Protein 4LJR (pdb70)

Structure (mmCIF, N/CA/C/O backbone):
data_4LJR
#
_entry.id   4LJR
#
_cell.length_a   37.400
_cell.length_b   40.510
_cell.length_c   154.680
_cell.angle_alpha   90.00
_cell.angle_beta   92.18
_cell.angle_gamma   90.00
#
_symmetry.space_group_name_H-M   'P 1 21 1'
#
loop_
_entity.id
_entity.type
_entity.pdbx_description
1 polymer 'DNA processing chain A'
2 polymer 'single-stranded DNA'
3 water water
#
loop_
_atom_site.group_PDB
_atom_site.id
_atom_site.type_symbol
_atom_site.label_atom_id
_atom_site.label_alt_id
_atom_site.label_comp_id
_atom_site.label_asym_id
_atom_site.label_entity_id
_atom_site.label_seq_id
_atom_site.pdbx_PDB_ins_code
_atom_site.Cartn_x
_atom_site.Cartn_y
_atom_site.Cartn_z
_atom_site.occupancy
_atom_site.B_iso_or_equiv
_atom_site.auth_seq_id
_atom_site.auth_comp_id
_atom_site.auth_asym_id
_atom_site.auth_atom_id
_atom_site.pdbx_PDB_model_num
ATOM 1 N N . MET A 1 1 ? 30.898 1.893 6.375 1.00 31.14 5 MET A N 1
ATOM 2 C CA . MET A 1 1 ? 31.331 0.512 6.534 1.00 24.19 5 MET A CA 1
ATOM 3 C C . MET A 1 1 ? 30.473 -0.438 5.704 1.00 24.86 5 MET A C 1
ATOM 4 O O . MET A 1 1 ? 29.243 -0.434 5.803 1.00 18.62 5 MET A O 1
ATOM 9 N N . LYS A 1 2 ? 31.129 -1.259 4.892 1.00 20.12 6 LYS A N 1
ATOM 10 C CA . LYS A 1 2 ? 30.422 -2.204 4.040 1.00 21.57 6 LYS A CA 1
ATOM 11 C C . LYS A 1 2 ? 30.075 -3.448 4.836 1.00 18.55 6 LYS A C 1
ATOM 12 O O . LYS A 1 2 ? 30.858 -3.891 5.669 1.00 15.12 6 LYS A O 1
ATOM 18 N N . SER A 1 3 ? 28.891 -4.001 4.595 1.00 19.34 7 SER A N 1
ATOM 19 C CA . SER A 1 3 ? 28.441 -5.170 5.338 1.00 18.74 7 SER A CA 1
ATOM 20 C C . SER A 1 3 ? 28.863 -6.466 4.662 1.00 19.67 7 SER A C 1
ATOM 21 O O . SER A 1 3 ? 29.104 -7.473 5.338 1.00 21.31 7 SER A O 1
ATOM 24 N N . HIS A 1 4 ? 28.951 -6.431 3.333 1.00 18.22 8 HIS A N 1
ATOM 25 C CA . HIS A 1 4 ? 29.154 -7.629 2.522 1.00 21.59 8 HIS A CA 1
ATOM 26 C C . HIS A 1 4 ? 28.024 -8.643 2.720 1.00 18.04 8 HIS A C 1
ATOM 27 O O . HIS A 1 4 ? 28.185 -9.831 2.445 1.00 20.72 8 HIS A O 1
ATOM 34 N N . PHE A 1 5 ? 26.875 -8.167 3.193 1.00 16.63 9 PHE A N 1
ATOM 35 C CA . PHE A 1 5 ? 25.709 -9.027 3.368 1.00 13.08 9 PHE A CA 1
ATOM 36 C C . PHE A 1 5 ? 25.153 -9.465 2.015 1.00 18.13 9 PHE A C 1
ATOM 37 O O . PHE A 1 5 ? 25.138 -8.690 1.061 1.00 17.61 9 PHE A O 1
ATOM 45 N N . GLN A 1 6 ? 24.692 -10.709 1.933 1.00 17.25 10 GLN A N 1
ATOM 46 C CA . GLN A 1 6 ? 23.952 -11.157 0.763 1.00 20.90 10 GLN A CA 1
ATOM 47 C C . GLN A 1 6 ? 22.476 -11.032 1.092 1.00 18.67 10 GLN A C 1
ATOM 48 O O . GLN A 1 6 ? 21.949 -11.846 1.837 1.00 18.16 10 GLN A O 1
ATOM 54 N N . TYR A 1 7 ? 21.812 -10.014 0.551 1.00 13.11 11 TYR A N 1
ATOM 55 C CA . TYR A 1 7 ? 20.426 -9.771 0.926 1.00 17.47 11 TYR A CA 1
ATOM 56 C C . TYR A 1 7 ? 19.452 -9.880 -0.237 1.00 10.80 11 TYR A C 1
ATOM 57 O O . TYR A 1 7 ? 19.823 -9.714 -1.401 1.00 14.07 11 TYR A O 1
ATOM 66 N N . SER A 1 8 ? 18.202 -10.151 0.113 1.00 12.04 12 SER A N 1
ATOM 67 C CA . SER A 1 8 ? 17.109 -10.304 -0.833 1.00 10.90 12 SER A CA 1
ATOM 68 C C . SER A 1 8 ? 15.943 -9.381 -0.441 1.00 13.20 12 SER A C 1
ATOM 69 O O . SER A 1 8 ? 16.139 -8.358 0.224 1.00 14.83 12 SER A O 1
ATOM 72 N N . THR A 1 9 ? 14.731 -9.742 -0.859 1.00 18.37 13 THR A N 1
ATOM 73 C CA . THR A 1 9 ? 13.519 -9.029 -0.458 1.00 20.74 13 THR A CA 1
ATOM 74 C C . THR A 1 9 ? 12.531 -9.988 0.192 1.00 17.28 13 THR A C 1
ATOM 75 O O . THR A 1 9 ? 12.531 -11.185 -0.099 1.00 22.39 13 THR A O 1
ATOM 79 N N . LEU A 1 10 ? 11.681 -9.454 1.065 1.00 21.76 14 LEU A N 1
ATOM 80 C CA . LEU A 1 10 ? 10.581 -10.223 1.628 1.00 19.07 14 LEU A CA 1
ATOM 81 C C . LEU A 1 10 ? 9.559 -10.483 0.534 1.00 18.99 14 LEU A C 1
ATOM 82 O O . LEU A 1 10 ? 9.286 -9.610 -0.289 1.00 21.44 14 LEU A O 1
ATOM 87 N N . GLU A 1 11 ? 8.998 -11.686 0.524 1.00 21.82 15 GLU A N 1
ATOM 88 C CA . GLU A 1 11 ? 7.981 -12.035 -0.453 1.00 26.18 15 GLU A CA 1
ATOM 89 C C . GLU A 1 11 ? 6.697 -11.271 -0.168 1.00 28.00 15 GLU A C 1
ATOM 90 O O . GLU A 1 11 ? 6.040 -10.775 -1.084 1.00 29.50 15 GLU A O 1
ATOM 96 N N . ASN A 1 12 ? 6.352 -11.177 1.112 1.00 26.88 16 ASN A N 1
ATOM 97 C CA . ASN A 1 12 ? 5.184 -10.423 1.532 1.00 27.89 16 ASN A CA 1
ATOM 98 C C . ASN A 1 12 ? 5.524 -9.390 2.608 1.00 24.26 16 ASN A C 1
ATOM 99 O O . ASN A 1 12 ? 6.319 -9.663 3.509 1.00 23.71 16 ASN A O 1
ATOM 104 N N . ILE A 1 13 ? 4.925 -8.205 2.505 1.00 22.06 17 ILE A N 1
ATOM 105 C CA . ILE A 1 13 ? 5.031 -7.216 3.566 1.00 22.75 17 ILE A CA 1
ATOM 106 C C . ILE A 1 13 ? 4.224 -7.716 4.757 1.00 22.63 17 ILE A C 1
ATOM 107 O O . ILE A 1 13 ? 3.054 -8.068 4.609 1.00 23.59 17 ILE A O 1
ATOM 112 N N . PRO A 1 14 ? 4.844 -7.761 5.945 1.00 23.30 18 PRO A N 1
ATOM 113 C CA . PRO A 1 14 ? 4.115 -8.183 7.147 1.00 24.74 18 PRO A CA 1
ATOM 114 C C . PRO A 1 14 ? 2.864 -7.339 7.365 1.00 23.81 18 PRO A C 1
ATOM 115 O O . PRO A 1 14 ? 2.911 -6.117 7.227 1.00 24.04 18 PRO A O 1
ATOM 119 N N . LYS A 1 15 ? 1.758 -7.997 7.699 1.00 23.53 19 LYS A N 1
ATOM 120 C CA . LYS A 1 15 ? 0.482 -7.318 7.916 1.00 26.76 19 LYS A CA 1
ATOM 121 C C . LYS A 1 15 ? 0.544 -6.251 9.016 1.00 20.44 19 LYS A C 1
ATOM 122 O O . LYS A 1 15 ? -0.283 -5.341 9.039 1.00 25.13 19 LYS A O 1
ATOM 128 N N . ALA A 1 16 ? 1.519 -6.351 9.918 1.00 17.82 20 ALA A N 1
ATOM 129 C CA . ALA A 1 16 ? 1.627 -5.380 11.008 1.00 16.71 20 ALA A CA 1
ATOM 130 C C . ALA A 1 16 ? 1.769 -3.968 10.446 1.00 17.26 20 ALA A C 1
ATOM 131 O O . ALA A 1 16 ? 1.345 -2.994 11.063 1.00 20.46 20 ALA A O 1
ATOM 133 N N . PHE A 1 17 ? 2.353 -3.866 9.255 1.00 14.74 21 PHE A N 1
ATOM 134 C CA . PHE A 1 17 ? 2.603 -2.569 8.639 1.00 14.95 21 PHE A CA 1
ATOM 135 C C . PHE A 1 17 ? 1.364 -1.965 7.982 1.00 17.53 21 PHE A C 1
ATOM 136 O O . PHE A 1 17 ? 1.368 -0.792 7.599 1.00 20.86 21 PHE A O 1
ATOM 144 N N . ASP A 1 18 ? 0.307 -2.763 7.865 1.00 16.46 22 ASP A N 1
ATOM 145 C CA . ASP A 1 18 ? -0.930 -2.293 7.254 1.00 20.08 22 ASP A CA 1
ATOM 146 C C . ASP A 1 18 ? -1.529 -1.102 8.000 1.00 21.34 22 ASP A C 1
ATOM 147 O O . ASP A 1 18 ? -2.346 -0.372 7.445 1.00 20.29 22 ASP A O 1
ATOM 152 N N . ILE A 1 19 ? -1.132 -0.908 9.254 1.00 18.60 23 ILE A N 1
ATOM 153 C CA . ILE A 1 19 ? -1.720 0.155 10.070 1.00 24.05 23 ILE A CA 1
ATOM 154 C C . ILE A 1 19 ? -1.137 1.515 9.699 1.00 26.17 23 ILE A C 1
ATOM 155 O O . ILE A 1 19 ? -1.651 2.556 10.104 1.00 24.68 23 ILE A O 1
ATOM 160 N N . LEU A 1 20 ? -0.050 1.504 8.940 1.00 25.83 24 LEU A N 1
ATOM 161 C CA . LEU A 1 20 ? 0.685 2.735 8.670 1.00 30.63 24 LEU A CA 1
ATOM 162 C C . LEU A 1 20 ? 0.021 3.569 7.583 1.00 30.07 24 LEU A C 1
ATOM 163 O O . LEU A 1 20 ? -0.658 3.037 6.705 1.00 29.27 24 LEU A O 1
ATOM 168 N N . LYS A 1 21 ? 0.216 4.883 7.645 1.00 35.34 25 LYS A N 1
ATOM 169 C CA . LYS A 1 21 ? -0.270 5.750 6.580 1.00 43.45 25 LYS A CA 1
ATOM 170 C C . LYS A 1 21 ? 0.359 5.326 5.257 1.00 44.28 25 LYS A C 1
ATOM 171 O O . LYS A 1 21 ? -0.342 5.004 4.296 1.00 42.70 25 LYS A O 1
ATOM 177 N N . ASP A 1 22 ? 1.688 5.319 5.223 1.00 41.38 26 ASP A N 1
ATOM 178 C CA . ASP A 1 22 ? 2.428 4.863 4.050 1.00 41.32 26 ASP A CA 1
ATOM 179 C C . ASP A 1 22 ? 3.246 3.627 4.397 1.00 37.01 26 ASP A C 1
ATOM 180 O O . ASP A 1 22 ? 4.413 3.738 4.762 1.00 38.01 26 ASP A O 1
ATOM 185 N N . PRO A 1 23 ? 2.624 2.442 4.310 1.00 35.57 27 PRO A N 1
ATOM 186 C CA . PRO A 1 23 ? 3.348 1.191 4.571 1.00 33.25 27 PRO A CA 1
ATOM 187 C C . PRO A 1 23 ? 4.412 0.935 3.516 1.00 30.47 27 PRO A C 1
ATOM 188 O O . PRO A 1 23 ? 4.200 1.263 2.351 1.00 32.14 27 PRO A O 1
ATOM 192 N N . PRO A 1 24 ? 5.545 0.346 3.918 1.00 22.86 28 PRO A N 1
ATOM 193 C CA . PRO A 1 24 ? 6.616 0.068 2.954 1.00 22.91 28 PRO A CA 1
ATOM 194 C C . PRO A 1 24 ? 6.092 -0.802 1.823 1.00 22.32 28 PRO A C 1
ATOM 195 O O . PRO A 1 24 ? 5.310 -1.716 2.073 1.00 24.25 28 PRO A O 1
ATOM 199 N N . LYS A 1 25 ? 6.496 -0.512 0.592 1.00 27.78 29 LYS A N 1
ATOM 200 C CA . LYS A 1 25 ? 5.996 -1.267 -0.548 1.00 29.05 29 LYS A CA 1
ATOM 201 C C . LYS A 1 25 ? 6.915 -2.442 -0.815 1.00 23.98 29 LYS A C 1
ATOM 202 O O . LYS A 1 25 ? 6.542 -3.402 -1.481 1.00 29.02 29 LYS A O 1
ATOM 208 N N . LYS A 1 26 ? 8.121 -2.356 -0.270 1.00 16.23 30 LYS A N 1
ATOM 209 C CA . LYS A 1 26 ? 9.152 -3.344 -0.511 1.00 16.90 30 LYS A CA 1
ATOM 210 C C . LYS A 1 26 ? 10.090 -3.362 0.688 1.00 14.28 30 LYS A C 1
ATOM 211 O O . LYS A 1 26 ? 10.444 -2.314 1.218 1.00 16.84 30 LYS A O 1
ATOM 217 N N . LEU A 1 27 ? 10.477 -4.551 1.132 1.00 13.82 31 LEU A N 1
ATOM 218 C CA . LEU A 1 27 ? 11.389 -4.665 2.264 1.00 13.28 31 LEU A CA 1
ATOM 219 C C . LEU A 1 27 ? 12.545 -5.591 1.920 1.00 14.01 31 LEU A C 1
ATOM 220 O O . LEU A 1 27 ? 12.344 -6.690 1.413 1.00 17.14 31 LEU A O 1
ATOM 225 N N . TYR A 1 28 ? 13.759 -5.135 2.191 1.00 12.15 32 TYR A N 1
ATOM 226 C CA . TYR A 1 28 ? 14.946 -5.950 1.951 1.00 9.86 32 TYR A CA 1
ATOM 227 C C . TYR A 1 28 ? 15.335 -6.663 3.232 1.00 11.65 32 TYR A C 1
ATOM 228 O O . TYR A 1 28 ? 15.168 -6.110 4.319 1.00 10.18 32 TYR A O 1
ATOM 237 N N . CYS A 1 29 ? 15.823 -7.893 3.104 1.00 12.63 33 CYS A N 1
ATOM 238 C CA . CYS A 1 29 ? 16.026 -8.752 4.267 1.00 14.49 33 CYS A CA 1
ATOM 239 C C . CYS A 1 29 ? 17.298 -9.576 4.181 1.00 12.63 33 CYS A C 1
ATOM 240 O O . CYS A 1 29 ? 17.698 -10.023 3.105 1.00 12.86 33 CYS A O 1
ATOM 243 N N . VAL A 1 30 ? 17.937 -9.770 5.329 1.00 13.84 34 VAL A N 1
ATOM 244 C CA . VAL A 1 30 ? 18.960 -10.789 5.467 1.00 15.77 34 VAL A CA 1
ATOM 245 C C . VAL A 1 30 ? 18.737 -11.512 6.796 1.00 15.32 34 VAL A C 1
ATOM 246 O O . VAL A 1 30 ? 18.485 -10.879 7.817 1.00 13.48 34 VAL A O 1
ATOM 250 N N . GLY A 1 31 ? 18.797 -12.839 6.775 1.00 20.66 35 GLY A N 1
ATOM 251 C CA . GLY A 1 31 ? 18.632 -13.616 7.988 1.00 21.00 35 GLY A CA 1
ATOM 252 C C . GLY A 1 31 ? 17.334 -14.400 8.013 1.00 23.78 35 GLY A C 1
ATOM 253 O O . GLY A 1 31 ? 16.748 -14.685 6.969 1.00 21.67 35 GLY A O 1
ATOM 254 N N . ASP A 1 32 ? 16.880 -14.721 9.220 1.00 21.82 36 ASP A N 1
ATOM 255 C CA . ASP A 1 32 ? 15.738 -15.599 9.437 1.00 21.12 36 ASP A CA 1
ATOM 256 C C . ASP A 1 32 ? 14.400 -14.882 9.302 1.00 17.95 36 ASP A C 1
ATOM 257 O O . ASP A 1 32 ? 13.911 -14.291 10.268 1.00 21.10 36 ASP A O 1
ATOM 262 N N . THR A 1 33 ? 13.793 -14.958 8.122 1.00 18.05 37 THR A N 1
ATOM 263 C CA . THR A 1 33 ? 12.519 -14.283 7.881 1.00 16.50 37 THR A CA 1
ATOM 264 C C . THR A 1 33 ? 11.372 -14.886 8.693 1.00 18.25 37 THR A C 1
ATOM 265 O O . THR A 1 33 ? 10.318 -14.274 8.822 1.00 20.43 37 THR A O 1
ATOM 269 N N . LYS A 1 34 ? 11.571 -16.088 9.225 1.00 19.70 38 LYS A N 1
ATOM 270 C CA . LYS A 1 34 ? 10.519 -16.753 9.988 1.00 23.03 38 LYS A CA 1
ATOM 271 C C . LYS A 1 34 ? 10.258 -16.074 11.327 1.00 20.45 38 LYS A C 1
ATOM 272 O O . LYS A 1 34 ? 9.227 -16.313 11.959 1.00 23.08 38 LYS A O 1
ATOM 278 N N . LEU A 1 35 ? 11.194 -15.236 11.764 1.00 18.45 39 LEU A N 1
ATOM 279 C CA . LEU A 1 35 ? 11.039 -14.513 13.023 1.00 21.43 39 LEU A CA 1
ATOM 280 C C . LEU A 1 35 ? 9.816 -13.604 12.967 1.00 21.56 39 LEU A C 1
ATOM 281 O O . LEU A 1 35 ? 9.214 -13.288 13.991 1.00 22.77 39 LEU A O 1
ATOM 286 N N . LEU A 1 36 ? 9.457 -13.193 11.756 1.00 21.31 40 LEU A N 1
ATOM 287 C CA . LEU A 1 36 ? 8.298 -12.338 11.537 1.00 15.90 40 LEU A CA 1
ATOM 288 C C . LEU A 1 36 ? 6.994 -13.032 11.905 1.00 17.46 40 LEU A C 1
ATOM 289 O O . LEU A 1 36 ? 5.950 -12.392 11.970 1.00 19.23 40 LEU A O 1
ATOM 294 N N . ASP A 1 37 ? 7.054 -14.338 12.138 1.00 19.33 41 ASP A N 1
ATOM 295 C CA . ASP A 1 37 ? 5.858 -15.090 12.502 1.00 21.92 41 ASP A CA 1
ATOM 296 C C . ASP A 1 37 ? 5.758 -15.313 14.010 1.00 24.03 41 ASP A C 1
ATOM 297 O O . ASP A 1 37 ? 4.841 -15.979 14.491 1.00 25.47 41 ASP A O 1
ATOM 302 N N . THR A 1 38 ? 6.709 -14.761 14.754 1.00 18.73 42 THR A N 1
ATOM 303 C CA . THR A 1 38 ? 6.710 -14.903 16.201 1.00 21.70 42 THR A CA 1
ATOM 304 C C . THR A 1 38 ? 5.450 -14.264 16.781 1.00 20.62 42 THR A C 1
ATOM 305 O O . THR A 1 38 ? 5.123 -13.131 16.452 1.00 22.28 42 THR A O 1
ATOM 309 N N . PRO A 1 39 ? 4.727 -15.003 17.633 1.00 27.21 43 PRO A N 1
ATOM 310 C CA . PRO A 1 39 ? 3.468 -14.501 18.197 1.00 30.42 43 PRO A CA 1
ATOM 311 C C . PRO A 1 39 ? 3.638 -13.200 18.981 1.00 28.45 43 PRO A C 1
ATOM 312 O O . PRO A 1 39 ? 2.796 -12.309 18.858 1.00 25.20 43 PRO A O 1
ATOM 316 N N . LEU A 1 40 ? 4.702 -13.104 19.774 1.00 26.76 44 LEU A N 1
ATOM 317 C CA . LEU A 1 40 ? 4.949 -11.925 20.602 1.00 25.53 44 LEU A CA 1
ATOM 318 C C . LEU A 1 40 ? 6.195 -11.162 20.155 1.00 20.18 44 LEU A C 1
ATOM 319 O O . LEU A 1 40 ? 7.314 -11.664 20.266 1.00 19.79 44 LEU A O 1
ATOM 324 N N . LYS A 1 41 ? 5.990 -9.952 19.647 1.00 23.07 45 LYS A N 1
ATOM 325 C CA . LYS A 1 41 ? 7.089 -9.101 19.216 1.00 24.88 45 LYS A CA 1
ATOM 326 C C . LYS A 1 41 ? 7.183 -7.894 20.137 1.00 22.46 45 LYS A C 1
ATOM 327 O O . LYS A 1 41 ? 6.214 -7.153 20.302 1.00 19.01 45 LYS A O 1
ATOM 333 N N . VAL A 1 42 ? 8.349 -7.712 20.750 1.00 21.77 46 VAL A N 1
ATOM 334 C CA . VAL A 1 42 ? 8.555 -6.635 21.714 1.00 20.71 46 VAL A CA 1
ATOM 335 C C . VAL A 1 42 ? 9.650 -5.678 21.254 1.00 18.79 46 VAL A C 1
ATOM 336 O O . VAL A 1 42 ? 10.770 -6.093 20.989 1.00 19.12 46 VAL A O 1
ATOM 340 N N . ALA A 1 43 ? 9.317 -4.396 21.162 1.00 19.52 47 ALA A N 1
ATOM 341 C CA . ALA A 1 43 ? 10.311 -3.371 20.861 1.00 18.43 47 ALA A CA 1
ATOM 342 C C . ALA A 1 43 ? 11.026 -2.913 22.127 1.00 19.84 47 ALA A C 1
ATOM 343 O O . ALA A 1 43 ? 10.389 -2.579 23.135 1.00 21.89 47 ALA A O 1
ATOM 345 N N . ILE A 1 44 ? 12.351 -2.910 22.082 1.00 16.79 48 ILE A N 1
ATOM 346 C CA . ILE A 1 44 ? 13.137 -2.337 23.164 1.00 20.07 48 ILE A CA 1
ATOM 347 C C . ILE A 1 44 ? 14.020 -1.284 22.535 1.00 19.88 48 ILE A C 1
ATOM 348 O O . ILE A 1 44 ? 14.897 -1.594 21.719 1.00 21.31 48 ILE A O 1
ATOM 353 N N . ILE A 1 45 ? 13.768 -0.035 22.905 1.00 17.54 49 ILE A N 1
ATOM 354 C CA . ILE A 1 45 ? 14.433 1.104 22.296 1.00 18.45 49 ILE A CA 1
ATOM 355 C C . ILE A 1 45 ? 14.752 2.092 23.394 1.00 20.56 49 ILE A C 1
ATOM 356 O O . ILE A 1 45 ? 14.131 2.068 24.462 1.00 25.03 49 ILE A O 1
ATOM 361 N N . GLY A 1 46 ? 15.711 2.970 23.141 1.00 20.24 50 GLY A N 1
ATOM 362 C CA . GLY A 1 46 ? 16.049 3.967 24.134 1.00 24.42 50 GLY A CA 1
ATOM 363 C C . GLY A 1 46 ? 17.333 4.712 23.857 1.00 24.97 50 GLY A C 1
ATOM 364 O O . GLY A 1 46 ? 17.891 4.659 22.759 1.00 20.82 50 GLY A O 1
ATOM 365 N N . THR A 1 47 ? 17.791 5.406 24.889 1.00 25.41 51 THR A N 1
ATOM 366 C CA . THR A 1 47 ? 18.968 6.256 24.831 1.00 26.44 51 THR A CA 1
ATOM 367 C C . THR A 1 47 ? 20.214 5.526 24.340 1.00 24.64 51 THR A C 1
ATOM 368 O O . THR A 1 47 ? 20.417 4.347 24.626 1.00 24.36 51 THR A O 1
ATOM 372 N N . ARG A 1 48 ? 21.046 6.247 23.600 1.00 23.92 52 ARG A N 1
ATOM 373 C CA . ARG A 1 48 ? 22.325 5.722 23.147 1.00 26.55 52 ARG A CA 1
ATOM 374 C C . ARG A 1 48 ? 23.341 5.720 24.292 1.00 27.97 52 ARG A C 1
ATOM 375 O O . ARG A 1 48 ? 24.425 5.152 24.179 1.00 29.66 52 ARG A O 1
ATOM 383 N N . ARG A 1 49 ? 22.973 6.338 25.407 1.00 25.81 53 ARG A N 1
ATOM 384 C CA . ARG A 1 49 ? 23.877 6.421 26.551 1.00 31.59 53 ARG A CA 1
ATOM 385 C C . ARG A 1 49 ? 23.208 5.990 27.852 1.00 30.71 53 ARG A C 1
ATOM 386 O O . ARG A 1 49 ? 22.978 6.811 28.740 1.00 29.30 53 ARG A O 1
ATOM 394 N N . PRO A 1 50 ? 22.895 4.690 27.967 1.00 27.16 54 PRO A N 1
ATOM 395 C CA . PRO A 1 50 ? 22.237 4.183 29.174 1.00 22.23 54 PRO A CA 1
ATOM 396 C C . PRO A 1 50 ? 23.193 4.117 30.362 1.00 24.99 54 PRO A C 1
ATOM 397 O O . PRO A 1 50 ? 24.386 3.868 30.192 1.00 28.76 54 PRO A O 1
ATOM 401 N N . THR A 1 51 ? 22.655 4.340 31.554 1.00 25.05 55 THR A N 1
ATOM 402 C CA . THR A 1 51 ? 23.407 4.178 32.790 1.00 27.11 55 THR A CA 1
ATOM 403 C C . THR A 1 51 ? 23.623 2.692 33.029 1.00 28.58 55 THR A C 1
ATOM 404 O O . THR A 1 51 ? 22.916 1.869 32.465 1.00 26.39 55 THR A O 1
ATOM 408 N N . PRO A 1 52 ? 24.592 2.341 33.881 1.00 31.28 56 PRO A N 1
ATOM 409 C CA . PRO A 1 52 ? 24.774 0.934 34.257 1.00 33.72 56 PRO A CA 1
ATOM 410 C C . PRO A 1 52 ? 23.479 0.288 34.758 1.00 33.23 56 PRO A C 1
ATOM 411 O O . PRO A 1 52 ? 23.240 -0.885 34.477 1.00 33.27 56 PRO A O 1
ATOM 415 N N . TYR A 1 53 ? 22.662 1.043 35.491 1.00 31.08 57 TYR A N 1
ATOM 416 C CA . TYR A 1 53 ? 21.375 0.547 35.975 1.00 31.21 57 TYR A CA 1
ATOM 417 C C . TYR A 1 53 ? 20.457 0.115 34.834 1.00 31.88 57 TYR A C 1
ATOM 418 O O . TYR A 1 53 ? 19.905 -0.985 34.850 1.00 32.57 57 TYR A O 1
ATOM 427 N N . SER A 1 54 ? 20.282 0.994 33.854 1.00 28.89 58 SER A N 1
ATOM 428 C CA . SER A 1 54 ? 19.381 0.712 32.743 1.00 29.27 58 SER A CA 1
ATOM 429 C C . SER A 1 54 ? 19.910 -0.425 31.885 1.00 30.73 58 SER A C 1
ATOM 430 O O . SER A 1 54 ? 19.154 -1.287 31.448 1.00 32.07 58 SER A O 1
ATOM 433 N N . LYS A 1 55 ? 21.215 -0.426 31.645 1.00 29.11 59 LYS A N 1
ATOM 434 C CA . LYS A 1 55 ? 21.840 -1.504 30.890 1.00 28.24 59 LYS A CA 1
ATOM 435 C C . LYS A 1 55 ? 21.573 -2.852 31.560 1.00 29.29 59 LYS A C 1
ATOM 436 O O . LYS A 1 55 ? 21.179 -3.821 30.907 1.00 28.77 59 LYS A O 1
ATOM 442 N N . GLN A 1 56 ? 21.784 -2.901 32.870 1.00 28.26 60 GLN A N 1
ATOM 443 C CA . GLN A 1 56 ? 21.606 -4.124 33.637 1.00 27.66 60 GLN A CA 1
ATOM 444 C C . GLN A 1 56 ? 20.220 -4.734 33.420 1.00 30.70 60 GLN A C 1
ATOM 445 O O . GLN A 1 56 ? 20.087 -5.929 33.165 1.00 30.18 60 GLN A O 1
ATOM 451 N N . HIS A 1 57 ? 19.184 -3.909 33.502 1.00 32.68 61 HIS A N 1
ATOM 452 C CA . HIS A 1 57 ? 17.820 -4.415 33.393 1.00 24.96 61 HIS A CA 1
ATOM 453 C C . HIS A 1 57 ? 17.353 -4.589 31.958 1.00 28.59 61 HIS A C 1
ATOM 454 O O . HIS A 1 57 ? 16.450 -5.382 31.688 1.00 28.40 61 HIS A O 1
ATOM 461 N N . THR A 1 58 ? 17.962 -3.842 31.042 1.00 25.06 62 THR A N 1
ATOM 462 C CA . THR A 1 58 ? 17.723 -4.047 29.618 1.00 23.75 62 THR A CA 1
ATOM 463 C C . THR A 1 58 ? 18.188 -5.446 29.231 1.00 26.49 62 THR A C 1
ATOM 464 O O . THR A 1 58 ? 17.532 -6.140 28.454 1.00 23.66 62 THR A O 1
ATOM 468 N N . ILE A 1 59 ? 19.316 -5.865 29.797 1.00 28.45 63 ILE A N 1
ATOM 469 C CA . ILE A 1 59 ? 19.837 -7.201 29.540 1.00 24.86 63 ILE A CA 1
ATOM 470 C C . ILE A 1 59 ? 18.880 -8.286 30.036 1.00 31.14 63 ILE A C 1
ATOM 471 O O . ILE A 1 59 ? 18.509 -9.191 29.282 1.00 34.98 63 ILE A O 1
ATOM 476 N N . THR A 1 60 ? 18.463 -8.180 31.294 1.00 28.14 64 THR A N 1
ATOM 477 C CA . THR A 1 60 ? 17.509 -9.126 31.864 1.00 32.34 64 THR A CA 1
ATOM 478 C C . THR A 1 60 ? 16.222 -9.191 31.032 1.00 29.02 64 THR A C 1
ATOM 479 O O . THR A 1 60 ? 15.743 -10.277 30.699 1.00 27.84 64 THR A O 1
ATOM 483 N N . LEU A 1 61 ? 15.666 -8.032 30.694 1.00 28.82 65 LEU A N 1
ATOM 484 C CA . LEU A 1 61 ? 14.424 -7.990 29.919 1.00 29.22 65 LEU A CA 1
ATOM 485 C C . LEU A 1 61 ? 14.571 -8.710 28.582 1.00 27.39 65 LEU A C 1
ATOM 486 O O . LEU A 1 61 ? 13.732 -9.534 28.216 1.00 27.40 65 LEU A O 1
ATOM 491 N N . ALA A 1 62 ? 15.647 -8.406 27.863 1.00 28.61 66 ALA A N 1
ATOM 492 C CA . ALA A 1 62 ? 15.898 -9.010 26.559 1.00 26.97 66 ALA A CA 1
ATOM 493 C C . ALA A 1 62 ? 16.111 -10.518 26.649 1.00 23.89 66 ALA A C 1
ATOM 494 O O . ALA A 1 62 ? 15.469 -11.288 25.937 1.00 28.04 66 ALA A O 1
ATOM 496 N N . ARG A 1 63 ? 17.020 -10.933 27.522 1.00 25.42 67 ARG A N 1
ATOM 497 C CA . ARG A 1 63 ? 17.344 -12.347 27.698 1.00 28.96 67 ARG A CA 1
ATOM 498 C C . ARG A 1 63 ? 16.118 -13.180 28.087 1.00 30.51 67 ARG A C 1
ATOM 499 O O . ARG A 1 63 ? 15.842 -14.216 27.482 1.00 31.31 67 ARG A O 1
ATOM 507 N N . GLU A 1 64 ? 15.387 -12.716 29.094 1.00 28.88 68 GLU A N 1
ATOM 508 C CA . GLU A 1 64 ? 14.211 -13.430 29.583 1.00 32.25 68 GLU A CA 1
ATOM 509 C C . GLU A 1 64 ? 13.068 -13.480 28.567 1.00 33.56 68 GLU A C 1
ATOM 510 O O . GLU A 1 64 ? 12.421 -14.515 28.409 1.00 36.91 68 GLU A O 1
ATOM 516 N N . LEU A 1 65 ? 12.814 -12.367 27.886 1.00 28.94 69 LEU A N 1
ATOM 517 C CA . LEU A 1 65 ? 11.772 -12.331 26.864 1.00 31.31 69 LEU A CA 1
ATOM 518 C C . LEU A 1 65 ? 12.098 -13.328 25.760 1.00 30.61 69 LEU A C 1
ATOM 519 O O . LEU A 1 65 ? 11.253 -14.131 25.371 1.00 32.88 69 LEU A O 1
ATOM 524 N N . ALA A 1 66 ? 13.335 -13.283 25.274 1.00 27.60 70 ALA A N 1
ATOM 525 C CA . ALA A 1 66 ? 13.790 -14.220 24.254 1.00 33.01 70 ALA A CA 1
ATOM 526 C C . ALA A 1 66 ? 13.721 -15.657 24.761 1.00 35.94 70 ALA A C 1
ATOM 527 O O . ALA A 1 66 ? 13.369 -16.568 24.013 1.00 35.50 70 ALA A O 1
ATOM 529 N N . LYS A 1 67 ? 14.061 -15.854 26.031 1.00 37.00 71 LYS A N 1
ATOM 530 C CA . LYS A 1 67 ? 13.992 -17.176 26.643 1.00 40.53 71 LYS A CA 1
ATOM 531 C C . LYS A 1 67 ? 12.557 -17.705 26.621 1.00 42.28 71 LYS A C 1
ATOM 532 O O . LYS A 1 67 ? 12.329 -18.899 26.444 1.00 44.96 71 LYS A O 1
ATOM 538 N N . ASN A 1 68 ? 11.593 -16.805 26.787 1.00 34.38 72 ASN A N 1
ATOM 539 C CA . ASN A 1 68 ? 10.183 -17.182 26.792 1.00 39.85 72 ASN A CA 1
ATOM 540 C C . ASN A 1 68 ? 9.522 -17.174 25.410 1.00 43.62 72 ASN A C 1
ATOM 541 O O . ASN A 1 68 ? 8.299 -17.262 25.300 1.00 47.07 72 ASN A O 1
ATOM 546 N N . GLY A 1 69 ? 10.331 -17.056 24.363 1.00 42.94 73 GLY A N 1
ATOM 547 C CA . GLY A 1 69 ? 9.841 -17.213 23.006 1.00 38.75 73 GLY A CA 1
ATOM 548 C C . GLY A 1 69 ? 9.404 -15.948 22.291 1.00 32.76 73 GLY A C 1
ATOM 549 O O . GLY A 1 69 ? 8.848 -16.020 21.199 1.00 32.35 73 GLY A O 1
ATOM 550 N N . ALA A 1 70 ? 9.635 -14.791 22.898 1.00 31.15 74 ALA A N 1
ATOM 551 C CA . ALA A 1 70 ? 9.320 -13.533 22.234 1.00 26.36 74 ALA A CA 1
ATOM 552 C C . ALA A 1 70 ? 10.496 -13.116 21.361 1.00 22.77 74 ALA A C 1
ATOM 553 O O . ALA A 1 70 ? 11.625 -13.560 21.578 1.00 23.68 74 ALA A O 1
ATOM 555 N N . VAL A 1 71 ? 10.231 -12.271 20.373 1.00 18.20 75 VAL A N 1
ATOM 556 C CA . VAL A 1 71 ? 11.314 -11.708 19.566 1.00 21.00 75 VAL A CA 1
ATOM 557 C C . VAL A 1 71 ? 11.444 -10.226 19.883 1.00 22.42 75 VAL A C 1
ATOM 558 O O . VAL A 1 71 ? 10.442 -9.513 19.951 1.00 20.05 75 VAL A O 1
ATOM 562 N N . ILE A 1 72 ? 12.679 -9.776 20.099 1.00 19.17 76 ILE A N 1
ATOM 563 C CA . ILE A 1 72 ? 12.952 -8.374 20.387 1.00 15.94 76 ILE A CA 1
ATOM 564 C C . ILE A 1 72 ? 13.156 -7.602 19.090 1.00 17.54 76 ILE A C 1
ATOM 565 O O . ILE A 1 72 ? 13.933 -8.009 18.240 1.00 15.91 76 ILE A O 1
ATOM 570 N N . VAL A 1 73 ? 12.443 -6.493 18.944 1.00 15.40 77 VAL A N 1
ATOM 571 C CA . VAL A 1 73 ? 12.582 -5.630 17.788 1.00 15.86 77 VAL A CA 1
ATOM 572 C C . VAL A 1 73 ? 13.282 -4.339 18.184 1.00 16.62 77 VAL A C 1
ATOM 573 O O . VAL A 1 73 ? 12.914 -3.699 19.166 1.00 20.09 77 VAL A O 1
ATOM 577 N N . SER A 1 74 ? 14.293 -3.951 17.417 1.00 11.45 78 SER A N 1
ATOM 578 C CA . SER A 1 74 ? 14.926 -2.669 17.656 1.00 13.49 78 SER A CA 1
ATOM 579 C C . SER A 1 74 ? 15.598 -2.126 16.393 1.00 13.12 78 SER A C 1
ATOM 580 O O . SER A 1 74 ? 15.386 -2.647 15.292 1.00 11.55 78 SER A O 1
ATOM 583 N N . GLY A 1 75 ? 16.379 -1.063 16.553 1.00 15.67 79 GLY A N 1
ATOM 584 C CA . GLY A 1 75 ? 16.970 -0.354 15.435 1.00 15.05 79 GLY A CA 1
ATOM 585 C C . GLY A 1 75 ? 18.478 -0.473 15.318 1.00 18.56 79 GLY A C 1
ATOM 586 O O . GLY A 1 75 ? 19.082 0.165 14.457 1.00 19.30 79 GLY A O 1
ATOM 587 N N . GLY A 1 76 ? 19.088 -1.290 16.173 1.00 17.60 80 GLY A N 1
ATO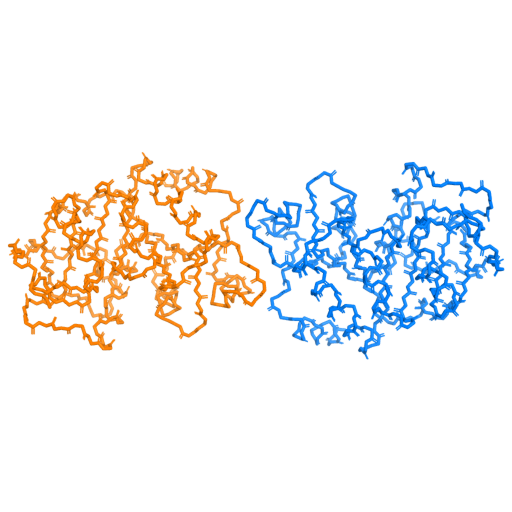M 588 C CA . GLY A 1 76 ? 20.523 -1.522 16.130 1.00 15.18 80 GLY A CA 1
ATOM 589 C C . GLY A 1 76 ? 21.406 -0.359 16.558 1.00 17.40 80 GLY A C 1
ATOM 590 O O . GLY A 1 76 ? 22.617 -0.377 16.322 1.00 16.68 80 GLY A O 1
ATOM 591 N N . ALA A 1 77 ? 20.806 0.654 17.173 1.00 17.00 81 ALA A N 1
ATOM 592 C CA . ALA A 1 77 ? 21.530 1.860 17.581 1.00 16.82 81 ALA A CA 1
ATOM 593 C C . ALA A 1 77 ? 22.503 1.614 18.738 1.00 11.36 81 ALA A C 1
ATOM 594 O O . ALA A 1 77 ? 22.410 0.605 19.432 1.00 16.33 81 ALA A O 1
ATOM 596 N N . LEU A 1 78 ? 23.435 2.543 18.933 1.00 17.76 82 LEU A N 1
ATOM 597 C CA . LEU A 1 78 ? 24.303 2.517 20.104 1.00 19.32 82 LEU A CA 1
ATOM 598 C C . LEU A 1 78 ? 23.429 2.538 21.353 1.00 19.61 82 LEU A C 1
ATOM 599 O O . LEU A 1 78 ? 22.347 3.133 21.347 1.00 21.75 82 LEU A O 1
ATOM 604 N N . GLY A 1 79 ? 23.899 1.899 22.419 1.00 21.09 83 GLY A N 1
ATOM 605 C CA . GLY A 1 79 ? 23.214 1.951 23.699 1.00 23.56 83 GLY A CA 1
ATOM 606 C C . GLY A 1 79 ? 22.127 0.911 23.876 1.00 20.74 83 GLY A C 1
ATOM 607 O O . GLY A 1 79 ? 22.344 -0.278 23.632 1.00 21.41 83 GLY A O 1
ATOM 608 N N . VAL A 1 80 ? 20.952 1.366 24.305 1.00 17.98 84 VAL A N 1
ATOM 609 C CA . VAL A 1 80 ? 19.834 0.478 24.621 1.00 18.74 84 VAL A CA 1
ATOM 610 C C . VAL A 1 80 ? 19.502 -0.538 23.515 1.00 20.11 84 VAL A C 1
ATOM 611 O O . VAL A 1 80 ? 19.355 -1.731 23.789 1.00 18.26 84 VAL A O 1
ATOM 615 N N . ASP A 1 81 ? 19.375 -0.062 22.276 1.00 21.57 85 ASP A N 1
ATOM 616 C CA . ASP A 1 81 ? 19.028 -0.927 21.145 1.00 18.43 85 ASP A CA 1
ATOM 617 C C . ASP A 1 81 ? 19.943 -2.145 21.091 1.00 19.94 85 ASP A C 1
ATOM 618 O O . ASP A 1 81 ? 19.492 -3.290 21.166 1.00 18.52 85 ASP A O 1
ATOM 623 N N . ILE A 1 82 ? 21.240 -1.887 20.969 1.00 19.18 86 ILE A N 1
ATOM 624 C CA . ILE A 1 82 ? 22.203 -2.939 20.658 1.00 18.74 86 ILE A CA 1
ATOM 625 C C . ILE A 1 82 ? 22.484 -3.827 21.867 1.00 20.45 86 ILE A C 1
ATOM 626 O O . ILE A 1 82 ? 22.856 -4.989 21.724 1.00 24.62 86 ILE A O 1
ATOM 631 N N . ILE A 1 83 ? 22.287 -3.284 23.063 1.00 23.11 87 ILE A N 1
ATOM 632 C CA . ILE A 1 83 ? 22.325 -4.104 24.265 1.00 23.58 87 ILE A CA 1
ATOM 633 C C . ILE A 1 83 ? 21.176 -5.109 24.232 1.00 21.84 87 ILE A C 1
ATOM 634 O O . ILE A 1 83 ? 21.383 -6.307 24.417 1.00 22.80 87 ILE A O 1
ATOM 639 N N . ALA A 1 84 ? 19.966 -4.619 23.981 1.00 18.75 88 ALA A N 1
ATOM 640 C CA . ALA A 1 84 ? 18.789 -5.476 23.946 1.00 17.23 88 ALA A CA 1
ATOM 641 C C . ALA A 1 84 ? 18.901 -6.532 22.855 1.00 17.29 88 ALA A C 1
ATOM 642 O O . ALA A 1 84 ? 18.588 -7.703 23.075 1.00 18.90 88 ALA A O 1
ATOM 644 N N . GLN A 1 85 ? 19.345 -6.120 21.672 1.00 15.75 89 GLN A N 1
ATOM 645 C CA . GLN A 1 85 ? 19.408 -7.043 20.552 1.00 16.08 89 GLN A CA 1
ATOM 646 C C . GLN A 1 85 ? 20.484 -8.108 20.736 1.00 16.87 89 GLN A C 1
ATOM 647 O O . GLN A 1 85 ? 20.261 -9.267 20.395 1.00 22.85 89 GLN A O 1
ATOM 653 N N . GLU A 1 86 ? 21.644 -7.735 21.270 1.00 16.77 90 GLU A N 1
ATOM 654 C CA . GLU A 1 86 ? 22.681 -8.739 21.484 1.00 19.94 90 GLU A CA 1
ATOM 655 C C . GLU A 1 86 ? 22.224 -9.770 22.501 1.00 23.39 90 GLU A C 1
ATOM 656 O O . GLU A 1 86 ? 22.510 -10.961 22.365 1.00 24.41 90 GLU A O 1
ATOM 662 N N . ASN A 1 87 ? 21.503 -9.315 23.520 1.00 23.78 91 ASN A N 1
ATOM 663 C CA . ASN A 1 87 ? 21.094 -10.219 24.581 1.00 21.32 91 ASN A CA 1
ATOM 664 C C . ASN A 1 87 ? 19.852 -11.045 24.255 1.00 25.67 91 ASN A C 1
ATOM 665 O O . ASN A 1 87 ? 19.510 -11.977 24.982 1.00 25.96 91 ASN A O 1
ATOM 670 N N . ALA A 1 88 ? 19.202 -10.718 23.141 1.00 21.96 92 ALA A N 1
ATOM 671 C CA . ALA A 1 88 ? 18.038 -11.468 22.674 1.00 21.08 92 ALA A CA 1
ATOM 672 C C . ALA A 1 88 ? 18.396 -12.482 21.594 1.00 20.49 92 ALA A C 1
ATOM 673 O O . ALA A 1 88 ? 17.582 -13.338 21.267 1.00 22.70 92 ALA A O 1
ATOM 675 N N . LEU A 1 89 ? 19.603 -12.383 21.041 1.00 23.95 93 LEU A N 1
ATOM 676 C CA . LEU A 1 89 ? 20.042 -13.300 19.986 1.00 27.09 93 LEU A CA 1
ATOM 677 C C . LEU A 1 89 ? 19.736 -14.755 20.331 1.00 30.13 93 LEU A C 1
ATOM 678 O O . LEU A 1 89 ? 19.915 -15.174 21.473 1.00 30.11 93 LEU A O 1
ATOM 683 N N . PRO A 1 90 ? 19.289 -15.536 19.336 1.00 29.22 94 PRO A N 1
ATOM 684 C CA . PRO A 1 90 ? 19.117 -15.138 17.937 1.00 27.29 94 PRO A CA 1
ATOM 685 C C . PRO A 1 90 ? 17.707 -14.639 17.638 1.00 25.94 94 PRO A C 1
ATOM 686 O O . PRO A 1 90 ? 17.390 -14.366 16.481 1.00 23.45 94 PRO A O 1
ATOM 690 N N . LYS A 1 91 ? 16.866 -14.521 18.658 1.00 27.95 95 LYS A N 1
ATOM 691 C CA . LYS A 1 91 ? 15.493 -14.083 18.428 1.00 23.53 95 LYS A CA 1
ATOM 692 C C . LYS A 1 91 ? 15.375 -12.567 18.440 1.00 18.66 95 LYS A C 1
ATOM 693 O O . LYS A 1 91 ? 14.839 -11.981 19.375 1.00 19.64 95 LYS A O 1
ATOM 699 N N . THR A 1 92 ? 15.871 -11.925 17.392 1.00 18.46 96 THR A N 1
ATOM 700 C CA . THR A 1 92 ? 15.822 -10.476 17.340 1.00 15.23 96 THR A CA 1
ATOM 701 C C . THR A 1 92 ? 15.756 -9.970 15.903 1.00 16.98 96 THR A C 1
ATOM 702 O O . THR A 1 92 ? 16.362 -10.545 14.997 1.00 18.85 96 THR A O 1
ATOM 706 N N . ILE A 1 93 ? 14.979 -8.908 15.706 1.00 15.35 97 ILE A N 1
ATOM 707 C CA . ILE A 1 93 ? 14.794 -8.294 14.400 1.00 13.51 97 ILE A CA 1
ATOM 708 C C . ILE A 1 93 ? 15.255 -6.844 14.446 1.00 13.16 97 ILE A C 1
ATOM 709 O O . ILE A 1 93 ? 14.785 -6.058 15.271 1.00 17.06 97 ILE A O 1
ATOM 714 N N . MET A 1 94 ? 16.176 -6.494 13.560 1.00 12.48 98 MET A N 1
ATOM 715 C CA . MET A 1 94 ? 16.653 -5.123 13.451 1.00 14.21 98 MET A CA 1
ATOM 716 C C . MET A 1 94 ? 16.067 -4.438 12.216 1.00 14.20 98 MET A C 1
ATOM 717 O O . MET A 1 94 ? 16.058 -5.013 11.133 1.00 16.81 98 MET A O 1
ATOM 722 N N . LEU A 1 95 ? 15.575 -3.214 12.393 1.00 14.73 99 LEU A N 1
ATOM 723 C CA . LEU A 1 95 ? 15.148 -2.379 11.271 1.00 16.99 99 LEU A CA 1
ATOM 724 C C . LEU A 1 95 ? 16.238 -1.341 11.035 1.00 14.07 99 LEU A C 1
ATOM 725 O O . LEU A 1 95 ? 16.515 -0.504 11.891 1.00 10.71 99 LEU A O 1
ATOM 730 N N . SER A 1 96 ? 16.859 -1.396 9.867 1.00 17.84 100 SER A N 1
ATOM 731 C CA . SER A 1 96 ? 18.021 -0.571 9.568 1.00 13.31 100 SER A CA 1
ATOM 732 C C . SER A 1 96 ? 17.652 0.798 8.988 1.00 12.98 100 SER A C 1
ATOM 733 O O . SER A 1 96 ? 16.675 0.917 8.234 1.00 14.57 100 SER A O 1
ATOM 736 N N . PRO A 1 97 ? 18.429 1.836 9.346 1.00 14.02 101 PRO A N 1
ATOM 737 C CA . PRO A 1 97 ? 18.248 3.179 8.787 1.00 13.43 101 PRO A CA 1
ATOM 738 C C . PRO A 1 97 ? 19.010 3.333 7.478 1.00 14.97 101 PRO A C 1
ATOM 739 O O . PRO A 1 97 ? 19.018 4.412 6.901 1.00 16.69 101 PRO A O 1
ATOM 743 N N . CYS A 1 98 ? 19.656 2.263 7.026 1.00 16.21 102 CYS A N 1
ATOM 744 C CA . CYS A 1 98 ? 20.359 2.287 5.746 1.00 15.62 102 CYS A CA 1
ATOM 745 C C . CYS A 1 98 ? 20.119 0.998 4.966 1.00 13.88 102 CYS A C 1
ATOM 746 O O . CYS A 1 98 ? 19.451 0.082 5.453 1.00 12.39 102 CYS A O 1
ATOM 749 N N . SER A 1 99 ? 20.615 0.955 3.733 1.00 13.13 103 SER A N 1
ATOM 750 C CA . SER A 1 99 ? 20.534 -0.254 2.925 1.00 14.30 103 SER A CA 1
ATOM 751 C C . SER A 1 99 ? 21.414 -1.341 3.539 1.00 14.76 103 SER A C 1
ATOM 752 O O . SER A 1 99 ? 22.344 -1.052 4.305 1.00 13.47 103 SER A O 1
ATOM 755 N N . LEU A 1 100 ? 21.092 -2.591 3.228 1.00 13.41 104 LEU A N 1
ATOM 756 C CA . LEU A 1 100 ? 21.733 -3.734 3.864 1.00 12.51 104 LEU A CA 1
ATOM 757 C C . LEU A 1 100 ? 23.156 -3.999 3.378 1.00 13.84 104 LEU A C 1
ATOM 758 O O . LEU A 1 100 ? 23.820 -4.905 3.883 1.00 14.56 104 LEU A O 1
ATOM 763 N N . ASP A 1 101 ? 23.618 -3.218 2.405 1.00 12.13 105 ASP A N 1
ATOM 764 C CA . ASP A 1 101 ? 25.014 -3.282 1.995 1.00 14.49 105 ASP A CA 1
ATOM 765 C C . ASP A 1 101 ? 25.905 -2.458 2.930 1.00 15.38 105 ASP A C 1
ATOM 766 O O . ASP A 1 101 ? 27.128 -2.507 2.840 1.00 15.11 105 ASP A O 1
ATOM 771 N N . PHE A 1 102 ? 25.274 -1.699 3.825 1.00 13.26 106 PHE A N 1
ATOM 772 C CA . PHE A 1 102 ? 25.987 -0.853 4.779 1.00 17.13 106 PHE A CA 1
ATOM 773 C C . PHE A 1 102 ? 25.773 -1.354 6.206 1.00 17.88 106 PHE A C 1
ATOM 774 O O . PHE A 1 102 ? 24.696 -1.853 6.545 1.00 15.87 106 PHE A O 1
ATOM 782 N N . ILE A 1 103 ? 26.796 -1.217 7.042 1.00 14.67 107 ILE A N 1
ATOM 783 C CA . ILE A 1 103 ? 26.637 -1.426 8.479 1.00 17.00 107 ILE A CA 1
ATOM 784 C C . ILE A 1 103 ? 26.576 -0.073 9.187 1.00 17.11 107 ILE A C 1
ATOM 785 O O . ILE A 1 103 ? 27.429 0.779 8.968 1.00 21.55 107 ILE A O 1
ATOM 790 N N . TYR A 1 104 ? 25.546 0.139 10.002 1.00 16.27 108 TYR A N 1
ATOM 791 C CA . TYR A 1 104 ? 25.458 1.349 10.819 1.00 16.43 108 TYR A CA 1
ATOM 792 C C . TYR A 1 104 ? 24.735 1.075 12.134 1.00 15.29 108 TYR A C 1
ATOM 793 O O . TYR A 1 104 ? 23.659 0.480 12.130 1.00 17.00 108 TYR A O 1
ATOM 802 N N . PRO A 1 105 ? 25.300 1.538 13.263 1.00 13.34 109 PRO A N 1
ATOM 803 C CA . PRO A 1 105 ? 26.551 2.304 13.365 1.00 15.39 109 PRO A CA 1
ATOM 804 C C . PRO A 1 105 ? 27.769 1.395 13.299 1.00 16.11 109 PRO A C 1
ATOM 805 O O . PRO A 1 105 ? 27.673 0.231 13.684 1.00 12.83 109 PRO A O 1
ATOM 809 N N . THR A 1 106 ? 28.896 1.933 12.838 1.00 21.86 110 THR A N 1
ATOM 810 C CA . THR A 1 106 ? 30.116 1.152 12.639 1.00 20.36 110 THR A CA 1
ATOM 811 C C . THR A 1 106 ? 30.531 0.335 13.857 1.00 21.30 110 THR A C 1
ATOM 812 O O . THR A 1 106 ? 30.883 -0.834 13.732 1.00 19.51 110 THR A O 1
ATOM 816 N N . ASN A 1 107 ? 30.483 0.951 15.032 1.00 22.01 111 ASN A N 1
ATOM 817 C CA . ASN A 1 107 ? 30.945 0.309 16.263 1.00 20.89 111 ASN A CA 1
ATOM 818 C C . ASN A 1 107 ? 30.112 -0.881 16.720 1.00 20.86 111 ASN A C 1
ATOM 819 O O . ASN A 1 107 ? 30.533 -1.633 17.595 1.00 22.14 111 ASN A O 1
ATOM 824 N N . ASN A 1 108 ? 28.930 -1.046 16.135 1.00 17.15 112 ASN A N 1
ATOM 825 C CA . ASN A 1 108 ? 28.072 -2.179 16.456 1.00 18.38 112 ASN A CA 1
ATOM 826 C C . ASN A 1 108 ? 28.215 -3.316 15.453 1.00 21.47 112 ASN A C 1
ATOM 827 O O . ASN A 1 108 ? 27.379 -4.212 15.398 1.00 18.91 112 ASN A O 1
ATOM 832 N N . HIS A 1 109 ? 29.277 -3.290 14.660 1.00 22.56 113 HIS A N 1
ATOM 833 C CA . HIS A 1 109 ? 29.377 -4.222 13.540 1.00 19.77 113 HIS A CA 1
ATOM 834 C C . HIS A 1 109 ? 29.344 -5.692 13.961 1.00 17.67 113 HIS A C 1
ATOM 835 O O . HIS A 1 109 ? 28.742 -6.521 13.281 1.00 16.76 113 HIS A O 1
ATOM 842 N N . LYS A 1 110 ? 29.988 -6.027 15.073 1.00 21.52 114 LYS A N 1
ATOM 843 C CA . LYS A 1 110 ? 30.009 -7.422 15.500 1.00 23.86 114 LYS A CA 1
ATOM 844 C C . LYS A 1 110 ? 28.602 -7.945 15.793 1.00 21.60 114 LYS A C 1
ATOM 845 O O . LYS A 1 110 ? 28.199 -8.987 15.270 1.00 22.19 114 LYS A O 1
ATOM 851 N N . VAL A 1 111 ? 27.850 -7.230 16.624 1.00 20.03 115 VAL A N 1
ATOM 852 C CA . VAL A 1 111 ? 26.485 -7.654 16.924 1.00 17.11 115 VAL A CA 1
ATOM 853 C C . VAL A 1 111 ? 25.588 -7.633 15.694 1.00 18.88 115 VAL A C 1
ATOM 854 O O . VAL A 1 111 ? 24.792 -8.545 15.497 1.00 14.60 115 VAL A O 1
ATOM 858 N N . ILE A 1 112 ? 25.716 -6.602 14.864 1.00 16.69 116 ILE A N 1
ATOM 859 C CA . ILE A 1 112 ? 24.864 -6.493 13.685 1.00 17.37 116 ILE A CA 1
ATOM 860 C C . ILE A 1 112 ? 25.134 -7.658 12.743 1.00 18.28 116 ILE A C 1
ATOM 861 O O . ILE A 1 112 ? 24.207 -8.241 12.170 1.00 14.28 116 ILE A O 1
ATOM 866 N N . GLN A 1 113 ? 26.409 -8.006 12.610 1.00 19.88 117 GLN A N 1
ATOM 867 C CA . GLN A 1 113 ? 26.812 -9.182 11.851 1.00 22.31 117 GLN A CA 1
ATOM 868 C C . GLN A 1 113 ? 26.142 -10.446 12.388 1.00 19.62 117 GLN A C 1
ATOM 869 O O . GLN A 1 113 ? 25.645 -11.266 11.616 1.00 18.60 117 GLN A O 1
ATOM 875 N N . GLU A 1 114 ? 26.117 -10.596 13.711 1.00 23.51 118 GLU A N 1
ATOM 876 C CA . GLU A 1 114 ? 25.459 -11.742 14.338 1.00 21.81 118 GLU A CA 1
ATOM 877 C C . GLU A 1 114 ? 23.950 -11.738 14.093 1.00 19.99 118 GLU A C 1
ATOM 878 O O . GLU A 1 114 ? 23.333 -12.792 13.926 1.00 17.67 118 GLU A O 1
ATOM 884 N N . ILE A 1 115 ? 23.353 -10.555 14.078 1.00 14.54 119 ILE A N 1
ATOM 885 C CA . ILE A 1 115 ? 21.934 -10.449 13.759 1.00 15.10 119 ILE A CA 1
ATOM 886 C C . ILE A 1 115 ? 21.677 -10.918 12.328 1.00 13.99 119 ILE A C 1
ATOM 887 O O . ILE A 1 115 ? 20.786 -11.727 12.087 1.00 18.38 119 ILE A O 1
ATOM 892 N N . ALA A 1 116 ? 22.466 -10.417 11.382 1.00 14.07 120 ALA A N 1
ATOM 893 C CA . ALA A 1 116 ? 22.366 -10.862 9.999 1.00 16.31 120 ALA A CA 1
ATOM 894 C C . ALA A 1 116 ? 22.489 -12.373 9.901 1.00 18.88 120 ALA A C 1
ATOM 895 O O . ALA A 1 116 ? 21.836 -13.000 9.075 1.00 20.32 120 ALA A O 1
ATOM 897 N N . GLN A 1 117 ? 23.312 -12.959 10.765 1.00 16.91 121 GLN A N 1
ATOM 898 C CA . GLN A 1 117 ? 23.592 -14.385 10.697 1.00 17.67 121 GLN A CA 1
ATOM 899 C C . GLN A 1 117 ? 22.535 -15.271 11.362 1.00 25.19 121 GLN A C 1
ATOM 900 O O . GLN A 1 117 ? 22.180 -16.320 10.826 1.00 25.45 121 GLN A O 1
ATOM 906 N N . ASN A 1 118 ? 22.029 -14.851 12.514 1.00 20.83 122 ASN A N 1
ATOM 907 C CA . ASN A 1 118 ? 21.132 -15.701 13.289 1.00 21.74 122 ASN A CA 1
ATOM 908 C C . ASN A 1 118 ? 19.762 -15.091 13.582 1.00 20.65 122 ASN A C 1
ATOM 909 O O . ASN A 1 118 ? 18.826 -15.807 13.924 1.00 20.11 122 ASN A O 1
ATOM 914 N N . GLY A 1 119 ? 19.652 -13.773 13.458 1.00 13.67 123 GLY A N 1
ATOM 915 C CA . GLY A 1 119 ? 18.368 -13.104 13.589 1.00 14.89 123 GLY A CA 1
ATOM 916 C C . GLY A 1 119 ? 17.909 -12.638 12.219 1.00 12.73 123 GLY A C 1
ATOM 917 O O . GLY A 1 119 ? 18.066 -13.352 11.230 1.00 17.45 123 GLY A O 1
ATOM 918 N N . LEU A 1 120 ? 17.387 -11.423 12.154 1.00 15.32 124 LEU A N 1
ATOM 919 C CA . LEU A 1 120 ? 16.860 -10.876 10.911 1.00 14.34 124 LEU A CA 1
ATOM 920 C C . LEU A 1 120 ? 17.069 -9.366 10.875 1.00 12.62 124 LEU A C 1
ATOM 921 O O . LEU A 1 120 ? 16.835 -8.676 11.864 1.00 15.82 124 LEU A O 1
ATOM 926 N N . ILE A 1 121 ? 17.532 -8.855 9.742 1.00 9.47 125 ILE A N 1
ATOM 927 C CA . ILE A 1 121 ? 17.603 -7.417 9.541 1.00 11.58 125 ILE A CA 1
ATOM 928 C C . ILE A 1 121 ? 16.725 -7.074 8.348 1.00 11.60 125 ILE A C 1
ATOM 929 O O . ILE A 1 121 ? 16.789 -7.748 7.318 1.00 12.01 125 ILE A O 1
ATOM 934 N N . LEU A 1 122 ? 15.914 -6.029 8.492 1.00 11.24 126 LEU A N 1
ATOM 935 C CA . LEU A 1 122 ? 15.082 -5.535 7.411 1.00 15.36 126 LEU A CA 1
ATOM 936 C C . LEU A 1 122 ? 15.453 -4.102 7.089 1.00 12.85 126 LEU A C 1
ATOM 937 O O . LEU A 1 122 ? 15.872 -3.349 7.976 1.00 13.25 126 LEU A O 1
ATOM 942 N N . SER A 1 123 ? 15.273 -3.723 5.826 1.00 14.01 127 SER A N 1
ATOM 943 C CA . SER A 1 123 ? 15.457 -2.333 5.399 1.00 10.89 127 SER A CA 1
ATOM 944 C C . SER A 1 123 ? 14.459 -1.928 4.315 1.00 13.74 127 SER A C 1
ATOM 945 O O . SER A 1 123 ? 14.083 -2.728 3.455 1.00 13.36 127 SER A O 1
ATOM 948 N N . GLU A 1 124 ? 14.045 -0.668 4.349 1.00 11.47 128 GLU A N 1
ATOM 949 C CA . GLU A 1 124 ? 13.201 -0.107 3.292 1.00 12.46 128 GLU A CA 1
ATOM 950 C C . GLU A 1 124 ? 14.036 0.313 2.082 1.00 18.19 128 GLU A C 1
ATOM 951 O O . GLU A 1 124 ? 13.498 0.575 1.011 1.00 18.62 128 GLU A O 1
ATOM 957 N N . TYR A 1 125 ? 15.352 0.358 2.254 1.00 12.82 129 TYR A N 1
ATOM 958 C CA . TYR A 1 125 ? 16.243 0.916 1.232 1.00 15.70 129 TYR A CA 1
ATOM 959 C C . TYR A 1 125 ? 17.074 -0.126 0.495 1.00 15.50 129 TYR A C 1
ATOM 960 O O . TYR A 1 125 ? 17.755 -0.948 1.112 1.00 17.39 129 TYR A O 1
ATOM 969 N N . GLU A 1 126 ? 17.026 -0.076 -0.833 1.00 15.98 130 GLU A N 1
ATOM 970 C CA . GLU A 1 126 ? 17.622 -1.134 -1.653 1.00 15.73 130 GLU A CA 1
ATOM 971 C C . GLU A 1 126 ? 19.138 -1.257 -1.575 1.00 15.22 130 GLU A C 1
ATOM 972 O O . GLU A 1 126 ? 19.660 -2.339 -1.311 1.00 15.36 130 GLU A O 1
ATOM 978 N N . LYS A 1 127 ? 19.841 -0.156 -1.823 1.00 14.93 131 LYS A N 1
ATOM 979 C CA . LYS A 1 127 ? 21.292 -0.203 -2.004 1.00 17.05 131 LYS A CA 1
ATOM 980 C C . LYS A 1 127 ? 21.878 1.200 -1.951 1.00 15.28 131 LYS A C 1
ATOM 981 O O . LYS A 1 127 ? 21.182 2.170 -2.218 1.00 14.14 131 LYS A O 1
ATOM 987 N N . ASP A 1 128 ? 23.157 1.294 -1.595 1.00 19.01 132 ASP A N 1
ATOM 988 C CA . ASP A 1 128 ? 23.887 2.565 -1.573 1.00 17.67 132 ASP A CA 1
ATOM 989 C C . ASP A 1 128 ? 23.138 3.679 -0.854 1.00 18.98 132 ASP A C 1
ATOM 990 O O . ASP A 1 128 ? 23.311 4.856 -1.164 1.00 19.09 132 ASP A O 1
ATOM 995 N N . PHE A 1 129 ? 22.304 3.305 0.111 1.00 12.73 133 PHE A N 1
ATOM 996 C CA . PHE A 1 129 ? 21.528 4.280 0.872 1.00 13.15 133 PHE A CA 1
ATOM 997 C C . PHE A 1 129 ? 22.139 4.465 2.252 1.00 16.42 133 PHE A C 1
ATOM 998 O O . PHE A 1 129 ? 22.047 3.586 3.109 1.00 16.18 133 PHE A O 1
ATOM 1006 N N . MET A 1 130 ? 22.764 5.611 2.460 1.00 15.30 134 MET A N 1
ATOM 1007 C CA . MET A 1 130 ? 23.412 5.900 3.729 1.00 16.83 134 MET A CA 1
ATOM 1008 C C . MET A 1 130 ? 22.401 6.474 4.699 1.00 19.39 134 MET A C 1
ATOM 1009 O O . MET A 1 130 ? 21.413 7.067 4.273 1.00 17.62 134 MET A O 1
ATOM 1014 N N . PRO A 1 131 ? 22.635 6.292 6.010 1.00 18.00 135 PRO A N 1
ATOM 1015 C CA . PRO A 1 131 ? 21.718 6.850 7.006 1.00 19.04 135 PRO A CA 1
ATOM 1016 C C . PRO A 1 131 ? 21.577 8.347 6.798 1.00 18.39 135 PRO A C 1
ATOM 1017 O O . PRO A 1 131 ? 22.550 9.014 6.449 1.00 19.88 135 PRO A O 1
ATOM 1021 N N . ILE A 1 132 ? 20.369 8.854 6.991 1.00 21.54 136 ILE A N 1
ATOM 1022 C CA . ILE A 1 132 ? 20.102 10.278 6.898 1.00 24.14 136 ILE A CA 1
ATOM 1023 C C . ILE A 1 132 ? 18.953 10.535 7.869 1.00 26.36 136 ILE A C 1
ATOM 1024 O O . ILE A 1 132 ? 18.209 9.613 8.198 1.00 23.64 136 ILE A O 1
ATOM 1029 N N . LYS A 1 133 ? 18.828 11.765 8.356 1.00 27.15 137 LYS A N 1
ATOM 1030 C CA . LYS A 1 133 ? 17.847 12.068 9.396 1.00 30.91 137 LYS A CA 1
ATOM 1031 C C . LYS A 1 133 ? 16.481 11.433 9.129 1.00 27.41 137 LYS A C 1
ATOM 1032 O O . LYS A 1 133 ? 15.935 10.745 9.987 1.00 26.28 137 LYS A O 1
ATOM 1038 N N . GLY A 1 134 ? 15.954 11.644 7.927 1.00 29.99 138 GLY A N 1
ATOM 1039 C CA . GLY A 1 134 ? 14.652 11.119 7.551 1.00 30.92 138 GLY A CA 1
ATOM 1040 C C . GLY A 1 134 ? 14.531 9.605 7.569 1.00 31.18 138 GLY A C 1
ATOM 1041 O O . GLY A 1 134 ? 13.442 9.069 7.772 1.00 28.03 138 GLY A O 1
ATOM 1042 N N . SER A 1 135 ? 15.638 8.902 7.355 1.00 27.77 139 SER A N 1
ATOM 1043 C CA . SER A 1 135 ? 15.590 7.441 7.350 1.00 18.65 139 SER A CA 1
ATOM 1044 C C . SER A 1 135 ? 15.581 6.876 8.769 1.00 18.04 139 SER A C 1
ATOM 1045 O O . SER A 1 135 ? 15.005 5.822 9.014 1.00 14.47 139 SER A O 1
ATOM 1048 N N . PHE A 1 136 ? 16.218 7.578 9.701 1.00 18.26 140 PHE A N 1
ATOM 1049 C CA . PHE A 1 136 ? 16.153 7.201 11.110 1.00 20.65 140 PHE A CA 1
ATOM 1050 C C . PHE A 1 136 ? 14.719 7.268 11.614 1.00 20.86 140 PHE A C 1
ATOM 1051 O O . PHE A 1 136 ? 14.229 6.341 12.253 1.00 19.55 140 PHE A O 1
ATOM 1059 N N . LEU A 1 137 ? 14.051 8.376 11.326 1.00 23.14 141 LEU A N 1
ATOM 1060 C CA . LEU A 1 137 ? 12.653 8.529 11.706 1.00 27.50 141 LEU A CA 1
ATOM 1061 C C . LEU A 1 137 ? 11.784 7.509 10.985 1.00 23.32 141 LEU A C 1
ATOM 1062 O O . LEU A 1 137 ? 10.884 6.915 11.582 1.00 22.91 141 LEU A O 1
ATOM 1067 N N . ALA A 1 138 ? 12.068 7.293 9.704 1.00 18.95 142 ALA A N 1
ATOM 1068 C CA . ALA A 1 138 ? 11.254 6.394 8.898 1.00 18.44 142 ALA A CA 1
ATOM 1069 C C . ALA A 1 138 ? 11.305 4.978 9.454 1.00 18.49 142 ALA A C 1
ATOM 1070 O O . ALA A 1 138 ? 10.276 4.323 9.596 1.00 19.58 142 ALA A O 1
ATOM 1072 N N . ARG A 1 139 ? 12.504 4.495 9.766 1.00 15.95 143 ARG A N 1
ATOM 1073 C CA . ARG A 1 139 ? 12.611 3.135 10.278 1.00 12.97 143 ARG A CA 1
ATOM 1074 C C . ARG A 1 139 ? 12.047 3.044 11.692 1.00 14.52 143 ARG A C 1
ATOM 1075 O O . ARG A 1 139 ? 11.599 1.988 12.121 1.00 15.88 143 ARG A O 1
ATOM 1083 N N . ASN A 1 140 ? 12.044 4.157 12.413 1.00 17.22 144 ASN A N 1
ATOM 1084 C CA . ASN A 1 140 ? 11.459 4.152 13.744 1.00 19.52 144 ASN A CA 1
ATOM 1085 C C . ASN A 1 140 ? 9.975 3.788 13.709 1.00 20.60 144 ASN A C 1
ATOM 1086 O O . ASN A 1 140 ? 9.472 3.127 14.616 1.00 21.37 144 ASN A O 1
ATOM 1091 N N . ARG A 1 141 ? 9.284 4.196 12.649 1.00 14.91 145 ARG A N 1
ATOM 1092 C CA . ARG A 1 141 ? 7.873 3.879 12.507 1.00 16.55 145 ARG A CA 1
ATOM 1093 C C . ARG A 1 141 ? 7.681 2.389 12.287 1.00 17.84 145 ARG A C 1
ATOM 1094 O O . ARG A 1 141 ? 6.700 1.808 12.753 1.00 21.43 145 ARG A O 1
ATOM 1102 N N . LEU A 1 142 ? 8.619 1.770 11.577 1.00 12.89 146 LEU A N 1
ATOM 1103 C CA . LEU A 1 142 ? 8.546 0.340 11.335 1.00 11.03 146 LEU A CA 1
ATOM 1104 C C . LEU A 1 142 ? 8.758 -0.467 12.618 1.00 12.98 146 LEU A C 1
ATOM 1105 O O . LEU A 1 142 ? 8.113 -1.495 12.812 1.00 18.78 146 LEU A O 1
ATOM 1110 N N . VAL A 1 143 ? 9.666 -0.018 13.483 1.00 11.39 147 VAL A N 1
ATOM 1111 C CA . VAL A 1 143 ? 9.910 -0.723 14.740 1.00 11.03 147 VAL A CA 1
ATOM 1112 C C . VAL A 1 143 ? 8.624 -0.754 15.561 1.00 15.29 147 VAL A C 1
ATOM 1113 O O . VAL A 1 143 ? 8.213 -1.798 16.065 1.00 15.41 147 VAL A O 1
ATOM 1117 N N . ILE A 1 144 ? 7.980 0.399 15.668 1.00 14.53 148 ILE A N 1
ATOM 1118 C CA . ILE A 1 144 ? 6.757 0.516 16.445 1.00 15.01 148 ILE A CA 1
ATOM 1119 C C . ILE A 1 144 ? 5.597 -0.263 15.798 1.00 16.99 148 ILE A C 1
ATOM 1120 O O . ILE A 1 144 ? 4.919 -1.046 16.463 1.00 17.54 148 ILE A O 1
ATOM 1125 N N . ALA A 1 145 ? 5.385 -0.070 14.503 1.00 17.11 149 ALA A N 1
ATOM 1126 C CA . ALA A 1 145 ? 4.299 -0.766 13.809 1.00 22.04 149 ALA A CA 1
ATOM 1127 C C . ALA A 1 145 ? 4.420 -2.285 13.917 1.00 19.17 149 ALA A C 1
ATOM 1128 O O . ALA A 1 145 ? 3.425 -2.987 14.071 1.00 18.52 149 ALA A O 1
ATOM 1130 N N . LEU A 1 146 ? 5.646 -2.793 13.834 1.00 19.28 150 LEU A N 1
ATOM 1131 C CA . LEU A 1 146 ? 5.865 -4.236 13.853 1.00 18.89 150 LEU A CA 1
ATOM 1132 C C . LEU A 1 146 ? 5.683 -4.855 15.238 1.00 21.90 150 LEU A C 1
ATOM 1133 O O . LEU A 1 146 ? 5.437 -6.056 15.363 1.00 20.34 150 LEU A O 1
ATOM 1138 N N . SER A 1 147 ? 5.792 -4.034 16.275 1.00 21.31 151 SER A N 1
ATOM 1139 C CA . SER A 1 147 ? 5.856 -4.543 17.641 1.00 19.02 151 SER A CA 1
ATOM 1140 C C . SER A 1 147 ? 4.500 -4.530 18.328 1.00 22.28 151 SER A C 1
ATOM 1141 O O . SER A 1 147 ? 3.674 -3.659 18.069 1.00 27.90 151 SER A O 1
ATOM 1144 N N . ASP A 1 148 ? 4.278 -5.509 19.199 1.00 24.85 152 ASP A N 1
ATOM 1145 C CA . ASP A 1 148 ? 3.018 -5.633 19.925 1.00 25.47 152 ASP A CA 1
ATOM 1146 C C . ASP A 1 148 ? 3.084 -4.835 21.219 1.00 26.13 152 ASP A C 1
ATOM 1147 O O . ASP A 1 148 ? 2.093 -4.246 21.648 1.00 28.51 152 ASP A O 1
ATOM 1152 N N . VAL A 1 149 ? 4.265 -4.827 21.828 1.00 25.50 153 VAL A N 1
ATOM 1153 C CA . VAL A 1 149 ? 4.522 -4.087 23.051 1.00 25.98 153 VAL A CA 1
ATOM 1154 C C . VAL A 1 149 ? 5.823 -3.306 22.894 1.00 25.98 153 VAL A C 1
ATOM 1155 O O . VAL A 1 149 ? 6.746 -3.766 22.226 1.00 23.83 153 VAL A O 1
ATOM 1159 N N . VAL A 1 150 ? 5.894 -2.126 23.502 1.00 23.57 154 VAL A N 1
ATOM 1160 C CA . VAL A 1 150 ? 7.067 -1.264 23.375 1.00 18.86 154 VAL A CA 1
ATOM 1161 C C . VAL A 1 150 ? 7.673 -0.948 24.743 1.00 22.43 154 VAL A C 1
ATOM 1162 O O . VAL A 1 150 ? 7.002 -0.395 25.618 1.00 22.28 154 VAL A O 1
ATOM 1166 N N . ILE A 1 151 ? 8.935 -1.323 24.926 1.00 16.87 155 ILE A N 1
ATOM 1167 C CA . ILE A 1 151 ? 9.647 -1.023 26.159 1.00 20.50 155 ILE A CA 1
ATOM 1168 C C . ILE A 1 151 ? 10.690 0.061 25.929 1.00 19.27 155 ILE A C 1
ATOM 1169 O O . ILE A 1 151 ? 11.548 -0.070 25.052 1.00 19.75 155 ILE A O 1
ATOM 1174 N N . ILE A 1 152 ? 10.612 1.131 26.720 1.00 19.76 156 ILE A N 1
ATOM 1175 C CA . ILE A 1 152 ? 11.640 2.164 26.706 1.00 17.06 156 ILE A CA 1
ATOM 1176 C C . ILE A 1 152 ? 12.318 2.226 28.079 1.00 19.73 156 ILE A C 1
ATOM 1177 O O . ILE A 1 152 ? 11.825 2.894 28.985 1.00 24.11 156 ILE A O 1
ATOM 1182 N N . PRO A 1 153 ? 13.440 1.509 28.241 1.00 19.71 157 PRO A N 1
ATOM 1183 C CA . PRO A 1 153 ? 14.172 1.448 29.515 1.00 21.27 157 PRO A CA 1
ATOM 1184 C C . PRO A 1 153 ? 14.596 2.823 30.027 1.00 25.46 157 PRO A C 1
ATOM 1185 O O . PRO A 1 153 ? 14.398 3.127 31.206 1.00 28.11 157 PRO A O 1
ATOM 1189 N N . GLN A 1 154 ? 15.173 3.639 29.151 1.00 24.04 158 GLN A N 1
ATOM 1190 C CA . GLN A 1 154 ? 15.656 4.964 29.527 1.00 21.90 158 GLN A CA 1
ATOM 1191 C C . GLN A 1 154 ? 15.632 5.898 28.318 1.00 24.03 158 GLN A C 1
ATOM 1192 O O . GLN A 1 154 ? 15.950 5.483 27.206 1.00 21.05 158 GLN A O 1
ATOM 1198 N N . ALA A 1 155 ? 15.263 7.158 28.535 1.00 30.11 159 ALA A N 1
ATOM 1199 C CA . ALA A 1 155 ? 15.195 8.123 27.442 1.00 29.29 159 ALA A CA 1
ATOM 1200 C C . ALA A 1 155 ? 15.095 9.569 27.919 1.00 28.59 159 ALA A C 1
ATOM 1201 O O . ALA A 1 155 ? 14.420 9.866 28.912 1.00 29.33 159 ALA A O 1
ATOM 1203 N N . ASP A 1 156 ? 15.759 10.466 27.196 1.00 29.52 160 ASP A N 1
ATOM 1204 C CA . ASP A 1 156 ? 15.657 11.898 27.471 1.00 34.20 160 ASP A CA 1
ATOM 1205 C C . ASP A 1 156 ? 14.398 12.488 26.847 1.00 36.78 160 ASP A C 1
ATOM 1206 O O . ASP A 1 156 ? 13.697 11.827 26.077 1.00 35.27 160 ASP A O 1
ATOM 1211 N N . LEU A 1 157 ? 14.121 13.743 27.185 1.00 39.49 161 LEU A N 1
ATOM 1212 C CA . LEU A 1 157 ? 13.036 14.481 26.557 1.00 45.95 161 LEU A CA 1
ATOM 1213 C C . LEU A 1 157 ? 13.463 14.940 25.169 1.00 47.66 161 LEU A C 1
ATOM 1214 O O . LEU A 1 157 ? 14.647 15.151 24.917 1.00 48.70 161 LEU A O 1
ATOM 1219 N N . LYS A 1 158 ? 12.493 15.089 24.273 1.00 48.39 162 LYS A N 1
ATOM 1220 C CA . LYS A 1 158 ? 12.756 15.561 22.918 1.00 48.83 162 LYS A CA 1
ATOM 1221 C C . LYS A 1 158 ? 13.703 14.630 22.158 1.00 47.06 162 LYS A C 1
ATOM 1222 O O . LYS A 1 158 ? 14.472 15.080 21.310 1.00 49.43 162 LYS A O 1
ATOM 1228 N N . SER A 1 159 ? 13.647 13.337 22.465 1.00 41.36 163 SER A N 1
ATOM 1229 C CA . SER A 1 159 ? 14.497 12.350 21.801 1.00 31.53 163 SER A CA 1
ATOM 1230 C C . SER A 1 159 ? 13.700 11.528 20.796 1.00 32.74 163 SER A C 1
ATOM 1231 O O . SER A 1 159 ? 12.474 11.617 20.752 1.00 38.05 163 SER A O 1
ATOM 1234 N N . GLY A 1 160 ? 14.398 10.729 19.991 1.00 29.59 164 GLY A N 1
ATOM 1235 C CA . GLY A 1 160 ? 13.741 9.842 19.047 1.00 30.87 164 GLY A CA 1
ATOM 1236 C C . GLY A 1 160 ? 12.871 8.840 19.783 1.00 30.93 164 GLY A C 1
ATOM 1237 O O . GLY A 1 160 ? 11.787 8.483 19.325 1.00 32.70 164 GLY A O 1
ATOM 1238 N N . SER A 1 161 ? 13.348 8.394 20.941 1.00 29.16 165 SER A N 1
ATOM 1239 C CA . SER A 1 161 ? 12.585 7.478 21.775 1.00 29.41 165 SER A CA 1
ATOM 1240 C C . SER A 1 161 ? 11.208 8.056 22.075 1.00 29.66 165 SER A C 1
ATOM 1241 O O . SER A 1 161 ? 10.209 7.341 22.050 1.00 32.18 165 SER A O 1
ATOM 1244 N N . MET A 1 162 ? 11.158 9.355 22.347 1.00 28.16 166 MET A N 1
ATOM 1245 C CA . MET A 1 162 ? 9.897 10.005 22.693 1.00 31.28 166 MET A CA 1
ATOM 1246 C C . MET A 1 162 ? 8.963 10.096 21.489 1.00 32.03 166 MET A C 1
ATOM 1247 O O . MET A 1 162 ? 7.747 9.937 21.620 1.00 27.42 166 MET A O 1
ATOM 1252 N N . SER A 1 163 ? 9.537 10.340 20.316 1.00 31.86 167 SER A N 1
ATOM 1253 C CA . SER A 1 163 ? 8.762 10.330 19.081 1.00 32.35 167 SER A CA 1
ATOM 1254 C C . SER A 1 163 ? 8.156 8.953 18.864 1.00 28.60 167 SER A C 1
ATOM 1255 O O . SER A 1 163 ? 6.991 8.829 18.488 1.00 29.21 167 SER A O 1
ATOM 1258 N N . SER A 1 164 ? 8.956 7.918 19.096 1.00 27.60 168 SER A N 1
ATOM 1259 C CA . SER A 1 164 ? 8.480 6.548 18.964 1.00 27.32 168 SER A CA 1
ATOM 1260 C C . SER A 1 164 ? 7.403 6.249 20.001 1.00 23.98 168 SER A C 1
ATOM 1261 O O . SER A 1 164 ? 6.450 5.516 19.733 1.00 19.96 168 SER A O 1
ATOM 1264 N N . ALA A 1 165 ? 7.561 6.825 21.186 1.00 24.41 169 ALA A N 1
ATOM 1265 C CA . ALA A 1 165 ? 6.570 6.661 22.241 1.00 23.94 169 ALA A CA 1
ATOM 1266 C C . ALA A 1 165 ? 5.223 7.247 21.817 1.00 24.79 169 ALA A C 1
ATOM 1267 O O . ALA A 1 165 ? 4.174 6.675 22.098 1.00 25.84 169 ALA A O 1
ATOM 1269 N N . ARG A 1 166 ? 5.254 8.388 21.140 1.00 23.40 170 ARG A N 1
ATOM 1270 C CA . ARG A 1 166 ? 4.019 8.995 20.663 1.00 29.85 170 ARG A CA 1
ATOM 1271 C C . ARG A 1 166 ? 3.397 8.140 19.564 1.00 26.65 170 ARG A C 1
ATOM 1272 O O . ARG A 1 166 ? 2.176 8.039 19.460 1.00 28.96 170 ARG A O 1
ATOM 1280 N N . LEU A 1 167 ? 4.241 7.506 18.756 1.00 25.47 171 LEU A N 1
ATOM 1281 C CA . LEU A 1 167 ? 3.756 6.569 17.749 1.00 23.54 171 LEU A CA 1
ATOM 1282 C C . LEU A 1 167 ? 3.083 5.370 18.401 1.00 18.44 171 LEU A C 1
ATOM 1283 O O . LEU A 1 167 ? 2.062 4.893 17.924 1.00 19.96 171 LEU A O 1
ATOM 1288 N N . ALA A 1 168 ? 3.679 4.870 19.476 1.00 20.46 172 ALA A N 1
ATOM 1289 C CA . ALA A 1 168 ? 3.108 3.754 20.206 1.00 19.44 172 ALA A CA 1
ATOM 1290 C C . ALA A 1 168 ? 1.724 4.124 20.733 1.00 20.36 172 ALA A C 1
ATOM 1291 O O . ALA A 1 168 ? 0.782 3.343 20.616 1.00 25.50 172 ALA A O 1
ATOM 1293 N N . GLN A 1 169 ? 1.598 5.322 21.291 1.00 20.69 173 GLN A N 1
ATOM 1294 C CA . GLN A 1 169 ? 0.299 5.794 21.781 1.00 22.98 173 GLN A CA 1
ATOM 1295 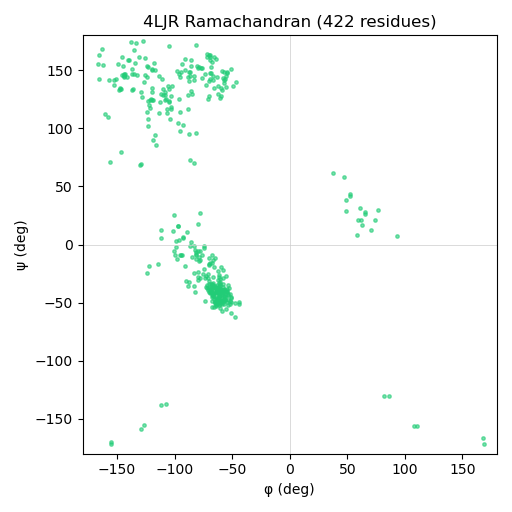C C . GLN A 1 169 ? -0.718 5.913 20.641 1.00 28.92 173 GLN A C 1
ATOM 1296 O O . GLN A 1 169 ? -1.852 5.450 20.759 1.00 26.79 173 GLN A O 1
ATOM 1302 N N . LYS A 1 170 ? -0.294 6.509 19.531 1.00 28.58 174 LYS A N 1
ATOM 1303 C CA . LYS A 1 170 ? -1.152 6.675 18.368 1.00 26.90 174 LYS A CA 1
ATOM 1304 C C . LYS A 1 170 ? -1.737 5.336 17.924 1.00 24.03 174 LYS A C 1
ATOM 1305 O O . LYS A 1 170 ? -2.909 5.257 17.553 1.00 26.01 174 LYS A O 1
ATOM 1311 N N . TYR A 1 171 ? -0.917 4.290 17.976 1.00 18.08 175 TYR A N 1
ATOM 1312 C CA . TYR A 1 171 ? -1.316 2.964 17.516 1.00 26.24 175 TYR A CA 1
ATOM 1313 C C . TYR A 1 171 ? -1.699 2.018 18.659 1.00 30.99 175 TYR A C 1
ATOM 1314 O O . TYR A 1 171 ? -1.866 0.812 18.452 1.00 30.31 175 TYR A O 1
ATOM 1323 N N . GLN A 1 172 ? -1.846 2.577 19.856 1.00 27.14 176 GLN A N 1
ATOM 1324 C CA . GLN A 1 172 ? -2.272 1.810 21.026 1.00 30.12 176 GLN A CA 1
ATOM 1325 C C . GLN A 1 172 ? -1.428 0.564 21.255 1.00 32.51 176 GLN A C 1
ATOM 1326 O O . GLN A 1 172 ? -1.957 -0.505 21.568 1.00 37.32 176 GLN A O 1
ATOM 1332 N N . LYS A 1 173 ? -0.117 0.707 21.079 1.00 24.12 177 LYS A N 1
ATOM 1333 C CA . LYS A 1 173 ? 0.827 -0.344 21.420 1.00 22.55 177 LYS A CA 1
ATOM 1334 C C . LYS A 1 173 ? 1.202 -0.154 22.877 1.00 24.21 177 LYS A C 1
ATOM 1335 O O . LYS A 1 173 ? 1.771 0.872 23.226 1.00 24.42 177 LYS A O 1
ATOM 1341 N N . PRO A 1 174 ? 0.880 -1.132 23.736 1.00 24.85 178 PRO A N 1
ATOM 1342 C CA . PRO A 1 174 ? 1.189 -0.968 25.161 1.00 26.39 178 PRO A CA 1
ATOM 1343 C C . PRO A 1 174 ? 2.636 -0.526 25.394 1.00 24.41 178 PRO A C 1
ATOM 1344 O O . PRO A 1 174 ? 3.575 -1.037 24.775 1.00 22.61 178 PRO A O 1
ATOM 1348 N N . LEU A 1 175 ? 2.802 0.427 26.303 1.00 25.74 179 LEU A N 1
ATOM 1349 C CA . LEU A 1 175 ? 4.070 1.110 26.493 1.00 23.11 179 LEU A CA 1
ATOM 1350 C C . LEU A 1 175 ? 4.541 0.960 27.941 1.00 23.25 179 LEU A C 1
ATOM 1351 O O . LEU A 1 175 ? 3.813 1.305 28.879 1.00 21.91 179 LEU A O 1
ATOM 1356 N N . PHE A 1 176 ? 5.743 0.417 28.115 1.00 20.73 180 PHE A N 1
ATOM 1357 C CA . PHE A 1 176 ? 6.327 0.180 29.436 1.00 24.83 180 PHE A CA 1
ATOM 1358 C C . PHE A 1 176 ? 7.704 0.821 29.552 1.00 25.62 180 PHE A C 1
ATOM 1359 O O . PHE A 1 176 ? 8.470 0.865 28.579 1.00 26.21 180 PHE A O 1
ATOM 1367 N N . VAL A 1 177 ? 8.023 1.303 30.747 1.00 27.27 181 VAL A N 1
ATOM 1368 C CA . VAL A 1 177 ? 9.297 1.953 30.994 1.00 25.37 181 VAL A CA 1
ATOM 1369 C C . VAL A 1 177 ? 9.892 1.427 32.299 1.00 26.02 181 VAL A C 1
ATOM 1370 O O . VAL A 1 177 ? 9.166 0.925 33.162 1.00 26.04 181 VAL A O 1
ATOM 1374 N N . LEU A 1 178 ? 11.210 1.524 32.438 1.00 24.60 182 LEU A N 1
ATOM 1375 C CA . LEU A 1 178 ? 11.862 1.196 33.700 1.00 29.59 182 LEU A CA 1
ATOM 1376 C C . LEU A 1 178 ? 11.634 2.322 34.683 1.00 31.34 182 LEU A C 1
ATOM 1377 O O . LEU A 1 178 ? 11.636 3.489 34.295 1.00 31.00 182 LEU A O 1
ATOM 1382 N N . PRO A 1 179 ? 11.439 1.978 35.966 1.00 38.65 183 PRO A N 1
ATOM 1383 C CA . PRO A 1 179 ? 11.395 3.016 36.995 1.00 36.03 183 PRO A CA 1
ATOM 1384 C C . PRO A 1 179 ? 12.738 3.728 37.037 1.00 30.44 183 PRO A C 1
ATOM 1385 O O . PRO A 1 179 ? 13.775 3.070 36.985 1.00 30.67 183 PRO A O 1
ATOM 1389 N N . GLN A 1 180 ? 12.710 5.053 37.130 1.00 31.25 184 GLN A N 1
ATOM 1390 C CA . GLN A 1 180 ? 13.915 5.865 37.055 1.00 30.43 184 GLN A CA 1
ATOM 1391 C C . GLN A 1 180 ? 13.889 6.971 38.105 1.00 31.80 184 GLN A C 1
ATOM 1392 O O . GLN A 1 180 ? 12.824 7.449 38.491 1.00 32.18 184 GLN A O 1
ATOM 1398 N N . ARG A 1 181 ? 15.065 7.385 38.560 1.00 34.69 185 ARG A N 1
ATOM 1399 C CA . ARG A 1 181 ? 15.145 8.453 39.543 1.00 36.68 185 ARG A CA 1
ATOM 1400 C C . ARG A 1 181 ? 14.733 9.790 38.955 1.00 40.00 185 ARG A C 1
ATOM 1401 O O . ARG A 1 181 ? 14.691 9.963 37.735 1.00 41.34 185 ARG A O 1
ATOM 1409 N N . LEU A 1 182 ? 14.439 10.732 39.842 1.00 38.94 186 LEU A N 1
ATOM 1410 C CA . LEU A 1 182 ? 14.093 12.092 39.463 1.00 43.36 186 LEU A CA 1
ATOM 1411 C C . LEU A 1 182 ? 15.225 12.735 38.667 1.00 49.49 186 LEU A C 1
ATOM 1412 O O . LEU A 1 182 ? 16.398 12.422 38.876 1.00 48.34 186 LEU A O 1
ATOM 1417 N N . ASN A 1 183 ? 14.864 13.634 37.756 1.00 51.99 187 ASN A N 1
ATOM 1418 C CA . ASN A 1 183 ? 15.841 14.385 36.967 1.00 53.67 187 ASN A CA 1
ATOM 1419 C C . ASN A 1 183 ? 16.793 13.522 36.143 1.00 52.72 187 ASN A C 1
ATOM 1420 O O . ASN A 1 183 ? 17.753 14.027 35.562 1.00 57.12 187 ASN A O 1
ATOM 1425 N N . GLU A 1 184 ? 16.529 12.221 36.102 1.00 49.61 188 GLU A N 1
ATOM 1426 C CA . GLU A 1 184 ? 17.199 11.338 35.157 1.00 49.60 188 GLU A CA 1
A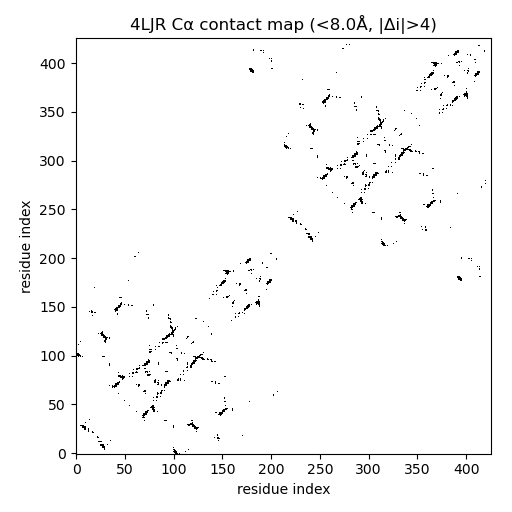TOM 1427 C C . GLU A 1 184 ? 16.122 10.643 34.327 1.00 47.59 188 GLU A C 1
ATOM 1428 O O . GLU A 1 184 ? 14.988 10.481 34.785 1.00 48.78 188 GLU A O 1
ATOM 1434 N N . SER A 1 185 ? 16.473 10.251 33.107 1.00 43.37 189 SER A N 1
ATOM 1435 C CA . SER A 1 185 ? 15.511 9.650 32.188 1.00 41.24 189 SER A CA 1
ATOM 1436 C C . SER A 1 185 ? 14.225 10.473 32.148 1.00 38.85 189 SER A C 1
ATOM 1437 O O . SER A 1 185 ? 13.138 9.963 32.435 1.00 36.73 189 SER A O 1
ATOM 1440 N N . ASP A 1 186 ? 14.360 11.747 31.792 1.00 38.82 190 ASP A N 1
ATOM 1441 C CA . ASP A 1 186 ? 13.244 12.688 31.831 1.00 42.06 190 ASP A CA 1
ATOM 1442 C C . ASP A 1 186 ? 12.077 12.268 30.941 1.00 40.35 190 ASP A C 1
ATOM 1443 O O . ASP A 1 186 ? 10.911 12.421 31.316 1.00 38.97 190 ASP A O 1
ATOM 1448 N N . GLY A 1 187 ? 12.393 11.734 29.766 1.00 37.17 191 GLY A N 1
ATOM 1449 C CA . GLY A 1 187 ? 11.376 11.332 28.815 1.00 34.60 191 GLY A CA 1
ATOM 1450 C C . GLY A 1 187 ? 10.468 10.250 29.357 1.00 31.53 191 GLY A C 1
ATOM 1451 O O . GLY A 1 187 ? 9.245 10.374 29.296 1.00 33.36 191 GLY A O 1
ATOM 1452 N N . THR A 1 188 ? 11.061 9.192 29.902 1.00 30.49 192 THR A N 1
ATOM 1453 C CA . THR A 1 188 ? 10.277 8.067 30.402 1.00 32.55 192 THR A CA 1
ATOM 1454 C C . THR A 1 188 ? 9.499 8.424 31.666 1.00 32.80 192 THR A C 1
ATOM 1455 O O . THR A 1 188 ? 8.398 7.924 31.875 1.00 32.68 192 THR A O 1
ATOM 1459 N N . ASN A 1 189 ? 10.066 9.285 32.507 1.00 34.66 193 ASN A N 1
ATOM 1460 C CA . ASN A 1 189 ? 9.344 9.736 33.694 1.00 35.32 193 ASN A CA 1
ATOM 1461 C C . ASN A 1 189 ? 8.126 10.594 33.349 1.00 34.74 193 ASN A C 1
ATOM 1462 O O . ASN A 1 189 ? 7.103 10.534 34.030 1.00 37.76 193 ASN A O 1
ATOM 1467 N N . GLU A 1 190 ? 8.233 11.386 32.288 1.00 34.27 194 GLU A N 1
ATOM 1468 C CA . GLU A 1 190 ? 7.089 12.149 31.807 1.00 35.44 194 GLU A CA 1
ATOM 1469 C C . GLU A 1 190 ? 5.982 11.222 31.324 1.00 37.35 194 GLU A C 1
ATOM 1470 O O . GLU A 1 190 ? 4.799 11.512 31.494 1.00 38.10 194 GLU A O 1
ATOM 1476 N N . LEU A 1 191 ? 6.367 10.118 30.694 1.00 30.77 195 LEU A N 1
ATOM 1477 C CA . LEU A 1 191 ? 5.386 9.135 30.257 1.00 30.70 195 LEU A CA 1
ATOM 1478 C C . LEU A 1 191 ? 4.642 8.581 31.474 1.00 35.32 195 LEU A C 1
ATOM 1479 O O . LEU A 1 191 ? 3.417 8.461 31.464 1.00 32.49 195 LEU A O 1
ATOM 1484 N N . LEU A 1 192 ? 5.391 8.260 32.527 1.00 33.80 196 LEU A N 1
ATOM 1485 C CA . LEU A 1 192 ? 4.797 7.771 33.767 1.00 36.03 196 LEU A CA 1
ATOM 1486 C C . LEU A 1 192 ? 3.890 8.816 34.398 1.00 36.84 196 LEU A C 1
ATOM 1487 O O . LEU A 1 192 ? 2.772 8.511 34.809 1.00 41.21 196 LEU A O 1
ATOM 1492 N N . GLU A 1 193 ? 4.384 10.046 34.484 1.00 36.84 197 GLU A N 1
ATOM 1493 C CA . GLU A 1 193 ? 3.630 11.130 35.101 1.00 35.82 197 GLU A CA 1
ATOM 1494 C C . GLU A 1 193 ? 2.284 11.326 34.408 1.00 37.39 197 GLU A C 1
ATOM 1495 O O . GLU A 1 193 ? 1.272 11.579 35.056 1.00 39.82 197 GLU A O 1
ATOM 1501 N N . LYS A 1 194 ? 2.273 11.193 33.089 1.00 33.68 198 LYS A N 1
ATOM 1502 C CA . LYS A 1 194 ? 1.060 11.448 32.321 1.00 31.23 198 LYS A CA 1
ATOM 1503 C C . LYS A 1 194 ? 0.226 10.190 32.100 1.00 34.21 198 LYS A C 1
ATOM 1504 O O . LYS A 1 194 ? -0.775 10.216 31.387 1.00 39.83 198 LYS A O 1
ATOM 1510 N N . GLY A 1 195 ? 0.637 9.093 32.726 1.00 37.86 199 GLY A N 1
ATOM 1511 C CA . GLY A 1 195 ? -0.092 7.841 32.627 1.00 40.62 199 GLY A CA 1
ATOM 1512 C C . GLY A 1 195 ? -0.086 7.270 31.222 1.00 38.52 199 GLY A C 1
ATOM 1513 O O . GLY A 1 195 ? -1.006 6.557 30.830 1.00 41.35 199 GLY A O 1
ATOM 1514 N N . GLN A 1 196 ? 0.961 7.579 30.464 1.00 36.99 200 GLN A N 1
ATOM 1515 C CA . GLN A 1 196 ? 1.069 7.126 29.080 1.00 34.81 200 GLN A CA 1
ATOM 1516 C C . GLN A 1 196 ? 1.883 5.845 28.951 1.00 34.54 200 GLN A C 1
ATOM 1517 O O . GLN A 1 196 ? 1.932 5.232 27.886 1.00 34.19 200 GLN A O 1
ATOM 1523 N N . ALA A 1 197 ? 2.521 5.447 30.044 1.00 34.49 201 ALA A N 1
ATOM 1524 C CA . ALA A 1 197 ? 3.238 4.183 30.096 1.00 30.18 201 ALA A CA 1
ATOM 1525 C C . ALA A 1 197 ? 3.108 3.570 31.480 1.00 32.55 201 ALA A C 1
ATOM 1526 O O . ALA A 1 197 ? 2.905 4.280 32.467 1.00 34.19 201 ALA A O 1
ATOM 1528 N N . GLN A 1 198 ? 3.215 2.248 31.547 1.00 32.34 202 GLN A N 1
ATOM 1529 C CA . GLN A 1 198 ? 3.253 1.546 32.818 1.00 32.28 202 GLN A CA 1
ATOM 1530 C C . GLN A 1 198 ? 4.698 1.241 33.186 1.00 28.33 202 GLN A C 1
ATOM 1531 O O . GLN A 1 198 ? 5.550 1.040 32.312 1.00 27.63 202 GLN A O 1
ATOM 1537 N N . GLY A 1 199 ? 4.980 1.207 34.482 1.00 28.66 203 GLY A N 1
ATOM 1538 C CA . GLY A 1 199 ? 6.310 0.863 34.938 1.00 32.82 203 GLY A CA 1
ATOM 1539 C C . GLY A 1 199 ? 6.484 -0.636 35.075 1.00 31.12 203 GLY A C 1
ATOM 1540 O O . GLY A 1 199 ? 5.528 -1.358 35.365 1.00 36.82 203 GLY A O 1
ATOM 1541 N N . ILE A 1 200 ? 7.706 -1.105 34.852 1.00 25.62 204 ILE A N 1
ATOM 1542 C CA . ILE A 1 200 ? 8.054 -2.496 35.099 1.00 26.57 204 ILE A CA 1
ATOM 1543 C C . ILE A 1 200 ? 8.668 -2.628 36.493 1.00 35.08 204 ILE A C 1
ATOM 1544 O O . ILE A 1 200 ? 9.860 -2.383 36.679 1.00 38.19 204 ILE A O 1
ATOM 1549 N N . PHE A 1 201 ? 7.853 -3.015 37.469 1.00 36.27 205 PHE A N 1
ATOM 1550 C CA . PHE A 1 201 ? 8.325 -3.100 38.850 1.00 40.67 205 PHE A CA 1
ATOM 1551 C C . PHE A 1 201 ? 8.805 -4.504 39.204 1.00 42.73 205 PHE A C 1
ATOM 1552 O O . PHE A 1 201 ? 9.396 -4.720 40.261 1.00 46.24 205 PHE A O 1
ATOM 1560 N N . ASN A 1 202 ? 8.561 -5.450 38.305 1.00 43.45 206 ASN A N 1
ATOM 1561 C CA . ASN A 1 202 ? 9.030 -6.820 38.478 1.00 42.25 206 ASN A CA 1
ATOM 1562 C C . ASN A 1 202 ? 9.114 -7.535 37.136 1.00 42.95 206 ASN A C 1
ATOM 1563 O O . ASN A 1 202 ? 8.093 -7.838 36.520 1.00 41.32 206 ASN A O 1
ATOM 1568 N N . ILE A 1 203 ? 10.339 -7.798 36.692 1.00 44.08 207 ILE A N 1
ATOM 1569 C CA . ILE A 1 203 ? 10.594 -8.316 35.351 1.00 44.46 207 ILE A CA 1
ATOM 1570 C C . ILE A 1 203 ? 9.933 -9.672 35.085 1.00 43.10 207 ILE A C 1
ATOM 1571 O O . ILE A 1 203 ? 9.265 -9.851 34.067 1.00 38.05 207 ILE A O 1
ATOM 1576 N N . GLN A 1 204 ? 10.108 -10.617 36.004 1.00 43.17 208 GLN A N 1
ATOM 1577 C CA . GLN A 1 204 ? 9.503 -11.940 35.858 1.00 46.71 208 GLN A CA 1
ATOM 1578 C C . GLN A 1 204 ? 7.977 -11.854 35.821 1.00 46.51 208 GLN A C 1
ATOM 1579 O O . GLN A 1 204 ? 7.331 -12.538 35.028 1.00 45.12 208 GLN A O 1
ATOM 1585 N N . ASN A 1 205 ? 7.410 -11.011 36.681 1.00 45.75 209 ASN A N 1
ATOM 1586 C CA . ASN A 1 205 ? 5.969 -10.771 36.697 1.00 47.10 209 ASN A CA 1
ATOM 1587 C C . ASN A 1 205 ? 5.483 -10.205 35.375 1.00 44.04 209 ASN A C 1
ATOM 1588 O O . ASN A 1 205 ? 4.562 -10.738 34.752 1.00 39.91 209 ASN A O 1
ATOM 1593 N N . PHE A 1 206 ? 6.107 -9.103 34.974 1.00 44.34 210 PHE A N 1
ATOM 1594 C CA . PHE A 1 206 ? 5.803 -8.423 33.725 1.00 37.19 210 PHE A CA 1
ATOM 1595 C C . PHE A 1 206 ? 5.731 -9.417 32.575 1.00 36.94 210 PHE A C 1
ATOM 1596 O O . PHE A 1 206 ? 4.763 -9.438 31.817 1.00 32.56 210 PHE A O 1
ATOM 1604 N N . ILE A 1 207 ? 6.755 -10.254 32.462 1.00 39.70 211 ILE A N 1
ATOM 1605 C CA . ILE A 1 207 ? 6.829 -11.223 31.378 1.00 44.60 211 ILE A CA 1
ATOM 1606 C C . ILE A 1 207 ? 5.695 -12.244 31.422 1.00 46.45 211 ILE A C 1
ATOM 1607 O O . ILE A 1 207 ? 5.030 -12.479 30.412 1.00 46.91 211 ILE A O 1
ATOM 1612 N N . ASN A 1 208 ? 5.469 -12.842 32.589 1.00 46.46 212 ASN A N 1
ATOM 1613 C CA . ASN A 1 208 ? 4.372 -13.792 32.738 1.00 48.23 212 ASN A CA 1
ATOM 1614 C C . ASN A 1 208 ? 3.023 -13.174 32.392 1.00 44.63 212 ASN A C 1
ATOM 1615 O O . ASN A 1 208 ? 2.147 -13.845 31.854 1.00 46.59 212 ASN A O 1
ATOM 1620 N N . THR A 1 209 ? 2.866 -11.892 32.697 1.00 42.70 213 THR A N 1
ATOM 1621 C CA . THR A 1 209 ? 1.643 -11.178 32.356 1.00 44.21 213 THR A CA 1
ATOM 1622 C C . THR A 1 209 ? 1.489 -10.987 30.846 1.00 41.71 213 THR A C 1
ATOM 1623 O O . THR A 1 209 ? 0.377 -11.049 30.325 1.00 43.83 213 THR A O 1
ATOM 1627 N N . LEU A 1 210 ? 2.596 -10.755 30.143 1.00 40.22 214 LEU A N 1
ATOM 1628 C CA . LEU A 1 210 ? 2.542 -10.668 28.686 1.00 39.37 214 LEU A CA 1
ATOM 1629 C C . LEU A 1 210 ? 2.198 -12.029 28.103 1.00 42.05 214 LEU A C 1
ATOM 1630 O O . LEU A 1 210 ? 1.350 -12.141 27.219 1.00 40.96 214 LEU A O 1
ATOM 1635 N N . LEU A 1 211 ? 2.861 -13.064 28.610 1.00 45.25 215 LEU A N 1
ATOM 1636 C CA . LEU A 1 211 ? 2.652 -14.419 28.119 1.00 50.29 215 LEU A CA 1
ATOM 1637 C C . LEU A 1 211 ? 1.193 -14.853 28.228 1.00 56.25 215 LEU A C 1
ATOM 1638 O O . LEU A 1 211 ? 0.664 -15.492 27.318 1.00 56.36 215 LEU A O 1
ATOM 1643 N N . LYS A 1 212 ? 0.543 -14.503 29.335 1.00 62.50 216 LYS A N 1
ATOM 1644 C CA . LYS A 1 212 ? -0.840 -14.921 29.563 1.00 69.72 216 LYS A CA 1
ATOM 1645 C C . LYS A 1 212 ? -1.844 -14.090 28.763 1.00 73.13 216 LYS A C 1
ATOM 1646 O O . LYS A 1 212 ? -3.000 -13.944 29.160 1.00 75.29 216 LYS A O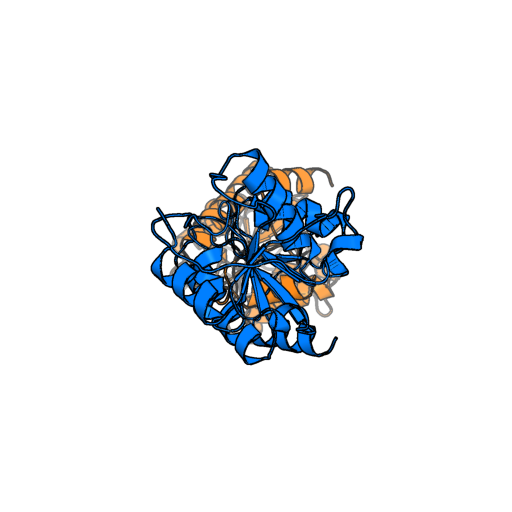 1
ATOM 1652 N N . ASP A 1 213 ? -1.397 -13.550 27.633 1.00 74.63 217 ASP A N 1
ATOM 1653 C CA . ASP A 1 213 ? -2.265 -12.779 26.752 1.00 74.56 217 ASP A CA 1
ATOM 1654 C C . ASP A 1 213 ? -2.284 -13.393 25.358 1.00 72.02 217 ASP A C 1
ATOM 1655 O O . ASP A 1 213 ? -1.610 -14.391 25.102 1.00 71.13 217 ASP A O 1
ATOM 1660 N N . MET B 1 1 ? 18.196 8.092 77.720 1.00 30.25 5 MET B N 1
ATOM 1661 C CA . MET B 1 1 ? 18.627 9.481 77.773 1.00 25.66 5 MET B CA 1
ATOM 1662 C C . MET B 1 1 ? 17.494 10.404 78.189 1.00 22.88 5 MET B C 1
ATOM 1663 O O . MET B 1 1 ? 16.484 10.510 77.492 1.00 27.83 5 MET B O 1
ATOM 1668 N N . LYS B 1 2 ? 17.676 11.077 79.320 1.00 24.28 6 LYS B N 1
ATOM 1669 C CA . LYS B 1 2 ? 16.713 12.057 79.802 1.00 25.05 6 LYS B CA 1
ATOM 1670 C C . LYS B 1 2 ? 16.759 13.335 78.971 1.00 26.85 6 LYS B C 1
ATOM 1671 O O . LYS B 1 2 ? 17.838 13.832 78.628 1.00 23.85 6 LYS B O 1
ATOM 1677 N N . SER B 1 3 ? 15.584 13.867 78.651 1.00 20.44 7 SER B N 1
ATOM 1678 C CA . SER B 1 3 ? 15.497 15.091 77.875 1.00 18.27 7 SER B CA 1
ATOM 1679 C C . SER B 1 3 ? 15.652 16.336 78.738 1.00 20.16 7 SER B C 1
ATOM 1680 O O . SER B 1 3 ? 16.238 17.335 78.304 1.00 22.45 7 SER B O 1
ATOM 1683 N N . HIS B 1 4 ? 15.118 16.265 79.955 1.00 1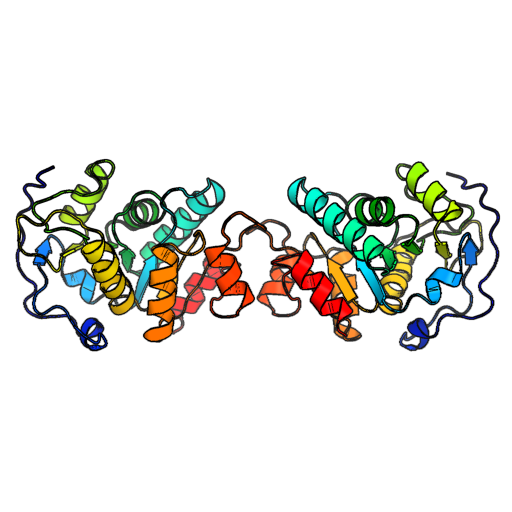9.43 8 HIS B N 1
ATOM 1684 C CA . HIS B 1 4 ? 14.952 17.421 80.832 1.00 20.95 8 HIS B CA 1
ATOM 1685 C C . HIS B 1 4 ? 14.025 18.473 80.241 1.00 23.62 8 HIS B C 1
ATOM 1686 O O . HIS B 1 4 ? 14.069 19.644 80.630 1.00 24.12 8 HIS B O 1
ATOM 1693 N N . PHE B 1 5 ? 13.181 18.048 79.302 1.00 21.62 9 PHE B N 1
ATOM 1694 C CA . PHE B 1 5 ? 12.165 18.928 78.744 1.00 20.38 9 PHE B CA 1
ATOM 1695 C C . PHE B 1 5 ? 11.145 19.274 79.819 1.00 20.13 9 PHE B C 1
ATOM 1696 O O . PHE B 1 5 ? 10.789 18.436 80.648 1.00 25.57 9 PHE B O 1
ATOM 1704 N N . GLN B 1 6 ? 10.689 20.519 79.806 1.00 23.26 10 GLN B N 1
ATOM 1705 C CA . GLN B 1 6 ? 9.539 20.917 80.600 1.00 27.86 10 GLN B CA 1
ATOM 1706 C C . GLN B 1 6 ? 8.340 20.822 79.676 1.00 22.93 10 GLN B C 1
ATOM 1707 O O . GLN B 1 6 ? 8.253 21.557 78.695 1.00 23.21 10 GLN B O 1
ATOM 1713 N N . TYR B 1 7 ? 7.423 19.905 79.966 1.00 19.89 11 TYR B N 1
ATOM 1714 C CA . TYR B 1 7 ? 6.286 19.708 79.069 1.00 17.79 11 TYR B CA 1
ATOM 1715 C C . TYR B 1 7 ? 4.944 19.819 79.768 1.00 20.24 11 TYR B C 1
ATOM 1716 O O . TYR B 1 7 ? 4.850 19.710 80.984 1.00 20.06 11 TYR B O 1
ATOM 1725 N N . SER B 1 8 ? 3.906 20.057 78.977 1.00 18.74 12 SER B N 1
ATOM 1726 C CA . SER B 1 8 ? 2.572 20.249 79.519 1.00 18.43 12 SER B CA 1
ATOM 1727 C C . SER B 1 8 ? 1.622 19.331 78.775 1.00 19.43 12 SER B C 1
ATOM 1728 O O . SER B 1 8 ? 2.044 18.350 78.172 1.00 16.58 12 SER B O 1
ATOM 1731 N N . THR B 1 9 ? 0.338 19.658 78.812 1.00 21.47 13 THR B N 1
ATOM 1732 C CA . THR B 1 9 ? -0.671 18.884 78.114 1.00 22.20 13 THR B CA 1
ATOM 1733 C C . THR B 1 9 ? -1.426 19.815 77.184 1.00 18.11 13 THR B C 1
ATOM 1734 O O . THR B 1 9 ? -1.640 20.979 77.518 1.00 24.56 13 THR B O 1
ATOM 1738 N N . LEU B 1 10 ? -1.821 19.317 76.015 1.00 16.15 14 LEU B N 1
ATOM 1739 C CA . LEU B 1 10 ? -2.687 20.092 75.131 1.00 24.50 14 LEU B CA 1
ATOM 1740 C C . LEU B 1 10 ? -4.020 20.330 75.838 1.00 25.56 14 LEU B C 1
ATOM 1741 O O . LEU B 1 10 ? -4.495 19.466 76.577 1.00 25.42 14 LEU B O 1
ATOM 1746 N N . GLU B 1 11 ? -4.625 21.497 75.623 1.00 22.12 15 GLU B N 1
ATOM 1747 C CA . GLU B 1 11 ? -5.840 21.825 76.359 1.00 26.91 15 GLU B CA 1
ATOM 1748 C C . GLU B 1 11 ? -6.966 20.892 75.928 1.00 27.47 15 GLU B C 1
ATOM 1749 O O . GLU B 1 11 ? -7.877 20.610 76.699 1.00 29.67 15 GLU B O 1
ATOM 1755 N N . ASN B 1 12 ? -6.886 20.409 74.693 1.00 29.52 16 ASN B N 1
ATOM 1756 C CA . ASN B 1 12 ? -7.698 19.278 74.251 1.00 31.83 16 ASN B CA 1
ATOM 1757 C C . ASN B 1 12 ? -7.159 18.644 72.973 1.00 28.87 16 ASN B C 1
ATOM 1758 O O . ASN B 1 12 ? -6.275 19.196 72.316 1.00 30.10 16 ASN B O 1
ATOM 1763 N N . ILE B 1 13 ? -7.694 17.476 72.636 1.00 23.51 17 ILE B N 1
ATOM 1764 C CA . ILE B 1 13 ? -7.219 16.701 71.498 1.00 18.72 17 ILE B CA 1
ATOM 1765 C C . ILE B 1 13 ? -7.606 17.364 70.182 1.00 23.55 17 ILE B C 1
ATOM 1766 O O . ILE B 1 13 ? -8.775 17.650 69.956 1.00 24.41 17 ILE B O 1
ATOM 1771 N N . PRO B 1 14 ? -6.618 17.630 69.313 1.00 25.86 18 PRO B N 1
ATOM 1772 C CA . PRO B 1 14 ? -6.948 18.214 68.014 1.00 23.88 18 PRO B CA 1
ATOM 1773 C C . PRO B 1 14 ? -7.981 17.378 67.266 1.00 27.41 18 PRO B C 1
ATOM 1774 O O . PRO B 1 14 ? -8.028 16.150 67.401 1.00 20.58 18 PRO B O 1
ATOM 1778 N N . LYS B 1 15 ? -8.811 18.065 66.490 1.00 34.80 19 LYS B N 1
ATOM 1779 C CA . LYS B 1 15 ? -9.922 17.447 65.786 1.00 33.53 19 LYS B CA 1
ATOM 1780 C C . LYS B 1 15 ? -9.474 16.332 64.847 1.00 26.66 19 LYS B C 1
ATOM 1781 O O . LYS B 1 15 ? -10.168 15.325 64.688 1.00 26.94 19 LYS B O 1
ATOM 1787 N N . ALA B 1 16 ? -8.321 16.515 64.214 1.00 26.65 20 ALA B N 1
ATOM 1788 C CA . ALA B 1 16 ? -7.832 15.543 63.246 1.00 22.86 20 ALA B CA 1
ATOM 1789 C C . ALA B 1 16 ? -7.742 14.133 63.834 1.00 29.31 20 ALA B C 1
ATOM 1790 O O . ALA B 1 16 ? -7.842 13.142 63.108 1.00 29.89 20 ALA B O 1
ATOM 1792 N N . PHE B 1 17 ? -7.555 14.037 65.146 1.00 25.62 21 PHE B N 1
ATOM 1793 C CA . PHE B 1 17 ? -7.315 12.736 65.763 1.00 27.09 21 PHE B CA 1
ATOM 1794 C C . PHE B 1 17 ? -8.595 11.925 65.956 1.00 28.67 21 PHE B C 1
ATOM 1795 O O . PHE B 1 17 ? -8.543 10.723 66.198 1.00 29.57 21 PHE B O 1
ATOM 1803 N N . ASP B 1 18 ? -9.743 12.581 65.837 1.00 30.47 22 ASP B N 1
ATOM 1804 C CA . ASP B 1 18 ? -11.015 11.938 66.163 1.00 31.03 22 ASP B CA 1
ATOM 1805 C C . ASP B 1 18 ? -11.489 10.925 65.115 1.00 33.07 22 ASP B C 1
ATOM 1806 O O . ASP B 1 18 ? -12.524 10.289 65.285 1.00 37.62 22 ASP B O 1
ATOM 1811 N N . ILE B 1 19 ? -10.718 10.765 64.044 1.00 33.57 23 ILE B N 1
ATOM 1812 C CA . ILE B 1 19 ? -11.020 9.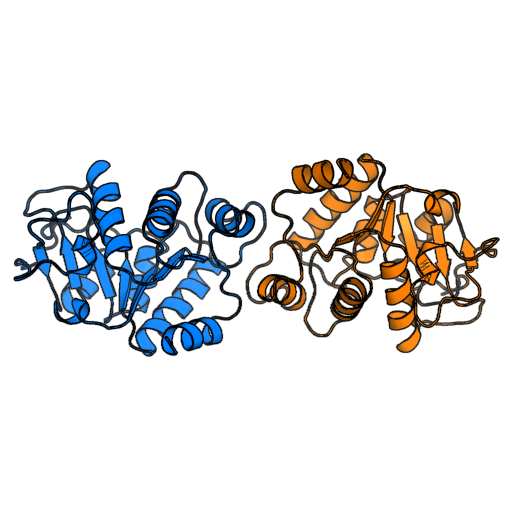759 63.032 1.00 31.99 23 ILE B CA 1
ATOM 1813 C C . ILE B 1 19 ? -10.563 8.370 63.484 1.00 30.20 23 ILE B C 1
ATOM 1814 O O . ILE B 1 19 ? -11.078 7.353 63.020 1.00 30.76 23 ILE B O 1
ATOM 1819 N N . LEU B 1 20 ? -9.595 8.333 64.392 1.00 28.67 24 LEU B N 1
ATOM 1820 C CA . LEU B 1 20 ? -8.982 7.073 64.814 1.00 27.05 24 LEU B CA 1
ATOM 1821 C C . LEU B 1 20 ? -9.935 6.191 65.615 1.00 27.63 24 LEU B C 1
ATOM 1822 O O . LEU B 1 20 ? -10.788 6.694 66.351 1.00 27.26 24 LEU B O 1
ATOM 1827 N N . LYS B 1 21 ? -9.779 4.877 65.478 1.00 30.51 25 LYS B N 1
ATOM 1828 C CA . LYS B 1 21 ? -10.648 3.940 66.179 1.00 37.88 25 LYS B CA 1
ATOM 1829 C C . LYS B 1 21 ? -10.375 3.943 67.679 1.00 35.59 25 LYS B C 1
ATOM 1830 O O . LYS B 1 21 ? -11.201 3.484 68.468 1.00 35.50 25 LYS B O 1
ATOM 1836 N N . ASP B 1 22 ? -9.214 4.466 68.061 1.00 34.24 26 ASP B N 1
ATOM 1837 C CA . ASP B 1 22 ? -8.866 4.624 69.468 1.00 36.15 26 ASP B CA 1
ATOM 1838 C C . ASP B 1 22 ? -8.013 5.878 69.626 1.00 36.27 26 ASP B C 1
ATOM 1839 O O . ASP B 1 22 ? -6.789 5.798 69.715 1.00 32.42 26 ASP B O 1
ATOM 1844 N N . PRO B 1 23 ? -8.667 7.050 69.641 1.00 33.34 27 PRO B N 1
ATOM 1845 C CA . PRO B 1 23 ? -7.957 8.331 69.684 1.00 29.72 27 PRO B CA 1
ATOM 1846 C C . PRO B 1 23 ? -7.266 8.513 71.022 1.00 29.33 27 PRO B C 1
ATOM 1847 O O . PRO B 1 23 ? -7.724 7.967 72.027 1.00 31.02 27 PRO B O 1
ATOM 1851 N N . PRO B 1 24 ? -6.175 9.282 71.042 1.00 27.43 28 PRO B N 1
ATOM 1852 C CA . PRO B 1 24 ? -5.473 9.534 72.303 1.00 26.49 28 PRO B CA 1
ATOM 1853 C C . PRO B 1 24 ? -6.366 10.343 73.236 1.00 27.25 28 PRO B C 1
ATOM 1854 O O . PRO B 1 24 ? -7.005 11.301 72.802 1.00 23.40 28 PRO B O 1
ATOM 1858 N N . LYS B 1 25 ? -6.428 9.945 74.501 1.00 34.03 29 LYS B N 1
ATOM 1859 C CA . LYS B 1 25 ? -7.258 10.649 75.467 1.00 38.53 29 LYS B CA 1
ATOM 1860 C C . LYS B 1 25 ? -6.547 11.908 75.948 1.00 33.14 29 LYS B C 1
ATOM 1861 O O . LYS B 1 25 ? -7.184 12.888 76.338 1.00 35.44 29 LYS B O 1
ATOM 1867 N N . LYS B 1 26 ? -5.221 11.870 75.913 1.00 26.75 30 LYS B N 1
ATOM 1868 C CA . LYS B 1 26 ? -4.402 13.014 76.294 1.00 28.64 30 LYS B CA 1
ATOM 1869 C C . LYS B 1 26 ? -3.158 13.101 75.419 1.00 25.51 30 LYS B C 1
ATOM 1870 O O . LYS B 1 26 ? -2.612 12.077 75.001 1.00 24.23 30 LYS B O 1
ATOM 1876 N N . LEU B 1 27 ? -2.712 14.322 75.146 1.00 19.65 31 LEU B N 1
ATOM 1877 C CA . LEU B 1 27 ? -1.463 14.530 74.433 1.00 21.06 31 LEU B CA 1
ATOM 1878 C C . LEU B 1 27 ? -0.567 15.494 75.198 1.00 22.17 31 LEU B C 1
ATOM 1879 O O . LEU B 1 27 ? -0.986 16.593 75.569 1.00 25.73 31 LEU B O 1
ATOM 1884 N N . TYR B 1 28 ? 0.662 15.067 75.451 1.00 17.26 32 TYR B N 1
ATOM 1885 C CA . TYR B 1 28 ? 1.628 15.907 76.135 1.00 17.01 32 TYR B CA 1
ATOM 1886 C C . TYR B 1 28 ? 2.401 16.683 75.085 1.00 16.57 32 TYR B C 1
ATOM 1887 O O . TYR B 1 28 ? 2.564 16.213 73.960 1.00 19.53 32 TYR B O 1
ATOM 1896 N N . CYS B 1 29 ? 2.849 17.881 75.440 1.00 16.50 33 CYS B N 1
ATOM 1897 C CA . CYS B 1 29 ? 3.460 18.772 74.462 1.00 14.98 33 CYS B CA 1
ATOM 1898 C C . CYS B 1 29 ? 4.624 19.574 75.017 1.00 16.68 33 CYS B C 1
ATOM 1899 O O . CYS B 1 29 ? 4.641 19.960 76.187 1.00 17.90 33 CYS B O 1
ATOM 1902 N N . VAL B 1 30 ? 5.589 19.832 74.152 1.00 18.44 34 VAL B N 1
ATOM 1903 C CA . VAL B 1 30 ? 6.629 20.800 74.436 1.00 19.66 34 VAL B CA 1
ATOM 1904 C C . VAL B 1 30 ? 6.828 21.612 73.162 1.00 14.59 34 VAL B C 1
ATOM 1905 O O . VAL B 1 30 ? 6.903 21.053 72.061 1.00 17.11 34 VAL B O 1
ATOM 1909 N N . GLY B 1 31 ? 6.870 22.932 73.304 1.00 17.71 35 GLY B N 1
ATOM 1910 C CA . GLY B 1 31 ? 7.059 23.802 72.161 1.00 20.02 35 GLY B CA 1
ATOM 1911 C C . GLY B 1 31 ? 5.820 24.579 71.760 1.00 20.96 35 GLY B C 1
ATOM 1912 O O . GLY B 1 31 ? 4.913 24.798 72.562 1.00 27.41 35 GLY B O 1
ATOM 1913 N N . ASP B 1 32 ? 5.789 24.976 70.494 1.00 22.52 36 ASP B N 1
ATOM 1914 C CA . ASP B 1 32 ? 4.816 25.925 69.970 1.00 21.66 36 ASP B CA 1
ATOM 1915 C C . ASP B 1 32 ? 3.530 25.247 69.493 1.00 24.96 36 ASP B C 1
ATOM 1916 O O . ASP B 1 32 ? 3.442 24.788 68.361 1.00 24.49 36 ASP B O 1
ATOM 1921 N N . THR B 1 33 ? 2.528 25.199 70.365 1.00 25.64 37 THR B N 1
ATOM 1922 C CA . THR B 1 33 ? 1.271 24.525 70.049 1.00 25.24 37 THR B CA 1
ATOM 1923 C C . THR B 1 33 ? 0.476 25.234 68.955 1.00 26.35 37 THR B C 1
ATOM 1924 O O . THR B 1 33 ? -0.514 24.700 68.459 1.00 24.22 37 THR B O 1
ATOM 1928 N N . LYS B 1 34 ? 0.902 26.434 68.571 1.00 28.89 38 LYS B N 1
ATOM 1929 C CA . LYS B 1 34 ? 0.214 27.152 67.502 1.00 29.34 38 LYS B CA 1
ATOM 1930 C C . LYS B 1 34 ? 0.419 26.486 66.141 1.00 29.12 38 LYS B C 1
ATOM 1931 O O . LYS B 1 34 ? -0.318 26.752 65.193 1.00 30.88 38 LYS B O 1
ATOM 1937 N N . LEU B 1 35 ? 1.409 25.606 66.050 1.00 24.20 39 LEU B N 1
ATOM 1938 C CA . LEU B 1 35 ? 1.673 24.902 64.801 1.00 23.57 39 LEU B CA 1
ATOM 1939 C C . LEU B 1 35 ? 0.525 23.965 64.428 1.00 23.19 39 LEU B C 1
ATOM 1940 O O . LEU B 1 35 ? 0.384 23.577 63.273 1.00 26.08 39 LEU B O 1
ATOM 1945 N N . LEU B 1 36 ? -0.302 23.612 65.406 1.00 20.67 40 LEU B N 1
ATOM 1946 C CA . LEU B 1 36 ? -1.418 22.703 65.154 1.00 25.06 40 LEU B CA 1
ATOM 1947 C C . LEU B 1 36 ? -2.511 23.359 64.312 1.00 31.76 40 LEU B C 1
ATOM 1948 O O . LEU B 1 36 ? -3.414 22.684 63.822 1.00 31.62 40 LEU B O 1
ATOM 1953 N N . ASP B 1 37 ? -2.421 24.676 64.146 1.00 32.54 41 ASP B N 1
ATOM 1954 C CA . ASP B 1 37 ? -3.434 25.422 63.408 1.00 37.96 41 ASP B CA 1
ATOM 1955 C C . ASP B 1 37 ? -3.007 25.700 61.974 1.00 38.55 41 ASP B C 1
ATOM 1956 O O . ASP B 1 37 ? -3.757 26.289 61.196 1.00 38.10 41 ASP B O 1
ATOM 1961 N N . THR B 1 38 ? -1.797 25.278 61.629 1.00 33.36 42 THR B N 1
ATOM 1962 C CA . THR B 1 38 ? -1.293 25.459 60.277 1.00 34.25 42 THR B CA 1
ATOM 1963 C C . THR B 1 38 ? -2.207 24.754 59.283 1.00 35.51 42 THR B C 1
ATOM 1964 O O . THR B 1 38 ? -2.518 23.572 59.444 1.00 37.87 42 THR B O 1
ATOM 1968 N N . PRO B 1 39 ? -2.651 25.490 58.255 1.00 36.26 43 PRO B N 1
ATOM 1969 C CA . PRO B 1 39 ? -3.598 24.998 57.250 1.00 36.94 43 PRO B CA 1
ATOM 1970 C C . PRO B 1 39 ? -3.134 23.696 56.604 1.00 39.78 43 PRO B C 1
ATOM 1971 O O . PRO B 1 39 ? -3.888 22.721 56.568 1.00 39.99 43 PRO B O 1
ATOM 1975 N N . LEU B 1 40 ? -1.904 23.685 56.101 1.00 38.79 44 LEU B N 1
ATOM 1976 C CA . LEU B 1 40 ? -1.371 22.509 55.425 1.00 35.07 44 LEU B CA 1
ATOM 1977 C C . LEU B 1 40 ? -0.335 21.786 56.278 1.00 30.17 44 LEU B C 1
ATOM 1978 O O . LEU B 1 40 ? 0.743 22.311 56.543 1.00 26.56 44 LEU B O 1
ATOM 1983 N N . LYS B 1 41 ? -0.678 20.577 56.707 1.00 30.72 45 LYS B N 1
ATOM 1984 C CA . LYS B 1 41 ? 0.257 19.727 57.428 1.00 27.48 45 LYS B CA 1
ATOM 1985 C C . LYS B 1 41 ? 0.669 18.584 56.509 1.00 31.96 45 LYS B C 1
ATOM 1986 O O . LYS B 1 41 ? -0.185 17.863 55.988 1.00 36.32 45 LYS B O 1
ATOM 1992 N N . VAL B 1 42 ? 1.974 18.429 56.297 1.00 27.96 46 VAL B N 1
ATOM 1993 C CA . VAL B 1 42 ? 2.483 17.378 55.421 1.00 29.14 46 VAL B CA 1
ATOM 1994 C C . VAL B 1 42 ? 3.404 16.438 56.182 1.00 26.47 46 VAL B C 1
ATOM 1995 O O . VAL B 1 42 ? 4.371 16.871 56.801 1.00 25.06 46 VAL B O 1
ATOM 1999 N N . ALA B 1 43 ? 3.097 15.149 56.141 1.00 25.22 47 ALA B N 1
ATOM 2000 C CA . ALA B 1 43 ? 3.932 14.164 56.803 1.00 24.78 47 ALA B CA 1
ATOM 2001 C C . ALA B 1 43 ? 5.063 13.757 55.875 1.00 22.96 47 ALA B C 1
ATOM 2002 O O . ALA B 1 43 ? 4.833 13.476 54.703 1.00 25.68 47 ALA B O 1
ATOM 2004 N N . ILE B 1 44 ? 6.290 13.744 56.386 1.00 13.07 48 ILE B N 1
ATOM 2005 C CA . ILE B 1 44 ? 7.401 13.172 55.623 1.00 18.77 48 ILE B CA 1
ATOM 2006 C C . ILE B 1 44 ? 8.045 12.072 56.443 1.00 22.64 48 ILE B C 1
ATOM 2007 O O . ILE B 1 44 ? 8.699 12.333 57.450 1.00 21.86 48 ILE B O 1
ATOM 2012 N N . ILE B 1 45 ? 7.825 10.836 56.016 1.00 22.64 49 ILE B N 1
ATOM 2013 C CA . ILE B 1 45 ? 8.305 9.667 56.731 1.00 22.88 49 ILE B CA 1
ATOM 2014 C C . ILE B 1 45 ? 9.005 8.762 55.736 1.00 24.71 49 ILE B C 1
ATOM 2015 O O . ILE B 1 45 ? 8.794 8.879 54.528 1.00 28.81 49 ILE B O 1
ATOM 2020 N N . GLY B 1 46 ? 9.829 7.852 56.239 1.00 25.21 50 GLY B N 1
ATOM 2021 C CA . GLY B 1 46 ? 10.540 6.933 55.372 1.00 22.36 50 GLY B CA 1
ATOM 2022 C C . GLY B 1 46 ? 11.629 6.140 56.065 1.00 24.81 50 GLY B C 1
ATOM 2023 O O . GLY B 1 46 ? 11.769 6.177 57.288 1.00 22.89 50 GLY B O 1
ATOM 2024 N N . THR B 1 47 ? 12.405 5.423 55.262 1.00 26.11 51 THR B N 1
ATOM 2025 C CA . THR B 1 47 ? 13.485 4.584 55.756 1.00 25.10 51 THR B CA 1
ATOM 2026 C C . THR B 1 47 ? 14.474 5.341 56.638 1.00 23.84 51 THR B C 1
ATOM 2027 O O . THR B 1 47 ? 14.719 6.533 56.456 1.00 21.27 51 THR B O 1
ATOM 2031 N N . ARG B 1 48 ? 15.039 4.631 57.603 1.00 22.81 52 ARG B N 1
ATOM 2032 C CA . ARG B 1 48 ? 16.061 5.200 58.459 1.00 22.93 52 ARG B CA 1
ATOM 2033 C C . ARG B 1 48 ? 17.433 5.210 57.786 1.00 29.94 52 ARG B C 1
ATOM 2034 O O . ARG B 1 48 ? 18.391 5.751 58.330 1.00 28.20 52 ARG B O 1
ATOM 2042 N N . ARG B 1 49 ? 17.518 4.616 56.600 1.00 32.99 53 ARG B N 1
ATOM 2043 C CA . ARG B 1 49 ? 18.771 4.576 55.850 1.00 33.50 53 ARG B CA 1
ATOM 2044 C C . ARG B 1 49 ? 18.574 5.058 54.411 1.00 27.92 53 ARG B C 1
ATOM 2045 O O . ARG B 1 49 ? 18.656 4.269 53.466 1.00 25.66 53 ARG B O 1
ATOM 2053 N N . PRO B 1 50 ? 18.308 6.359 54.238 1.00 23.46 54 PRO B N 1
ATOM 2054 C CA . PRO B 1 50 ? 18.098 6.905 52.892 1.00 21.65 54 PRO B CA 1
ATOM 2055 C C . PRO B 1 50 ? 19.381 6.903 52.081 1.00 24.14 54 PRO B C 1
ATOM 2056 O O . PRO B 1 50 ? 20.466 7.052 52.637 1.00 27.08 54 PRO B O 1
ATOM 2060 N N . THR B 1 51 ? 19.252 6.727 50.772 1.00 24.78 55 THR B N 1
ATOM 2061 C CA . THR B 1 51 ? 20.376 6.896 49.870 1.00 23.13 55 THR B CA 1
ATOM 2062 C C . THR B 1 51 ? 20.664 8.384 49.797 1.00 23.29 55 THR B C 1
ATOM 2063 O O . THR B 1 51 ? 19.828 9.194 50.200 1.00 27.85 55 THR B O 1
ATOM 2067 N N . PRO B 1 52 ? 21.848 8.756 49.293 1.00 25.17 56 PRO B N 1
ATOM 2068 C CA . PRO B 1 52 ? 22.127 10.170 49.034 1.00 26.62 56 PRO B CA 1
ATOM 2069 C C . PRO B 1 52 ? 21.055 10.770 48.132 1.00 27.08 56 PRO B C 1
ATOM 2070 O O . PRO B 1 52 ? 20.654 11.916 48.324 1.00 30.35 56 PRO B O 1
ATOM 2074 N N . TYR B 1 53 ? 20.593 9.993 47.159 1.00 25.08 57 TYR B N 1
ATOM 2075 C CA . TYR B 1 53 ? 19.512 10.429 46.281 1.00 26.88 57 TYR B CA 1
ATOM 2076 C C . TYR B 1 53 ? 18.265 10.842 47.070 1.00 26.96 57 TYR B C 1
ATOM 2077 O O . TYR B 1 53 ? 17.761 11.955 46.918 1.00 28.77 57 TYR B O 1
ATOM 2086 N N . SER B 1 54 ? 17.763 9.938 47.905 1.00 26.25 58 SER B N 1
ATOM 2087 C CA . SER B 1 54 ? 16.544 10.212 48.659 1.00 24.76 58 SER B CA 1
ATOM 2088 C C . SER B 1 54 ? 16.746 11.355 49.643 1.00 24.88 58 SER B C 1
ATOM 2089 O O . SER B 1 54 ? 15.854 12.180 49.848 1.00 25.88 58 SER B O 1
ATOM 2092 N N . LYS B 1 55 ? 17.932 11.410 50.237 1.00 26.15 59 LYS B N 1
ATOM 2093 C CA . LYS B 1 55 ? 18.267 12.477 51.169 1.00 26.86 59 LYS B CA 1
ATOM 2094 C C . LYS B 1 55 ? 18.196 13.863 50.522 1.00 29.16 59 LYS B C 1
ATOM 2095 O O . LYS B 1 55 ? 17.574 14.773 51.068 1.00 29.91 59 LYS B O 1
ATOM 2101 N N . GLN B 1 56 ? 18.825 14.033 49.364 1.00 29.57 60 GLN B N 1
ATOM 2102 C CA . GLN B 1 56 ? 18.860 15.360 48.756 1.00 29.77 60 GLN B CA 1
ATOM 2103 C C . GLN B 1 56 ? 17.463 15.881 48.418 1.00 27.96 60 GLN B C 1
ATOM 2104 O O . GLN B 1 56 ? 17.166 17.048 48.638 1.00 27.91 60 GLN B O 1
ATOM 2110 N N . HIS B 1 57 ? 16.593 15.009 47.928 1.00 28.37 61 HIS B N 1
ATOM 2111 C CA . HIS B 1 57 ? 15.242 15.430 47.581 1.00 28.40 61 HIS B CA 1
ATOM 2112 C C . HIS B 1 57 ? 14.324 15.589 48.800 1.00 29.46 61 HIS B C 1
ATOM 2113 O O . HIS B 1 57 ? 13.404 16.405 48.789 1.00 27.41 61 HIS B O 1
ATOM 2120 N N . THR B 1 58 ? 14.582 14.826 49.856 1.00 28.28 62 THR B N 1
ATOM 2121 C CA . THR B 1 58 ? 13.836 15.006 51.089 1.00 23.90 62 THR B CA 1
ATOM 2122 C C . THR B 1 58 ? 14.134 16.401 51.624 1.00 25.53 62 THR B C 1
ATOM 2123 O O . THR B 1 58 ? 13.242 17.099 52.101 1.00 24.57 62 THR B O 1
ATOM 2127 N N . ILE B 1 59 ? 15.397 16.804 51.521 1.00 29.25 63 ILE B N 1
ATOM 2128 C CA . ILE B 1 59 ? 15.816 18.130 51.959 1.00 32.01 63 ILE B CA 1
ATOM 2129 C C . ILE B 1 59 ? 15.075 19.223 51.192 1.00 33.46 63 ILE B C 1
ATOM 2130 O O . ILE B 1 59 ? 14.574 20.178 51.782 1.00 34.79 63 ILE B O 1
ATOM 2135 N N . THR B 1 60 ? 14.995 19.079 49.876 1.00 34.53 64 THR B N 1
ATOM 2136 C CA . THR B 1 60 ? 14.294 20.066 49.062 1.00 33.28 64 THR B CA 1
ATOM 2137 C C . THR B 1 60 ? 12.790 20.106 49.363 1.00 33.96 64 THR B C 1
ATOM 2138 O O . THR B 1 60 ? 12.211 21.184 49.508 1.00 33.20 64 THR B O 1
ATOM 2142 N N . LEU B 1 61 ? 12.165 18.936 49.473 1.00 35.01 65 LEU B N 1
ATOM 2143 C CA . LEU B 1 61 ? 10.739 18.865 49.793 1.00 33.53 65 LEU B CA 1
ATOM 2144 C C . LEU B 1 61 ? 10.416 19.552 51.120 1.00 30.90 65 LEU B C 1
ATOM 2145 O O . LEU B 1 61 ? 9.477 20.344 51.206 1.00 29.66 65 LEU B O 1
ATOM 2150 N N . ALA B 1 62 ? 11.199 19.245 52.150 1.00 29.91 66 ALA B N 1
ATOM 2151 C CA . ALA B 1 62 ? 10.971 19.789 53.482 1.00 28.44 66 ALA B CA 1
ATOM 2152 C C . ALA B 1 62 ? 11.156 21.305 53.516 1.00 32.44 66 ALA B C 1
ATOM 2153 O O . ALA B 1 62 ? 10.312 22.031 54.041 1.00 31.57 66 ALA B O 1
ATOM 2155 N N . ARG B 1 63 ? 12.269 21.777 52.964 1.00 29.68 67 ARG B N 1
ATOM 2156 C CA . ARG B 1 63 ? 12.565 23.206 52.969 1.00 35.32 67 ARG B CA 1
ATOM 2157 C C . ARG B 1 63 ? 11.523 23.992 52.183 1.00 37.05 67 ARG B C 1
ATOM 2158 O O . ARG B 1 63 ? 10.973 24.981 52.670 1.00 39.47 67 ARG B O 1
ATOM 2166 N N . GLU B 1 64 ? 11.245 23.543 50.967 1.00 37.01 68 GLU B N 1
ATOM 2167 C CA . GLU B 1 64 ? 10.337 24.268 50.093 1.00 41.46 68 GLU B CA 1
ATOM 2168 C C . GLU B 1 64 ? 8.908 24.277 50.624 1.00 41.08 68 GLU B C 1
ATOM 2169 O O . GLU B 1 64 ? 8.178 25.245 50.429 1.00 43.36 68 GLU B O 1
ATOM 2175 N N . LEU B 1 65 ? 8.509 23.205 51.299 1.00 35.41 69 LEU B N 1
ATOM 2176 C CA . LEU B 1 65 ? 7.176 23.162 51.878 1.00 37.09 69 LEU B CA 1
ATOM 2177 C C . LEU B 1 65 ? 7.086 24.139 53.044 1.00 37.94 69 LEU B C 1
ATOM 2178 O O . LEU B 1 65 ? 6.088 24.839 53.199 1.00 40.19 69 LEU B O 1
ATOM 2183 N N . ALA B 1 66 ? 8.145 24.198 53.847 1.00 41.50 70 ALA B N 1
ATOM 2184 C CA . ALA B 1 66 ? 8.215 25.154 54.947 1.00 40.13 70 ALA B CA 1
ATOM 2185 C C . ALA B 1 66 ? 8.179 26.581 54.413 1.00 42.97 70 ALA B C 1
ATOM 2186 O O . ALA B 1 66 ? 7.439 27.424 54.916 1.00 44.57 70 ALA B O 1
ATOM 2188 N N . LYS B 1 67 ? 8.982 26.850 53.388 1.00 46.45 71 LYS B N 1
ATOM 2189 C CA . LYS B 1 67 ? 8.965 28.156 52.744 1.00 50.86 71 LYS B CA 1
ATOM 2190 C C . LYS B 1 67 ? 7.541 28.509 52.322 1.00 50.52 71 LYS B C 1
ATOM 2191 O O . LYS B 1 67 ? 7.092 29.638 52.497 1.00 52.27 71 LYS B O 1
ATOM 2197 N N . ASN B 1 68 ? 6.829 27.529 51.777 1.00 46.36 72 ASN B N 1
ATOM 2198 C CA . ASN B 1 68 ? 5.460 27.743 51.322 1.00 45.19 72 ASN B CA 1
ATOM 2199 C C . ASN B 1 68 ? 4.433 27.722 52.457 1.00 48.71 72 ASN B C 1
ATOM 2200 O O . ASN B 1 68 ? 3.235 27.562 52.217 1.00 48.34 72 ASN B O 1
ATOM 2205 N N . GLY B 1 69 ? 4.911 27.878 53.689 1.00 49.54 73 GLY B N 1
ATOM 2206 C CA . GLY B 1 69 ? 4.038 27.984 54.847 1.00 47.96 73 GLY B CA 1
ATOM 2207 C C . GLY B 1 69 ? 3.378 26.692 55.301 1.00 44.56 73 GLY B C 1
ATOM 2208 O O . GLY B 1 69 ? 2.361 26.720 55.999 1.00 45.21 73 GLY B O 1
ATOM 2209 N N . ALA B 1 70 ? 3.948 25.557 54.913 1.00 36.92 74 ALA B N 1
ATOM 2210 C CA . ALA B 1 70 ? 3.440 24.267 55.373 1.00 34.45 74 ALA B CA 1
ATOM 2211 C C . ALA B 1 70 ? 4.191 23.812 56.627 1.00 30.11 74 ALA B C 1
ATOM 2212 O O . ALA B 1 70 ? 5.324 24.233 56.858 1.00 30.26 74 ALA B O 1
ATOM 2214 N N . VAL B 1 71 ? 3.558 22.967 57.439 1.00 26.48 75 VAL B N 1
ATOM 2215 C CA . VAL B 1 71 ? 4.246 22.357 58.577 1.00 25.89 75 VAL B CA 1
ATOM 2216 C C . VAL B 1 71 ? 4.548 20.886 58.287 1.00 25.64 75 VAL B C 1
ATOM 2217 O O . VAL B 1 71 ? 3.709 20.154 57.756 1.00 24.93 75 VAL B O 1
ATOM 2221 N N . ILE B 1 72 ? 5.759 20.465 58.623 1.00 20.89 76 ILE B N 1
ATOM 2222 C CA . ILE B 1 72 ? 6.202 19.108 58.330 1.00 20.52 76 ILE B CA 1
ATOM 2223 C C . ILE B 1 72 ? 5.999 18.237 59.562 1.00 23.25 76 ILE B C 1
ATOM 2224 O O . ILE B 1 72 ? 6.498 18.565 60.637 1.00 23.10 76 ILE B O 1
ATOM 2229 N N . VAL B 1 73 ? 5.276 17.131 59.400 1.00 19.15 77 VAL B N 1
ATOM 2230 C CA . VAL B 1 73 ? 4.988 16.224 60.511 1.00 20.16 77 VAL B CA 1
ATOM 2231 C C . VAL B 1 73 ? 5.741 14.909 60.358 1.00 19.47 77 VAL B C 1
ATOM 2232 O O . VAL B 1 73 ? 5.678 14.255 59.312 1.00 21.90 77 VAL B O 1
ATOM 2236 N N . SER B 1 74 ? 6.448 14.501 61.403 1.00 19.84 78 SER B N 1
ATOM 2237 C CA . SER B 1 74 ? 7.181 13.247 61.328 1.00 19.13 78 SER B CA 1
ATOM 2238 C C . SER B 1 74 ? 7.408 12.663 62.719 1.00 12.66 78 SER B C 1
ATOM 2239 O O . SER B 1 74 ? 6.863 13.160 63.697 1.00 17.42 78 SER B O 1
ATOM 2242 N N . GLY B 1 75 ? 8.211 11.610 62.804 1.00 19.83 79 GLY B N 1
ATOM 2243 C CA . GLY B 1 75 ? 8.433 10.929 64.063 1.00 15.24 79 GLY B CA 1
ATOM 2244 C C . GLY B 1 75 ? 9.828 11.065 64.646 1.00 18.11 79 GLY B C 1
ATOM 2245 O O . GLY B 1 75 ? 10.175 10.349 65.577 1.00 18.72 79 GLY B O 1
ATOM 2246 N N . GLY B 1 76 ? 10.626 11.976 64.105 1.00 18.80 80 GLY B N 1
ATOM 2247 C CA . GLY B 1 76 ? 11.974 12.204 64.605 1.00 18.76 80 GLY B CA 1
ATOM 2248 C C . GLY B 1 76 ? 12.924 11.018 64.491 1.00 18.04 80 GLY B C 1
ATOM 2249 O O . GLY B 1 76 ? 13.971 10.985 65.145 1.00 18.82 80 GLY B O 1
ATOM 2250 N N . ALA B 1 77 ? 12.571 10.044 63.661 1.00 18.96 81 ALA B N 1
ATOM 2251 C CA . ALA B 1 77 ? 13.418 8.864 63.463 1.00 16.20 81 ALA B CA 1
ATOM 2252 C C . ALA B 1 77 ? 14.710 9.187 62.734 1.00 16.25 81 ALA B C 1
ATOM 2253 O O . ALA B 1 77 ? 14.801 10.188 62.028 1.00 18.61 81 ALA B O 1
ATOM 2255 N N . LEU B 1 78 ? 15.701 8.315 62.896 1.00 17.12 82 LEU B N 1
ATOM 2256 C CA . LEU B 1 78 ? 16.897 8.351 62.065 1.00 23.64 82 LEU B CA 1
ATOM 2257 C C . LEU B 1 78 ? 16.503 8.387 60.583 1.00 20.85 82 LEU B C 1
ATOM 2258 O O . LEU B 1 78 ? 15.456 7.872 60.196 1.00 21.87 82 LEU B O 1
ATOM 2263 N N . GLY B 1 79 ? 17.341 8.993 59.752 1.00 19.79 83 GLY B N 1
ATOM 2264 C CA . GLY B 1 79 ? 17.108 8.969 58.317 1.00 17.81 83 GLY B CA 1
ATOM 2265 C C . GLY B 1 79 ? 16.124 9.997 57.806 1.00 15.04 83 GLY B C 1
ATOM 2266 O O . GLY B 1 79 ? 16.227 11.180 58.106 1.00 20.04 83 GLY B O 1
ATOM 2267 N N . VAL B 1 80 ? 15.164 9.539 57.012 1.00 19.77 84 VAL B N 1
ATOM 2268 C CA . VAL B 1 80 ? 14.216 10.437 56.358 1.00 19.14 84 VAL B CA 1
ATOM 2269 C C . VAL B 1 80 ? 13.525 11.404 57.322 1.00 17.29 84 VAL B C 1
ATOM 2270 O O . VAL B 1 80 ? 13.497 12.610 57.086 1.00 18.89 84 VAL B O 1
ATOM 2274 N N . ASP B 1 81 ? 12.961 10.869 58.397 1.00 16.48 85 ASP B N 1
ATOM 2275 C CA . ASP B 1 81 ? 12.270 11.693 59.397 1.00 20.01 85 ASP B CA 1
ATOM 2276 C C . ASP B 1 81 ? 13.069 12.927 59.825 1.00 18.00 85 ASP B C 1
ATOM 2277 O O . ASP B 1 81 ? 12.633 14.064 59.635 1.00 18.62 85 ASP B O 1
ATOM 2282 N N . ILE B 1 82 ? 14.236 12.702 60.417 1.00 18.34 86 ILE B N 1
ATOM 2283 C CA . ILE B 1 82 ? 14.977 13.793 61.046 1.00 20.36 86 ILE B CA 1
ATOM 2284 C C . ILE B 1 82 ? 15.614 14.732 60.019 1.00 20.03 86 ILE B C 1
ATOM 2285 O O . ILE B 1 82 ? 15.837 15.910 60.296 1.00 18.57 86 ILE B O 1
ATOM 2290 N N . ILE B 1 83 ? 15.906 14.216 58.831 1.00 19.42 87 ILE B N 1
ATOM 2291 C CA . ILE B 1 83 ? 16.393 15.064 57.751 1.00 18.48 87 ILE B CA 1
ATOM 2292 C C . ILE B 1 83 ? 15.326 16.097 57.400 1.00 19.55 87 ILE B C 1
ATOM 2293 O O . ILE B 1 83 ? 15.615 17.286 57.286 1.00 20.75 87 ILE B O 1
ATOM 2298 N N . ALA B 1 84 ? 14.092 15.629 57.233 1.00 23.34 88 ALA B N 1
ATOM 2299 C CA . ALA B 1 84 ? 12.976 16.495 56.871 1.00 22.01 88 ALA B CA 1
ATOM 2300 C C . ALA B 1 84 ? 12.650 17.473 57.985 1.00 23.97 88 ALA B C 1
ATOM 2301 O O . ALA B 1 84 ? 12.412 18.657 57.740 1.00 22.67 88 ALA B O 1
ATOM 2303 N N . GLN B 1 85 ? 12.640 16.985 59.219 1.00 22.14 89 GLN B N 1
ATOM 2304 C CA . GLN B 1 85 ? 12.301 17.855 60.331 1.00 22.10 89 GLN B CA 1
ATOM 2305 C C . GLN B 1 85 ? 13.370 18.934 60.531 1.00 21.30 89 GLN B C 1
ATOM 2306 O O . GLN B 1 85 ? 13.041 20.105 60.711 1.00 25.84 89 GLN B O 1
ATOM 2312 N N . GLU B 1 86 ? 14.644 18.561 60.470 1.00 21.98 90 GLU B N 1
ATOM 2313 C CA . GLU B 1 86 ? 15.684 19.564 60.659 1.00 24.58 90 GLU B CA 1
ATOM 2314 C C . GLU B 1 86 ? 15.610 20.637 59.579 1.00 27.08 90 GLU B C 1
ATOM 2315 O O . GLU B 1 86 ? 15.816 21.818 59.851 1.00 27.52 90 GLU B O 1
ATOM 2321 N N . ASN B 1 87 ? 15.315 20.225 58.350 1.00 25.75 91 ASN B N 1
ATOM 2322 C CA . ASN B 1 87 ? 15.263 21.176 57.244 1.00 24.97 91 ASN B CA 1
ATOM 2323 C C . ASN B 1 87 ? 13.944 21.937 57.171 1.00 25.21 91 ASN B C 1
ATOM 2324 O O . ASN B 1 87 ? 13.799 22.863 56.378 1.00 31.77 91 ASN B O 1
ATOM 2329 N N . ALA B 1 88 ? 12.990 21.550 58.016 1.00 22.69 92 ALA B N 1
ATOM 2330 C CA . ALA B 1 88 ? 11.693 22.219 58.073 1.00 22.60 92 ALA B CA 1
ATOM 2331 C C . ALA B 1 88 ? 11.622 23.213 59.232 1.00 27.23 92 ALA B C 1
ATOM 2332 O O . ALA B 1 88 ? 10.676 23.998 59.333 1.00 30.32 92 ALA B O 1
ATOM 2334 N N . LEU B 1 89 ? 12.630 23.182 60.097 1.00 28.25 93 LEU B N 1
ATOM 2335 C CA . LEU B 1 89 ? 12.656 24.040 61.278 1.00 30.81 93 LEU B CA 1
ATOM 2336 C C . LEU B 1 89 ? 12.541 25.512 60.907 1.00 31.20 93 LEU B C 1
ATOM 2337 O O . LEU B 1 89 ? 13.124 25.954 59.918 1.00 33.46 93 LEU B O 1
ATOM 2342 N N . PRO B 1 90 ? 11.799 26.281 61.717 1.00 28.35 94 PRO B N 1
ATOM 2343 C CA . PRO B 1 90 ? 11.156 25.785 62.938 1.00 25.35 94 PRO B CA 1
ATOM 2344 C C . PRO B 1 90 ? 9.772 25.172 62.714 1.00 26.25 94 PRO B C 1
ATOM 2345 O O . PRO B 1 90 ? 9.166 24.715 63.685 1.00 27.32 94 PRO B O 1
ATOM 2349 N N . LYS B 1 91 ? 9.279 25.161 61.478 1.00 24.36 95 LYS B N 1
ATOM 2350 C CA . LYS B 1 91 ? 7.922 24.682 61.219 1.00 29.82 95 LYS B CA 1
ATOM 2351 C C . LYS B 1 91 ? 7.811 23.170 61.090 1.00 28.05 95 LYS B C 1
ATOM 2352 O O . LYS B 1 91 ? 7.557 22.646 60.006 1.00 27.93 95 LYS B O 1
ATOM 2358 N N . THR B 1 92 ? 7.993 22.472 62.206 1.00 26.37 96 THR B N 1
ATOM 2359 C CA . THR B 1 92 ? 7.908 21.018 62.200 1.00 22.37 96 THR B CA 1
ATOM 2360 C C . THR B 1 92 ? 7.284 20.507 63.491 1.00 19.04 96 THR B C 1
ATOM 2361 O O . THR B 1 92 ? 7.493 21.080 64.557 1.00 17.49 96 THR B O 1
ATOM 2365 N N . ILE B 1 93 ? 6.500 19.440 63.380 1.00 17.74 97 ILE B N 1
ATOM 2366 C CA . ILE B 1 93 ? 5.878 18.793 64.533 1.00 16.45 97 ILE B CA 1
ATOM 2367 C C . ILE B 1 93 ? 6.330 17.340 64.572 1.00 18.25 97 ILE B C 1
ATOM 2368 O O . ILE B 1 93 ? 6.182 16.606 63.596 1.00 20.86 97 ILE B O 1
ATOM 2373 N N . MET B 1 94 ? 6.897 16.937 65.699 1.00 16.00 98 MET B N 1
ATOM 2374 C CA . MET B 1 94 ? 7.337 15.562 65.906 1.00 16.15 98 MET B CA 1
ATOM 2375 C C . MET B 1 94 ? 6.324 14.818 66.773 1.00 16.12 98 MET B C 1
ATOM 2376 O O . MET B 1 94 ? 5.834 15.365 67.749 1.00 16.94 98 MET B O 1
ATOM 2381 N N . LEU B 1 95 ? 6.002 13.581 66.403 1.00 15.42 99 LEU B N 1
ATOM 2382 C CA . LEU B 1 95 ? 5.212 12.706 67.266 1.00 13.33 99 LEU B CA 1
ATOM 2383 C C . LEU B 1 95 ? 6.144 11.645 67.832 1.00 14.74 99 LEU B C 1
ATOM 2384 O O . LEU B 1 95 ? 6.709 10.846 67.091 1.00 16.47 99 LEU B O 1
ATOM 2389 N N . SER B 1 96 ? 6.312 11.650 69.147 1.00 16.01 100 SER B N 1
ATOM 2390 C CA . SER B 1 96 ? 7.315 10.819 69.802 1.00 16.39 100 SER B CA 1
ATOM 2391 C C . SER B 1 96 ? 6.787 9.432 70.130 1.00 16.37 100 SER B C 1
ATOM 2392 O O . SER B 1 96 ? 5.645 9.286 70.547 1.00 14.64 100 SER B O 1
ATOM 2395 N N . PRO B 1 97 ? 7.629 8.404 69.958 1.00 16.46 101 PRO B N 1
ATOM 2396 C CA . PRO B 1 97 ? 7.246 7.035 70.315 1.00 19.90 101 PRO B CA 1
ATOM 2397 C C . PRO B 1 97 ? 7.455 6.768 71.805 1.00 21.43 101 PRO B C 1
ATOM 2398 O O . PRO B 1 97 ? 7.178 5.665 72.271 1.00 25.97 101 PRO B O 1
ATOM 2402 N N . CYS B 1 98 ? 7.960 7.765 72.528 1.00 20.90 102 CYS B N 1
ATOM 2403 C CA . CYS B 1 98 ? 8.203 7.650 73.963 1.00 21.46 102 CYS B CA 1
ATOM 2404 C C . CYS B 1 98 ? 7.669 8.882 74.680 1.00 18.94 102 CYS B C 1
ATOM 2405 O O . CYS B 1 98 ? 7.233 9.834 74.045 1.00 21.73 102 CYS B O 1
ATOM 2408 N N . SER B 1 99 ? 7.693 8.860 76.006 1.00 17.84 103 SER B N 1
ATOM 2409 C CA . SER B 1 99 ? 7.274 10.025 76.776 1.00 20.81 103 SER B CA 1
ATOM 2410 C C . SER B 1 99 ? 8.303 11.129 76.574 1.00 21.94 103 SER B C 1
ATOM 2411 O O . SER B 1 99 ? 9.425 10.864 76.130 1.00 20.92 103 SER B O 1
ATOM 2414 N N . LEU B 1 100 ? 7.917 12.364 76.877 1.00 18.51 104 LEU B N 1
ATOM 2415 C CA . LEU B 1 100 ? 8.732 13.527 76.542 1.00 17.21 104 LEU B CA 1
ATOM 2416 C C . LEU B 1 100 ? 9.904 13.747 77.483 1.00 15.02 104 LEU B C 1
ATOM 2417 O O . LEU B 1 100 ? 10.719 14.641 77.259 1.00 19.78 104 LEU B O 1
ATOM 2422 N N . ASP B 1 101 ? 9.980 12.942 78.539 1.00 17.55 105 ASP B N 1
ATOM 2423 C CA . ASP B 1 101 ? 11.113 13.001 79.447 1.00 17.90 105 ASP B CA 1
ATOM 2424 C C . ASP B 1 101 ? 12.302 12.201 78.914 1.00 17.55 105 ASP B C 1
ATOM 2425 O O . ASP B 1 101 ? 13.383 12.212 79.507 1.00 19.81 105 ASP B O 1
ATOM 2430 N N . PHE B 1 102 ? 12.104 11.513 77.793 1.00 20.12 106 PHE B N 1
ATOM 2431 C CA . PHE B 1 102 ? 13.185 10.758 77.159 1.00 18.84 106 PHE B CA 1
ATOM 2432 C C . PHE B 1 102 ? 13.483 11.250 75.745 1.00 19.78 106 PHE B C 1
ATOM 2433 O O . PHE B 1 102 ? 12.601 11.757 75.050 1.00 20.12 106 PHE B O 1
ATOM 2441 N N . ILE B 1 103 ? 14.734 11.092 75.329 1.00 20.03 107 ILE B N 1
ATOM 2442 C CA . ILE B 1 103 ? 15.141 11.392 73.963 1.00 22.93 107 ILE B CA 1
ATOM 2443 C C . ILE B 1 103 ? 15.343 10.094 73.204 1.00 24.20 107 ILE B C 1
ATOM 2444 O O . ILE B 1 103 ? 16.137 9.248 73.615 1.00 26.20 107 ILE B O 1
ATOM 2449 N N . TYR B 1 104 ? 14.619 9.937 72.104 1.00 21.87 108 TYR B N 1
ATOM 2450 C CA . TYR B 1 104 ? 14.827 8.804 71.212 1.00 23.38 108 TYR B CA 1
ATOM 2451 C C . TYR B 1 104 ? 14.558 9.196 69.762 1.00 19.50 108 TYR B C 1
ATOM 2452 O O . TYR B 1 104 ? 13.560 9.854 69.467 1.00 18.04 108 TYR B O 1
ATOM 2461 N N . PRO B 1 105 ? 15.458 8.805 68.848 1.00 20.36 109 PRO B N 1
ATOM 2462 C CA . PRO B 1 105 ? 16.723 8.115 69.117 1.00 18.91 109 PRO B CA 1
ATOM 2463 C C . PRO B 1 105 ? 17.778 9.076 69.656 1.00 17.63 109 PRO B C 1
ATOM 2464 O O . PRO B 1 105 ? 17.744 10.260 69.341 1.00 17.92 109 PRO B O 1
ATOM 2468 N N . THR B 1 106 ? 18.714 8.572 70.454 1.00 19.73 110 THR B N 1
ATOM 2469 C CA . THR B 1 106 ? 19.715 9.437 71.069 1.00 17.66 110 THR B CA 1
ATOM 2470 C C . THR B 1 106 ? 20.613 10.148 70.060 1.00 17.01 110 THR B C 1
ATOM 2471 O O . THR B 1 106 ? 21.081 11.254 70.318 1.00 19.66 110 THR B O 1
ATOM 2475 N N . ASN B 1 107 ? 20.857 9.517 68.918 1.00 15.59 111 ASN B N 1
ATOM 2476 C CA . ASN B 1 107 ? 21.695 10.120 67.883 1.00 16.92 111 ASN B CA 1
ATOM 2477 C C . ASN B 1 107 ? 21.089 11.403 67.353 1.00 21.96 111 ASN B C 1
ATOM 2478 O O . ASN B 1 107 ? 21.789 12.256 66.815 1.00 24.19 111 ASN B O 1
ATOM 2483 N N . ASN B 1 108 ? 19.778 11.538 67.506 1.00 22.04 112 ASN B N 1
ATOM 2484 C CA . ASN B 1 108 ? 19.090 12.735 67.050 1.00 12.75 112 ASN B CA 1
ATOM 2485 C C . ASN B 1 108 ? 18.872 13.761 68.166 1.00 13.24 112 ASN B C 1
ATOM 2486 O O . ASN B 1 108 ? 18.093 14.695 68.014 1.00 17.39 112 ASN B O 1
ATOM 2491 N N . HIS B 1 109 ? 19.579 13.612 69.285 1.00 19.75 113 HIS B N 1
ATOM 2492 C CA . HIS B 1 109 ? 19.298 14.481 70.427 1.00 19.84 113 HIS B CA 1
ATOM 2493 C C . HIS B 1 109 ? 19.391 15.973 70.086 1.00 20.47 113 HIS B C 1
ATOM 2494 O O . HIS B 1 109 ? 18.560 16.759 70.528 1.00 20.18 113 HIS B O 1
ATOM 2501 N N . LYS B 1 110 ? 20.380 16.369 69.286 1.00 21.57 114 LYS B N 1
ATOM 2502 C CA . LYS B 1 110 ? 20.530 17.795 68.976 1.00 15.94 114 LYS B CA 1
ATOM 2503 C C . LYS B 1 110 ? 19.347 18.387 68.202 1.00 19.87 114 LYS B C 1
ATOM 2504 O O . LYS B 1 110 ? 18.845 19.456 68.559 1.00 23.28 114 LYS B O 1
ATOM 2510 N N . VAL B 1 111 ? 18.901 17.700 67.153 1.00 19.37 115 VAL B N 1
ATOM 2511 C CA . VAL B 1 111 ? 17.760 18.186 66.382 1.00 22.77 115 VAL B CA 1
ATOM 2512 C C . VAL B 1 111 ? 16.469 18.101 67.197 1.00 15.79 115 VAL B C 1
ATOM 2513 O O . VAL B 1 111 ? 15.624 18.989 67.129 1.00 20.81 115 VAL B O 1
ATOM 2517 N N . ILE B 1 112 ? 16.322 17.035 67.975 1.00 16.11 116 ILE B N 1
ATOM 2518 C CA . ILE B 1 112 ? 15.124 16.882 68.791 1.00 14.83 116 ILE B CA 1
ATOM 2519 C C . ILE B 1 112 ? 15.025 18.019 69.807 1.00 18.26 116 ILE B C 1
ATOM 2520 O O . ILE B 1 112 ? 13.948 18.568 70.015 1.00 17.49 116 ILE B O 1
ATOM 2525 N N . GLN B 1 113 ? 16.151 18.401 70.411 1.00 16.78 117 GLN B N 1
ATOM 2526 C CA . GLN B 1 113 ? 16.164 19.574 71.286 1.00 16.16 117 GLN B CA 1
ATOM 2527 C C . GLN B 1 113 ? 15.732 20.836 70.535 1.00 16.32 117 GLN B C 1
ATOM 2528 O O . GLN B 1 113 ? 15.012 21.668 71.077 1.00 21.96 117 GLN B O 1
ATOM 2534 N N . GLU B 1 114 ? 16.181 20.983 69.291 1.00 14.09 118 GLU B N 1
ATOM 2535 C CA . GLU B 1 114 ? 15.831 22.160 68.509 1.00 16.61 118 GLU B CA 1
ATOM 2536 C C . GLU B 1 114 ? 14.339 22.184 68.176 1.00 19.08 118 GLU B C 1
ATOM 2537 O O . GLU B 1 114 ? 13.726 23.248 68.141 1.00 20.60 118 GLU B O 1
ATOM 2543 N N . ILE B 1 115 ? 13.755 21.009 67.964 1.00 15.42 119 ILE B N 1
ATOM 2544 C CA . ILE B 1 115 ? 12.317 20.914 67.734 1.00 19.22 119 ILE B CA 1
ATOM 2545 C C . ILE B 1 115 ? 11.525 21.291 68.992 1.00 18.30 119 ILE B C 1
ATOM 2546 O O . ILE B 1 115 ? 10.539 22.010 68.902 1.00 16.63 119 ILE B O 1
ATOM 2551 N N . ALA B 1 116 ? 11.957 20.815 70.159 1.00 18.65 120 ALA B N 1
ATOM 2552 C CA . ALA B 1 116 ? 11.270 21.165 71.400 1.00 22.42 120 ALA B CA 1
ATOM 2553 C C . ALA B 1 116 ? 11.341 22.671 71.630 1.00 25.91 120 ALA B C 1
ATOM 2554 O O . ALA B 1 116 ? 10.389 23.275 72.122 1.00 26.46 120 ALA B O 1
ATOM 2556 N N . GLN B 1 117 ? 12.471 23.271 71.263 1.00 23.97 121 GLN B N 1
ATOM 2557 C CA . GLN B 1 117 ? 12.679 24.704 71.457 1.00 26.76 121 GLN B CA 1
ATOM 2558 C C . GLN B 1 117 ? 11.885 25.568 70.470 1.00 25.84 121 GLN B C 1
ATOM 2559 O O . GLN B 1 117 ? 11.215 26.519 70.876 1.00 32.92 121 GLN B O 1
ATOM 2565 N N . ASN B 1 118 ? 11.957 25.234 69.183 1.00 23.06 122 ASN B N 1
ATOM 2566 C CA . ASN B 1 118 ? 11.416 26.095 68.126 1.00 18.12 122 ASN B CA 1
ATOM 2567 C C . ASN B 1 118 ? 10.239 25.496 67.353 1.00 19.72 122 ASN B C 1
ATOM 2568 O O . ASN B 1 118 ? 9.519 26.209 66.651 1.00 21.19 122 ASN B O 1
ATOM 2573 N N . GLY B 1 119 ? 10.057 24.186 67.474 1.00 20.16 123 GLY B N 1
ATOM 2574 C CA . GLY B 1 119 ? 8.945 23.512 66.831 1.00 21.10 123 GLY B CA 1
ATOM 2575 C C . GLY B 1 119 ? 7.965 23.016 67.877 1.00 16.42 123 GLY B C 1
ATOM 2576 O O . GLY B 1 119 ? 7.680 23.714 68.850 1.00 19.60 123 GLY B O 1
ATOM 2577 N N . LEU B 1 120 ? 7.463 21.802 67.690 1.00 17.08 124 LEU B N 1
ATOM 2578 C CA . LEU B 1 120 ? 6.525 21.202 68.636 1.00 12.51 124 LEU B CA 1
ATOM 2579 C C . LEU B 1 120 ? 6.716 19.695 68.686 1.00 12.48 124 LEU B C 1
ATOM 2580 O O . LEU B 1 120 ? 6.817 19.051 67.638 1.00 18.83 124 LEU B O 1
ATOM 2585 N N . ILE B 1 121 ? 6.760 19.135 69.891 1.00 14.93 125 ILE B N 1
ATOM 2586 C CA . ILE B 1 121 ? 6.768 17.686 70.060 1.00 14.33 125 ILE B CA 1
ATOM 2587 C C . ILE B 1 121 ? 5.549 17.242 70.862 1.00 13.58 125 ILE B C 1
ATOM 2588 O O . ILE B 1 121 ? 5.245 17.813 71.910 1.00 17.79 125 ILE B O 1
ATOM 2593 N N . LEU B 1 122 ? 4.851 16.225 70.360 1.00 14.83 126 LEU B N 1
ATOM 2594 C CA . LEU B 1 122 ? 3.699 15.654 71.058 1.00 16.34 126 LEU B CA 1
ATOM 2595 C C . LEU B 1 122 ? 3.957 14.202 71.418 1.00 15.86 126 LEU B C 1
ATOM 2596 O O . LEU B 1 122 ? 4.683 13.501 70.716 1.00 15.61 126 LEU B O 1
ATOM 2601 N N . SER B 1 123 ? 3.345 13.748 72.508 1.00 16.94 127 SER B N 1
ATOM 2602 C CA . SER B 1 123 ? 3.449 12.353 72.906 1.00 15.05 127 SER B CA 1
ATOM 2603 C C . SER B 1 123 ? 2.156 11.874 73.551 1.00 16.52 127 SER B C 1
ATOM 2604 O O . SER B 1 123 ? 1.479 12.636 74.245 1.00 20.22 127 SER B O 1
ATOM 2607 N N . GLU B 1 124 ? 1.831 10.603 73.328 1.00 15.53 128 GLU B N 1
ATOM 2608 C CA . GLU B 1 124 ? 0.647 9.985 73.918 1.00 18.37 128 GLU B CA 1
ATOM 2609 C C . GLU B 1 124 ? 0.957 9.463 75.324 1.00 18.50 128 GLU B C 1
ATOM 2610 O O . GLU B 1 124 ? 0.052 9.100 76.078 1.00 20.50 128 GLU B O 1
ATOM 2616 N N . TYR B 1 125 ? 2.238 9.449 75.681 1.00 17.67 129 TYR B N 1
ATOM 2617 C CA . TYR B 1 125 ? 2.690 8.863 76.941 1.00 21.82 129 TYR B CA 1
ATOM 2618 C C . TYR B 1 125 ? 3.211 9.914 77.919 1.00 19.39 129 TYR B C 1
ATOM 2619 O O . TYR B 1 125 ? 4.048 10.746 77.561 1.00 16.16 129 TYR B O 1
ATOM 2628 N N . GLU B 1 126 ? 2.713 9.864 79.152 1.00 19.14 130 GLU B N 1
ATOM 2629 C CA . GLU B 1 126 ? 2.984 10.906 80.140 1.00 18.60 130 GLU B CA 1
ATOM 2630 C C . GLU B 1 126 ? 4.440 10.967 80.593 1.00 20.75 130 GLU B C 1
ATOM 2631 O O . GLU B 1 126 ? 5.069 12.028 80.536 1.00 18.90 130 GLU B O 1
ATOM 2637 N N . LYS B 1 127 ? 4.972 9.837 81.047 1.00 21.64 131 LYS B N 1
ATOM 2638 C CA . LYS B 1 127 ? 6.305 9.828 81.638 1.00 19.98 131 LYS B CA 1
ATOM 2639 C C . LYS B 1 127 ? 6.864 8.419 81.765 1.00 24.89 131 LYS B C 1
ATOM 2640 O O . LYS B 1 127 ? 6.128 7.434 81.689 1.00 21.42 131 LYS B O 1
ATOM 2646 N N . ASP B 1 128 ? 8.174 8.334 81.956 1.00 25.72 132 ASP B N 1
ATOM 2647 C CA . ASP B 1 128 ? 8.825 7.062 82.232 1.00 27.72 132 ASP B CA 1
ATOM 2648 C C . ASP B 1 128 ? 8.392 5.981 81.252 1.00 27.40 132 ASP B C 1
ATOM 2649 O O . ASP B 1 128 ? 8.220 4.821 81.632 1.00 27.14 132 ASP B O 1
ATOM 2654 N N . PHE B 1 129 ? 8.227 6.364 79.990 1.00 24.31 133 PHE B N 1
ATOM 2655 C CA . PHE B 1 129 ? 7.820 5.420 78.958 1.00 23.82 133 PHE B CA 1
ATOM 2656 C C . PHE B 1 129 ? 8.839 5.390 77.828 1.00 24.08 133 PHE B C 1
ATOM 2657 O O . PHE B 1 129 ? 8.882 6.297 76.994 1.00 23.65 133 PHE B O 1
ATOM 2665 N N . MET B 1 130 ? 9.672 4.355 77.818 1.00 19.63 134 MET B N 1
ATOM 2666 C CA . MET B 1 130 ? 10.622 4.159 76.732 1.00 21.14 134 MET B CA 1
ATOM 2667 C C . MET B 1 130 ? 9.922 3.559 75.517 1.00 20.98 134 MET B C 1
ATOM 2668 O O . MET B 1 130 ? 8.933 2.847 75.663 1.00 21.31 134 MET B O 1
ATOM 2673 N N . PRO B 1 131 ? 10.452 3.834 74.309 1.00 18.65 135 PRO B N 1
ATOM 2674 C CA . PRO B 1 131 ? 9.852 3.298 73.083 1.00 20.53 135 PRO B CA 1
ATOM 2675 C C . PRO B 1 131 ? 9.791 1.775 73.097 1.00 26.14 135 PRO B C 1
ATOM 2676 O O . PRO B 1 131 ? 10.713 1.109 73.578 1.00 25.98 135 PRO B O 1
ATOM 2680 N N . ILE B 1 132 ? 8.716 1.236 72.539 1.00 25.39 136 ILE B N 1
ATOM 2681 C CA . ILE B 1 132 ? 8.530 -0.201 72.450 1.00 28.04 136 ILE B CA 1
ATOM 2682 C C . ILE B 1 132 ? 7.807 -0.482 71.141 1.00 28.71 136 ILE B C 1
ATOM 2683 O O . ILE B 1 132 ? 7.213 0.425 70.557 1.00 27.34 136 ILE B O 1
ATOM 2688 N N . LYS B 1 133 ? 7.866 -1.725 70.675 1.00 28.68 137 LYS B N 1
ATOM 2689 C CA . LYS B 1 133 ? 7.255 -2.090 69.397 1.00 29.76 137 LYS B CA 1
ATOM 2690 C C . LYS B 1 133 ? 5.862 -1.481 69.230 1.00 24.93 137 LYS B C 1
ATOM 2691 O O . LYS B 1 133 ? 5.557 -0.871 68.209 1.00 21.77 137 LYS B O 1
ATOM 2697 N N . GLY B 1 134 ? 5.023 -1.639 70.246 1.00 25.83 138 GLY B N 1
ATOM 2698 C CA . GLY B 1 134 ? 3.672 -1.112 70.191 1.00 26.91 138 GLY B CA 1
ATOM 2699 C C . GLY B 1 134 ? 3.596 0.403 70.091 1.00 28.96 138 GLY B C 1
ATOM 2700 O O . GLY B 1 134 ? 2.700 0.940 69.429 1.00 24.85 138 GLY B O 1
ATOM 2701 N N . SER B 1 135 ? 4.526 1.103 70.738 1.00 24.53 139 SER B N 1
ATOM 2702 C CA . SER B 1 135 ? 4.480 2.566 70.741 1.00 19.25 139 SER B CA 1
ATOM 2703 C C . SER B 1 135 ? 4.892 3.204 69.404 1.00 23.01 139 SER B C 1
ATOM 2704 O O . SER B 1 135 ? 4.424 4.294 69.072 1.00 20.74 139 SER B O 1
ATOM 2707 N N . PHE B 1 136 ? 5.756 2.536 68.642 1.00 20.77 140 PHE B N 1
ATOM 2708 C CA . PHE 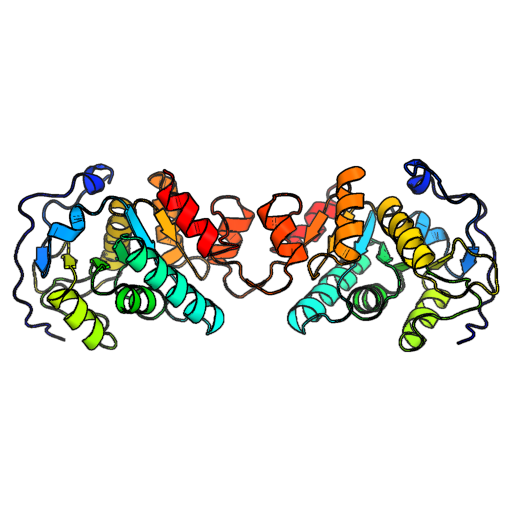B 1 136 ? 6.109 3.024 67.313 1.00 18.80 140 PHE B CA 1
ATOM 2709 C C . PHE B 1 136 ? 4.897 2.965 66.403 1.00 17.57 140 PHE B C 1
ATOM 2710 O O . PHE B 1 136 ? 4.602 3.913 65.680 1.00 19.21 140 PHE B O 1
ATOM 2718 N N . LEU B 1 137 ? 4.201 1.836 66.435 1.00 18.65 141 LEU B N 1
ATOM 2719 C CA . LEU B 1 137 ? 3.039 1.641 65.579 1.00 24.39 141 LEU B CA 1
ATOM 2720 C C . LEU B 1 137 ? 1.892 2.567 65.985 1.00 22.74 141 LEU B C 1
ATOM 2721 O O . LEU B 1 137 ? 1.198 3.117 65.128 1.00 21.88 141 LEU B O 1
ATOM 2726 N N . ALA B 1 138 ? 1.715 2.759 67.291 1.00 20.90 142 ALA B N 1
ATOM 2727 C CA . ALA B 1 138 ? 0.718 3.697 67.799 1.00 20.20 142 ALA B CA 1
ATOM 2728 C C . ALA B 1 138 ? 1.026 5.124 67.332 1.00 20.44 142 ALA B C 1
ATOM 2729 O O . ALA B 1 138 ? 0.152 5.834 66.830 1.00 17.27 142 ALA B O 1
ATOM 2731 N N . ARG B 1 139 ? 2.278 5.532 67.524 1.00 19.85 143 ARG B N 1
ATOM 2732 C CA . ARG B 1 139 ? 2.773 6.836 67.087 1.00 19.18 143 ARG B CA 1
ATOM 2733 C C . ARG B 1 139 ? 2.476 7.092 65.608 1.00 22.28 143 ARG B C 1
ATOM 2734 O O . ARG B 1 139 ? 2.085 8.200 65.220 1.00 17.74 143 ARG B O 1
ATOM 2742 N N . ASN B 1 140 ? 2.676 6.069 64.785 1.00 21.98 144 ASN B N 1
ATOM 2743 C CA . ASN B 1 140 ? 2.490 6.205 63.346 1.00 25.24 144 ASN B CA 1
ATOM 2744 C C . ASN B 1 140 ? 1.076 6.660 63.001 1.00 25.18 144 ASN B C 1
ATOM 2745 O O . ASN B 1 140 ? 0.887 7.509 62.125 1.00 25.99 144 ASN B O 1
ATOM 2750 N N . ARG B 1 141 ? 0.084 6.102 63.691 1.00 23.22 145 ARG B N 1
ATOM 2751 C CA . ARG B 1 141 ? -1.309 6.467 63.437 1.00 19.78 145 ARG B CA 1
ATOM 2752 C C . ARG B 1 141 ? -1.561 7.947 63.714 1.00 19.27 145 ARG B C 1
ATOM 2753 O O . ARG B 1 141 ? -2.375 8.576 63.042 1.00 22.75 145 ARG B O 1
ATOM 2761 N N . LEU B 1 142 ? -0.853 8.502 64.694 1.00 19.26 146 LEU B N 1
ATOM 2762 C CA . LEU B 1 142 ? -0.990 9.923 65.022 1.00 21.12 146 LEU B CA 1
ATOM 2763 C C . LEU B 1 142 ? -0.364 10.811 63.943 1.00 18.36 146 LEU B C 1
ATOM 2764 O O . LEU B 1 142 ? -0.878 11.888 63.639 1.00 21.93 146 LEU B O 1
ATOM 2769 N N . VAL B 1 143 ? 0.759 10.370 63.382 1.00 15.65 147 VAL B N 1
ATOM 2770 C CA . VAL B 1 143 ? 1.375 11.104 62.280 1.00 14.04 147 VAL B CA 1
ATOM 2771 C C . VAL B 1 143 ? 0.396 11.176 61.120 1.00 18.77 147 VAL B C 1
ATOM 2772 O O . VAL B 1 143 ? 0.170 12.240 60.541 1.00 21.49 147 VAL B O 1
ATOM 2776 N N . ILE B 1 144 ? -0.190 10.033 60.790 1.00 16.49 148 ILE B N 1
ATOM 2777 C CA . ILE B 1 144 ? -1.122 9.946 59.666 1.00 21.84 148 ILE B CA 1
ATOM 2778 C C . ILE B 1 144 ? -2.375 10.772 59.912 1.00 29.33 148 ILE B C 1
ATOM 2779 O O . ILE B 1 144 ? -2.786 11.565 59.062 1.00 33.73 148 ILE B O 1
ATOM 2784 N N . ALA B 1 145 ? -2.975 10.588 61.085 1.00 27.88 149 ALA B N 1
ATOM 2785 C CA . ALA B 1 145 ? -4.184 11.316 61.456 1.00 31.10 149 ALA B CA 1
ATOM 2786 C C . ALA B 1 145 ? -3.996 12.832 61.414 1.00 29.16 149 ALA B C 1
ATOM 2787 O O . ALA B 1 145 ? -4.855 13.553 60.913 1.00 30.06 149 ALA B O 1
ATOM 2789 N N . LEU B 1 146 ? -2.875 13.316 61.942 1.00 25.43 150 LEU B N 1
ATOM 2790 C CA . LEU B 1 146 ? -2.640 14.755 62.000 1.00 19.62 150 LEU B CA 1
ATOM 2791 C C . LEU B 1 146 ? -2.365 15.357 60.623 1.00 21.00 150 LEU B C 1
ATOM 2792 O O . LEU B 1 146 ? -2.670 16.520 60.384 1.00 25.02 150 LEU B O 1
ATOM 2797 N N . SER B 1 147 ? -1.793 14.566 59.717 1.00 24.95 151 SER B N 1
ATOM 2798 C CA . SER B 1 147 ? -1.323 15.103 58.442 1.00 27.37 151 SER B CA 1
ATOM 2799 C C . SER B 1 147 ? -2.402 15.118 57.366 1.00 32.91 151 SER B C 1
ATOM 2800 O O . SER B 1 147 ? -3.281 14.257 57.347 1.00 38.76 151 SER B O 1
ATOM 2803 N N . ASP B 1 148 ? -2.326 16.103 56.473 1.00 27.19 152 ASP B N 1
ATOM 2804 C CA . ASP B 1 148 ? -3.253 16.198 55.347 1.00 28.45 152 ASP B CA 1
ATOM 2805 C C . ASP B 1 148 ? -2.754 15.408 54.140 1.00 28.10 152 ASP B C 1
ATOM 2806 O O . ASP B 1 148 ? -3.546 14.887 53.355 1.00 28.47 152 ASP B O 1
ATOM 2811 N N . VAL B 1 149 ? -1.436 15.345 53.992 1.00 30.15 153 VAL B N 1
ATOM 2812 C CA . VAL B 1 149 ? -0.794 14.632 52.891 1.00 32.66 153 VAL B CA 1
ATOM 2813 C C . VAL B 1 149 ? 0.358 13.823 53.458 1.00 28.05 153 VAL B C 1
ATOM 2814 O O . VAL B 1 149 ? 0.984 14.242 54.428 1.00 28.19 153 VAL B O 1
ATOM 2818 N N . VAL B 1 150 ? 0.635 12.666 52.866 1.00 27.54 154 VAL B N 1
ATOM 2819 C CA . VAL B 1 150 ? 1.747 11.842 53.323 1.00 27.03 154 VAL B CA 1
ATOM 2820 C C . VAL B 1 150 ? 2.768 11.583 52.216 1.00 25.84 154 VAL B C 1
ATOM 2821 O O . VAL B 1 150 ? 2.458 10.977 51.185 1.00 28.07 154 VAL B O 1
ATOM 2825 N N . ILE B 1 151 ? 3.988 12.061 52.439 1.00 25.81 155 ILE B N 1
ATOM 2826 C CA . ILE B 1 151 ? 5.076 11.850 51.496 1.00 27.67 155 ILE B CA 1
ATOM 2827 C C . ILE B 1 151 ? 6.025 10.798 52.046 1.00 28.34 155 ILE B C 1
ATOM 2828 O O . ILE B 1 151 ? 6.545 10.943 53.155 1.00 28.84 155 ILE B O 1
ATOM 2833 N N . ILE B 1 152 ? 6.244 9.738 51.272 1.00 27.20 156 ILE B N 1
ATOM 2834 C CA . ILE B 1 152 ? 7.185 8.691 51.650 1.00 29.01 156 ILE B CA 1
ATOM 2835 C C . ILE B 1 152 ? 8.296 8.622 50.602 1.00 31.74 156 ILE B C 1
ATOM 2836 O O . ILE B 1 152 ? 8.179 7.904 49.607 1.00 35.33 156 ILE B O 1
ATOM 2841 N N . PRO B 1 153 ? 9.371 9.398 50.813 1.00 29.44 157 PRO B N 1
ATOM 2842 C CA . PRO B 1 153 ? 10.469 9.528 49.843 1.00 29.47 157 PRO B CA 1
ATOM 2843 C C . PRO B 1 153 ? 11.091 8.192 49.448 1.00 29.83 157 PRO B C 1
ATOM 2844 O O . PRO B 1 153 ? 11.327 7.955 48.260 1.00 29.84 157 PRO B O 1
ATOM 2848 N N . GLN B 1 154 ? 11.351 7.334 50.426 1.00 25.30 158 GLN B N 1
ATOM 2849 C CA . GLN B 1 154 ? 11.957 6.027 50.167 1.00 29.17 158 GLN B CA 1
ATOM 2850 C C . GLN B 1 154 ? 11.613 5.083 51.311 1.00 32.98 158 GLN B C 1
ATOM 2851 O O . GLN B 1 154 ? 11.595 5.497 52.466 1.00 30.74 158 GLN B O 1
ATOM 2857 N N . ALA B 1 155 ? 11.344 3.820 50.995 1.00 32.37 159 ALA B N 1
ATOM 2858 C CA . ALA B 1 155 ? 11.006 2.847 52.029 1.00 30.86 159 ALA B CA 1
ATOM 2859 C C . ALA B 1 155 ? 11.145 1.403 51.555 1.00 32.77 159 ALA B C 1
ATOM 2860 O O . ALA B 1 155 ? 11.035 1.117 50.365 1.00 38.62 159 ALA B O 1
ATOM 2862 N N . ASP B 1 156 ? 11.382 0.499 52.500 1.00 36.10 160 ASP B N 1
ATOM 2863 C CA . ASP B 1 156 ? 11.407 -0.931 52.218 1.00 46.33 160 ASP B CA 1
ATOM 2864 C C . ASP B 1 156 ? 10.020 -1.524 52.416 1.00 49.95 160 ASP B C 1
ATOM 2865 O O . ASP B 1 156 ? 9.185 -0.945 53.108 1.00 51.50 160 ASP B O 1
ATOM 2870 N N . LEU B 1 157 ? 9.782 -2.682 51.807 1.00 54.92 161 LEU B N 1
ATOM 2871 C CA . LEU B 1 157 ? 8.541 -3.417 52.019 1.00 56.35 161 LEU B CA 1
ATOM 2872 C C . LEU B 1 157 ? 8.430 -3.859 53.473 1.00 56.87 161 LEU B C 1
ATOM 2873 O O . LEU B 1 157 ? 9.432 -3.931 54.186 1.00 55.90 161 LEU B O 1
ATOM 2878 N N . LYS B 1 158 ? 7.208 -4.155 53.905 1.00 58.19 162 LYS B N 1
ATOM 2879 C CA . LYS B 1 158 ? 6.938 -4.546 55.287 1.00 59.55 162 LYS B CA 1
ATOM 2880 C C . LYS B 1 158 ? 7.789 -3.768 56.293 1.00 59.31 162 LYS B C 1
ATOM 2881 O O . LYS B 1 158 ? 8.581 -4.344 57.040 1.00 63.24 162 LYS B O 1
ATOM 2887 N N . SER B 1 159 ? 7.616 -2.451 56.307 1.00 53.09 163 SER B N 1
ATOM 2888 C CA . SER B 1 159 ? 8.352 -1.595 57.225 1.00 47.27 163 SER B CA 1
ATOM 2889 C C . SER B 1 159 ? 7.388 -0.701 57.993 1.00 41.29 163 SER B C 1
ATOM 2890 O O . SER B 1 159 ? 6.187 -0.703 57.729 1.00 41.33 163 SER B O 1
ATOM 2893 N N . GLY B 1 160 ? 7.915 0.063 58.942 1.00 35.57 164 GLY B N 1
ATOM 2894 C CA . GLY B 1 160 ? 7.105 1.027 59.660 1.00 36.70 164 GLY B CA 1
ATOM 2895 C C . GLY B 1 160 ? 6.480 2.006 58.686 1.00 37.71 164 GLY B C 1
ATOM 2896 O O . GLY B 1 160 ? 5.323 2.396 58.836 1.00 38.88 164 GLY B O 1
ATOM 2897 N N . SER B 1 161 ? 7.250 2.396 57.674 1.00 36.91 165 SER B N 1
ATOM 2898 C CA . SER B 1 161 ? 6.771 3.309 56.645 1.00 32.85 165 SER B CA 1
ATOM 2899 C C . SER B 1 161 ? 5.583 2.721 55.896 1.00 31.22 165 SER B C 1
ATOM 2900 O O . SER B 1 161 ? 4.624 3.425 55.594 1.00 32.13 165 SER B O 1
ATOM 2903 N N . MET B 1 162 ? 5.655 1.429 55.594 1.00 34.63 166 MET B N 1
ATOM 2904 C CA . MET B 1 162 ? 4.580 0.746 54.882 1.00 38.40 166 MET B CA 1
ATOM 2905 C C . MET B 1 162 ? 3.341 0.647 55.755 1.00 38.84 166 MET B C 1
ATOM 2906 O O . MET B 1 162 ? 2.219 0.828 55.283 1.00 43.52 166 MET B O 1
ATOM 2911 N N . SER B 1 163 ? 3.557 0.345 57.030 1.00 36.77 167 SER B N 1
ATOM 2912 C CA . SER B 1 163 ? 2.486 0.378 58.017 1.00 39.80 167 SER B CA 1
ATOM 2913 C C . SER B 1 163 ? 1.755 1.713 57.927 1.00 39.74 167 SER B C 1
ATOM 2914 O O . SER B 1 163 ? 0.525 1.762 57.903 1.00 43.54 167 SER B O 1
ATOM 2917 N N . SER B 1 164 ? 2.525 2.794 57.863 1.00 35.88 168 SER B N 1
ATOM 2918 C CA . SER B 1 164 ? 1.958 4.134 57.772 1.00 37.17 168 SER B CA 1
ATOM 2919 C C . SER B 1 164 ? 1.202 4.335 56.460 1.00 35.93 168 SER B C 1
ATOM 2920 O O . SER B 1 164 ? 0.172 5.004 56.426 1.00 32.25 168 SER B O 1
ATOM 2923 N N . ALA B 1 165 ? 1.728 3.769 55.378 1.00 38.50 169 ALA B N 1
ATOM 2924 C CA . ALA B 1 165 ? 1.045 3.833 54.092 1.00 39.04 169 ALA B CA 1
ATOM 2925 C C . ALA B 1 165 ? -0.322 3.167 54.186 1.00 36.70 169 ALA B C 1
ATOM 2926 O O . ALA B 1 165 ? -1.291 3.636 53.594 1.00 37.48 169 ALA B O 1
ATOM 2928 N N . ARG B 1 166 ? -0.390 2.067 54.928 1.00 39.36 170 ARG B N 1
ATOM 2929 C CA . ARG B 1 166 ? -1.644 1.350 55.129 1.00 44.71 170 ARG B CA 1
ATOM 2930 C C . ARG B 1 166 ? -2.649 2.226 55.877 1.00 46.09 170 ARG B C 1
ATOM 2931 O O . ARG B 1 166 ? -3.836 2.236 55.553 1.00 46.54 170 ARG B O 1
ATOM 2939 N N . LEU B 1 167 ? -2.161 2.964 56.872 1.00 44.90 171 LEU B N 1
ATOM 2940 C CA . LEU B 1 167 ? -2.998 3.877 57.647 1.00 42.96 171 LEU B CA 1
ATOM 2941 C C . LEU B 1 167 ? -3.461 5.064 56.804 1.00 39.67 171 LEU B C 1
ATOM 2942 O O . LEU B 1 167 ? -4.610 5.496 56.900 1.00 38.47 171 LEU B O 1
ATOM 2947 N N . ALA B 1 168 ? -2.557 5.592 55.986 1.00 37.04 172 ALA B N 1
ATOM 2948 C CA . ALA B 1 168 ? -2.886 6.699 55.098 1.00 35.25 172 ALA B CA 1
ATOM 2949 C C . ALA B 1 168 ? -4.056 6.309 54.211 1.00 38.06 172 ALA B C 1
ATOM 2950 O O . ALA B 1 168 ? -5.015 7.063 54.062 1.00 39.23 172 ALA B O 1
ATOM 2952 N N . GLN B 1 169 ? -3.973 5.124 53.620 1.00 40.51 173 GLN B N 1
ATOM 2953 C CA . GLN B 1 169 ? -5.058 4.628 52.790 1.00 45.46 173 GLN B CA 1
ATOM 2954 C C . GLN B 1 169 ? -6.333 4.492 53.617 1.00 48.89 173 GLN B C 1
ATOM 2955 O O . GLN B 1 169 ? -7.383 5.009 53.240 1.00 50.02 173 GLN B O 1
ATOM 2961 N N . LYS B 1 170 ? -6.232 3.815 54.756 1.00 49.21 174 LYS B N 1
ATOM 2962 C CA . LYS B 1 170 ? -7.390 3.602 55.618 1.00 46.47 174 LYS B CA 1
ATOM 2963 C C . LYS B 1 170 ? -8.103 4.904 55.969 1.00 43.60 174 LYS B C 1
ATOM 2964 O O . LYS B 1 170 ? -9.329 4.972 55.942 1.00 47.09 174 LYS B O 1
ATOM 2970 N N . TYR B 1 171 ? -7.332 5.935 56.298 1.00 39.02 175 TYR B N 1
ATOM 2971 C CA . TYR B 1 171 ? -7.907 7.212 56.712 1.00 38.02 175 TYR B CA 1
ATOM 2972 C C . TYR B 1 171 ? -7.917 8.258 55.597 1.00 35.17 175 TYR B C 1
ATOM 2973 O O . TYR B 1 171 ? -7.925 9.460 55.859 1.00 34.66 175 TYR B O 1
ATOM 2982 N N . GLN B 1 172 ? -7.926 7.786 54.355 1.00 41.14 176 GLN B N 1
ATOM 2983 C CA . GLN B 1 172 ? -8.096 8.653 53.190 1.00 45.70 176 GLN B CA 1
ATOM 2984 C C . GLN B 1 172 ? -7.136 9.841 53.150 1.00 43.41 176 GLN B C 1
ATOM 2985 O O . GLN B 1 172 ? -7.541 10.961 52.836 1.00 46.14 176 GLN B O 1
ATOM 2991 N N . LYS B 1 173 ? -5.869 9.591 53.470 1.00 38.20 177 LYS B N 1
ATOM 2992 C CA . LYS B 1 173 ? -4.824 10.601 53.328 1.00 34.32 177 LYS B CA 1
ATOM 2993 C C . LYS B 1 173 ? -4.002 10.304 52.077 1.00 36.62 177 LYS B C 1
ATOM 2994 O O . LYS B 1 173 ? -3.374 9.250 51.978 1.00 38.23 177 LYS B O 1
ATOM 3000 N N . PRO B 1 174 ? -3.999 11.235 51.114 1.00 37.57 178 PRO B N 1
ATOM 3001 C CA . PRO B 1 174 ? -3.293 10.991 49.853 1.00 40.95 178 PRO B CA 1
ATOM 3002 C C . PRO B 1 174 ? -1.803 10.718 50.061 1.00 36.22 178 PRO B C 1
ATOM 3003 O O . PRO B 1 174 ? -1.135 11.441 50.810 1.00 33.49 178 PRO B O 1
ATOM 3007 N N . LEU B 1 175 ? -1.309 9.667 49.410 1.00 34.05 179 LEU B N 1
ATOM 3008 C CA . LEU B 1 175 ? 0.096 9.288 49.457 1.00 32.19 179 LEU B CA 1
ATOM 3009 C C . LEU B 1 175 ? 0.864 9.875 48.280 1.00 34.47 179 LEU B C 1
ATOM 3010 O O . LEU B 1 175 ? 0.320 10.043 47.189 1.00 37.31 179 LEU B O 1
ATOM 3015 N N . PHE B 1 176 ? 2.138 10.167 48.508 1.00 29.15 180 PHE B N 1
ATOM 3016 C CA . PHE B 1 176 ? 3.048 10.587 47.448 1.00 28.52 180 PHE B CA 1
ATOM 3017 C C . PHE B 1 176 ? 4.433 10.012 47.708 1.00 29.61 180 PHE B C 1
ATOM 3018 O O . PHE B 1 176 ? 4.851 9.887 48.858 1.00 24.01 180 PHE B O 1
ATOM 3026 N N . VAL B 1 177 ? 5.152 9.663 46.646 1.00 29.02 181 VAL B N 1
ATOM 3027 C CA . VAL B 1 177 ? 6.486 9.102 46.804 1.00 30.54 181 VAL B CA 1
ATOM 3028 C C . VAL B 1 177 ? 7.474 9.726 45.828 1.00 30.06 181 VAL B C 1
ATOM 3029 O O . VAL B 1 177 ? 7.076 10.429 44.898 1.00 29.96 181 VAL B O 1
ATOM 3033 N N . LEU B 1 178 ? 8.762 9.484 46.061 1.00 27.98 182 LEU B N 1
ATOM 3034 C CA . LEU B 1 178 ? 9.800 9.829 45.091 1.00 31.45 182 LEU B CA 1
ATOM 3035 C C . LEU B 1 178 ? 9.950 8.680 44.111 1.00 29.63 182 LEU B C 1
ATOM 3036 O O . LEU B 1 178 ? 9.797 7.521 44.491 1.00 33.48 182 LEU B O 1
ATOM 3041 N N . PRO B 1 179 ? 10.239 8.993 42.839 1.00 33.81 183 PRO B N 1
ATOM 3042 C CA . PRO B 1 179 ? 10.610 7.947 41.884 1.00 31.52 183 PRO B CA 1
ATOM 3043 C C . PRO B 1 179 ? 11.861 7.215 42.362 1.00 31.16 183 PRO B C 1
ATOM 3044 O O . PRO B 1 179 ? 12.821 7.854 42.799 1.00 31.58 183 PRO B O 1
ATOM 3048 N N . GLN B 1 180 ? 11.845 5.888 42.286 1.00 32.04 184 GLN B N 1
ATOM 3049 C CA . GLN B 1 180 ? 12.962 5.086 42.771 1.00 32.21 184 GLN B CA 1
ATOM 3050 C C . GLN B 1 180 ? 13.293 3.964 41.796 1.00 31.13 184 GLN B C 1
ATOM 3051 O O . GLN B 1 180 ? 12.408 3.412 41.144 1.00 31.45 184 GLN B O 1
ATOM 3057 N N . ARG B 1 181 ? 14.574 3.627 41.705 1.00 35.78 185 ARG B N 1
ATOM 3058 C CA . ARG B 1 181 ? 15.019 2.555 40.827 1.00 36.77 185 ARG B CA 1
ATOM 3059 C C . ARG B 1 181 ? 14.488 1.197 41.270 1.00 39.58 185 ARG B C 1
ATOM 3060 O O . ARG B 1 181 ? 14.066 1.020 42.413 1.00 41.81 185 ARG B O 1
ATOM 3068 N N . LEU B 1 182 ? 14.515 0.242 40.349 1.00 39.29 186 LEU B N 1
ATOM 3069 C CA . LEU B 1 182 ? 14.129 -1.129 40.641 1.00 41.79 186 LEU B CA 1
ATOM 3070 C C . LEU B 1 182 ? 15.042 -1.684 41.731 1.00 45.68 186 LEU B C 1
ATOM 3071 O O . LEU B 1 182 ? 16.263 -1.627 41.604 1.00 44.52 186 LEU B O 1
ATOM 3076 N N . ASN B 1 183 ? 14.451 -2.193 42.810 1.00 47.53 187 ASN B N 1
ATOM 3077 C CA . ASN B 1 183 ? 15.214 -2.844 43.878 1.00 50.54 187 ASN B CA 1
ATOM 3078 C C . ASN B 1 183 ? 15.956 -1.892 44.819 1.00 52.66 187 ASN B C 1
ATOM 3079 O O . ASN B 1 183 ? 17.004 -2.247 45.354 1.00 57.04 187 ASN B O 1
ATOM 3084 N N . GLU B 1 184 ? 15.426 -0.690 45.022 1.00 49.74 188 GLU B N 1
ATOM 3085 C CA . GLU B 1 184 ? 16.049 0.267 45.935 1.00 51.73 188 GLU B CA 1
ATOM 3086 C C . GLU B 1 184 ? 15.077 0.734 47.007 1.00 52.51 188 GLU B C 1
ATOM 3087 O O . GLU B 1 184 ? 15.476 1.171 48.090 1.00 54.53 188 GLU B O 1
ATOM 3093 N N . SER B 1 185 ? 13.795 0.638 46.687 1.00 48.62 189 SER B N 1
ATOM 3094 C CA . SER B 1 185 ? 12.743 1.096 47.570 1.00 40.66 189 SER B CA 1
ATOM 3095 C C . SER B 1 185 ? 11.497 0.313 47.196 1.00 41.15 189 SER B C 1
ATOM 3096 O O . SER B 1 185 ? 10.564 0.858 46.613 1.00 40.79 189 SER B O 1
ATOM 3099 N N . ASP B 1 186 ? 11.501 -0.978 47.517 1.00 43.03 190 ASP B N 1
ATOM 3100 C CA . ASP B 1 186 ? 10.422 -1.874 47.116 1.00 45.63 190 ASP B CA 1
ATOM 3101 C C . ASP B 1 186 ? 9.084 -1.435 47.700 1.00 45.47 190 ASP B C 1
ATOM 3102 O O . ASP B 1 186 ? 8.029 -1.666 47.104 1.00 46.37 190 ASP B O 1
ATOM 3107 N N . GLY B 1 187 ? 9.138 -0.800 48.866 1.00 41.29 191 GLY B N 1
ATOM 3108 C CA . GLY B 1 187 ? 7.945 -0.326 49.535 1.00 43.51 191 GLY B CA 1
ATOM 3109 C C . GLY B 1 187 ? 7.213 0.736 48.744 1.00 42.49 191 GLY B C 1
ATOM 3110 O O . GLY B 1 187 ? 6.015 0.611 48.500 1.00 45.73 191 GLY B O 1
ATOM 3111 N N . THR B 1 188 ? 7.927 1.783 48.340 1.00 39.07 192 THR B N 1
ATOM 3112 C CA . THR B 1 188 ? 7.301 2.887 47.618 1.00 38.57 192 THR B CA 1
ATOM 3113 C C . THR B 1 188 ? 6.946 2.475 46.199 1.00 35.13 192 THR B C 1
ATOM 3114 O O . THR B 1 188 ? 5.918 2.882 45.665 1.00 32.72 192 THR B O 1
ATOM 3118 N N . ASN B 1 189 ? 7.796 1.655 45.592 1.00 35.70 193 ASN B N 1
ATOM 3119 C CA . ASN B 1 189 ? 7.528 1.176 44.241 1.00 36.74 193 ASN B CA 1
ATOM 3120 C C . ASN B 1 189 ? 6.262 0.326 44.160 1.00 38.48 193 ASN B C 1
ATOM 3121 O O . ASN B 1 189 ? 5.512 0.408 43.189 1.00 42.23 193 ASN B O 1
ATOM 3126 N N . GLU B 1 190 ? 6.028 -0.491 45.179 1.00 42.07 194 GLU B N 1
ATOM 3127 C CA . GLU B 1 190 ? 4.791 -1.259 45.268 1.00 45.93 194 GLU B CA 1
ATOM 3128 C C . GLU B 1 190 ? 3.577 -0.341 45.358 1.00 45.26 194 GLU B C 1
ATOM 3129 O O . GLU B 1 190 ? 2.540 -0.611 44.755 1.00 45.02 194 GLU B O 1
ATOM 3135 N N . LEU B 1 191 ? 3.705 0.739 46.119 1.00 44.80 195 LEU B N 1
ATOM 3136 C CA . LEU B 1 191 ? 2.637 1.725 46.208 1.00 43.27 195 LEU B CA 1
ATOM 3137 C C . LEU B 1 191 ? 2.333 2.274 44.819 1.00 42.85 195 LEU B C 1
ATOM 3138 O O . LEU B 1 191 ? 1.175 2.417 44.429 1.00 42.74 195 LEU B O 1
ATOM 3143 N N . LEU B 1 192 ? 3.384 2.572 44.067 1.00 40.51 196 LEU B N 1
ATOM 3144 C CA . LEU B 1 192 ? 3.215 3.031 42.700 1.00 38.91 196 LEU B CA 1
ATOM 3145 C C . LEU B 1 192 ? 2.588 1.941 41.842 1.00 38.88 196 LEU B C 1
ATOM 3146 O O . LEU B 1 192 ? 1.660 2.203 41.086 1.00 41.93 196 LEU B O 1
ATOM 3151 N N . GLU B 1 193 ? 3.092 0.717 41.960 1.00 39.29 197 GLU B N 1
ATOM 3152 C CA . GLU B 1 193 ? 2.626 -0.370 41.104 1.00 39.43 197 GLU B CA 1
ATOM 3153 C C . GLU B 1 193 ? 1.134 -0.639 41.269 1.00 43.00 197 GLU B C 1
ATOM 3154 O O . GLU B 1 193 ? 0.459 -1.026 40.315 1.00 42.93 197 GLU B O 1
ATOM 3160 N N . LYS B 1 194 ? 0.619 -0.432 42.476 1.00 41.37 198 LYS B N 1
ATOM 3161 C CA . LYS B 1 194 ? -0.793 -0.698 42.744 1.00 42.99 198 LYS B CA 1
ATOM 3162 C C . LYS B 1 194 ? -1.660 0.554 42.634 1.00 46.26 198 LYS B C 1
ATOM 3163 O O . LYS B 1 194 ? -2.864 0.508 42.886 1.00 47.52 198 LYS B O 1
ATOM 3169 N N . GLY B 1 195 ? -1.047 1.664 42.237 1.00 46.93 199 GLY B N 1
ATOM 3170 C CA . GLY B 1 195 ? -1.764 2.917 42.079 1.00 48.71 199 GLY B CA 1
ATOM 3171 C C . GLY B 1 195 ? -2.290 3.461 43.393 1.00 49.28 199 GLY B C 1
ATOM 3172 O O . GLY B 1 195 ? -3.272 4.201 43.424 1.00 51.67 199 GLY B O 1
ATOM 3173 N N . GLN B 1 196 ? -1.623 3.093 44.481 1.00 46.84 200 GLN B N 1
ATOM 3174 C CA . GLN B 1 196 ? -2.025 3.509 45.818 1.00 43.27 200 GLN B CA 1
ATOM 3175 C C . GLN B 1 196 ? -1.280 4.766 46.255 1.00 42.07 200 GLN B C 1
ATOM 3176 O O . GLN B 1 196 ? -1.589 5.360 47.287 1.00 40.63 200 GLN B O 1
ATOM 3182 N N . ALA B 1 197 ? -0.288 5.158 45.465 1.00 43.28 201 ALA B N 1
ATOM 3183 C CA . ALA B 1 197 ? 0.448 6.388 45.713 1.00 37.28 201 ALA B CA 1
ATOM 3184 C C . ALA B 1 197 ? 0.750 7.084 44.393 1.00 36.59 201 ALA B C 1
ATOM 3185 O O . ALA B 1 197 ? 0.739 6.463 43.328 1.00 36.26 201 ALA B O 1
ATOM 3187 N N . GLN B 1 198 ? 1.006 8.383 44.466 1.00 36.54 202 GLN B N 1
ATOM 3188 C CA . GLN B 1 198 ? 1.360 9.162 43.291 1.00 40.98 202 GLN B CA 1
ATOM 3189 C C . GLN B 1 198 ? 2.821 9.589 43.385 1.00 39.35 202 GLN B C 1
ATOM 3190 O O . GLN B 1 198 ? 3.312 9.904 44.469 1.00 38.91 202 GLN B O 1
ATOM 3196 N N . GLY B 1 199 ? 3.514 9.592 42.251 1.00 39.41 203 GLY B N 1
ATOM 3197 C CA . GLY B 1 199 ? 4.914 9.969 42.235 1.00 42.26 203 GLY B CA 1
ATOM 3198 C C . GLY B 1 199 ? 5.110 11.470 42.176 1.00 38.06 203 GLY B C 1
ATOM 3199 O O . GLY B 1 199 ? 4.319 12.179 41.556 1.00 36.83 203 GLY B O 1
ATOM 3200 N N . ILE B 1 200 ? 6.158 11.956 42.836 1.00 33.89 204 ILE B N 1
ATOM 3201 C CA . ILE B 1 200 ? 6.556 13.352 42.713 1.00 35.99 204 ILE B CA 1
ATOM 3202 C C . ILE B 1 200 ? 7.598 13.478 41.606 1.00 40.42 204 ILE B C 1
ATOM 3203 O O . ILE B 1 200 ? 8.761 13.135 41.801 1.00 41.69 204 ILE B O 1
ATOM 3208 N N . PHE B 1 201 ? 7.173 13.958 40.441 1.00 46.46 205 PHE B N 1
ATOM 3209 C CA . PHE B 1 201 ? 8.066 14.064 39.288 1.00 48.58 205 PHE B CA 1
ATOM 3210 C C . PHE B 1 201 ? 8.597 15.482 39.085 1.00 50.87 205 PHE B C 1
ATOM 3211 O O . PHE B 1 201 ? 9.438 15.725 38.218 1.00 55.74 205 PHE B O 1
ATOM 3219 N N . ASN B 1 202 ? 8.097 16.413 39.888 1.00 48.74 206 ASN B N 1
ATOM 3220 C CA . ASN B 1 202 ? 8.629 17.767 39.916 1.00 51.75 206 ASN B CA 1
ATOM 3221 C C . ASN B 1 202 ? 8.243 18.470 41.206 1.00 52.48 206 ASN B C 1
ATOM 3222 O O . ASN B 1 202 ? 7.076 18.777 41.434 1.00 53.71 206 ASN B O 1
ATOM 3227 N N . ILE B 1 203 ? 9.240 18.729 42.041 1.00 55.72 207 ILE B N 1
ATOM 3228 C CA . ILE B 1 203 ? 9.012 19.221 43.393 1.00 56.30 207 ILE B CA 1
ATOM 3229 C C . ILE B 1 203 ? 8.308 20.578 43.452 1.00 56.75 207 ILE B C 1
ATOM 3230 O O . 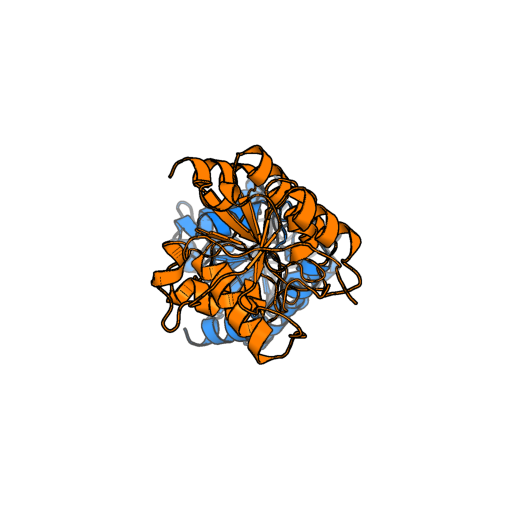ILE B 1 203 ? 7.457 20.800 44.312 1.00 56.74 207 ILE B O 1
ATOM 3235 N N . GLN B 1 204 ? 8.653 21.480 42.537 1.00 57.23 208 GLN B N 1
ATOM 3236 C CA . GLN B 1 204 ? 8.060 22.815 42.550 1.00 55.11 208 GLN B CA 1
ATOM 3237 C C . GLN B 1 204 ? 6.588 22.794 42.138 1.00 50.52 208 GLN B C 1
ATOM 3238 O O . GLN B 1 204 ? 5.769 23.518 42.704 1.00 48.30 208 GLN B O 1
ATOM 3244 N N . ASN B 1 205 ? 6.259 21.969 41.147 1.00 45.10 209 ASN B N 1
ATOM 3245 C CA . ASN B 1 205 ? 4.878 21.826 40.694 1.00 47.13 209 ASN B CA 1
ATOM 3246 C C . ASN B 1 205 ? 4.028 21.073 41.705 1.00 48.11 209 ASN B C 1
ATOM 3247 O O . ASN B 1 205 ? 2.838 21.349 41.865 1.00 50.86 209 ASN B O 1
ATOM 3252 N N . PHE B 1 206 ? 4.650 20.112 42.378 1.00 45.86 210 PHE B N 1
ATOM 3253 C CA . PHE B 1 206 ? 4.003 19.389 43.461 1.00 42.12 210 PHE B CA 1
ATOM 3254 C C . PHE B 1 206 ? 3.537 20.377 44.525 1.00 40.56 210 PHE B C 1
ATOM 3255 O O . PHE B 1 206 ? 2.372 20.379 44.922 1.00 40.91 210 PHE B O 1
ATOM 3263 N N . ILE B 1 207 ? 4.450 21.234 44.966 1.00 40.90 211 ILE B N 1
ATOM 3264 C CA . ILE B 1 207 ? 4.146 22.205 46.011 1.00 43.20 211 ILE B CA 1
ATOM 3265 C C . ILE B 1 207 ? 3.063 23.196 45.587 1.00 48.51 211 ILE B C 1
ATOM 3266 O O . ILE B 1 207 ? 2.085 23.404 46.309 1.00 47.96 211 ILE B O 1
ATOM 3271 N N . ASN B 1 208 ? 3.238 23.801 44.416 1.00 52.67 212 ASN B N 1
ATOM 3272 C CA . ASN B 1 208 ? 2.248 24.736 43.891 1.00 56.11 212 ASN B CA 1
ATOM 3273 C C . ASN B 1 208 ? 0.845 24.135 43.892 1.00 58.26 212 ASN B C 1
ATOM 3274 O O . ASN B 1 208 ? -0.104 24.758 44.365 1.00 59.88 212 ASN B O 1
ATOM 3279 N N . THR B 1 209 ? 0.726 22.920 43.367 1.00 56.57 213 THR B N 1
ATOM 3280 C CA . THR B 1 209 ? -0.551 22.217 43.336 1.00 56.01 213 THR B CA 1
ATOM 3281 C C . THR B 1 209 ? -1.153 22.069 44.731 1.00 55.74 213 THR B C 1
ATOM 3282 O O . THR B 1 209 ? -2.350 22.286 44.922 1.00 55.37 213 THR B O 1
ATOM 3286 N N . LEU B 1 210 ? -0.322 21.696 45.701 1.00 52.11 214 LEU B N 1
ATOM 3287 C CA . LEU B 1 210 ? -0.778 21.577 47.081 1.00 53.07 214 LEU B CA 1
ATOM 3288 C C . LEU B 1 210 ? -1.394 22.888 47.558 1.00 57.09 214 LEU B C 1
ATOM 3289 O O . LEU B 1 210 ? -2.404 22.890 48.264 1.00 56.01 214 LEU B O 1
ATOM 3294 N N . LEU B 1 211 ? -0.783 24.000 47.162 1.00 58.73 215 LEU B N 1
ATOM 3295 C CA . LEU B 1 211 ? -1.244 25.317 47.583 1.00 59.69 215 LEU B CA 1
ATOM 3296 C C . LEU B 1 211 ? -2.581 25.679 46.940 1.00 64.57 215 LEU B C 1
ATOM 3297 O O . LEU B 1 211 ? -3.392 26.388 47.536 1.00 64.80 215 LEU B O 1
ATOM 3302 N N . LYS B 1 212 ? -2.805 25.187 45.725 1.00 68.61 216 LYS B N 1
ATOM 3303 C CA . LYS B 1 212 ? -4.044 25.457 45.003 1.00 74.31 216 LYS B CA 1
ATOM 3304 C C . LYS B 1 212 ? -5.277 25.069 45.816 1.00 77.00 216 LYS B C 1
ATOM 3305 O O . LYS B 1 212 ? -6.211 25.859 45.958 1.00 77.68 216 LYS B O 1
ATOM 3311 N N . ASP B 1 213 ? -5.272 23.851 46.348 1.00 78.99 217 ASP B N 1
ATOM 3312 C CA . ASP B 1 213 ? -6.409 23.341 47.108 1.00 80.63 217 ASP B CA 1
ATOM 3313 C C . ASP B 1 213 ? -6.391 23.843 48.550 1.00 79.52 217 ASP B C 1
ATOM 3314 O O . ASP B 1 213 ? -6.482 25.044 48.803 1.00 79.85 217 ASP B O 1
#

Foldseek 3Di:
DFLPADKDWDPDDQCLQVVDPDRQPIKIKFADPCLLVQPAEEEEDADLDDDPVLLVVLLVLLQVLLVVRYAYEYALHHDSRLSSQLSNPPRYEHEYLFANRDDPPPVSSVSVSRNSYRNMYMYSYHDPGDHDPVSVLVSLLVRLSSHQAYEYAAYDPPDSVLVSLVSCLVVVRAYEYEDDDPPGRHSVVVCVVVVSHHYCPDSVVVSVVVVVD/DFLPADKAWDPADDPLQVVDPDGQRTKIKFADPCLLVQPAEEEEDADLDDDPVLLVVLLVLLQVLLVVRYAYEYALHHDSRLSSPLSNPPRYEHEYLWANRDDPPPVSSVSVNRNSYRNMYMYSDHDPGDHDPVSLLVSLLVSLSSHQAYEYAAYAPPDSVLSSLVSNLVSVRAYEYEDDDPPGGVSVVVCVVVVVHYYDPDSVVVSVVVVVD

Sequence (426 aa):
MKSHFQYSTLENIPKAFDILKDPPKKLYCVGDTKLLDTPLKVAIIGTRRPTPYSKQHTITLARELAKNGAVIVSGGALGVDIIAQENALPKTIMLSPCSLDFIYPTNNHKVIQEIAQNGLILSEYEKDFMPIKGSFLARNRLVIALSDVVIIPQADLKSGSMSSARLAQKYQKPLFVLPQRLNESDGTNELLEKGQAQGIFNIQNFINTLLKDMKSHFQYSTLENIPKAFDILKDPPKKLYCVGDTKLLDTPLKVAIIGTRRPTPYSKQHTITLARELAKNGAVIVSGGALGVDIIAQENALPKTIMLSPCSLDFIYPTNNHKVIQEIAQNGLILSEYEKDFMPIKGSFLARNRLVIALSDVVIIPQADLKSGSMSSARLAQKYQKPLFVLPQRLNESDGTNELLEKGQAQGIFNIQNFINTLLKD

Nearest PDB structures (foldseek):
  4ljk-assembly1_H  TM=9.993E-01  e=1.121E-41  Helicobacter pylori 26695
  3uqz-assembly1_A  TM=9.084E-01  e=6.054E-17  Streptococcus pneumoniae
  3maj-assembly1_A-2  TM=8.949E-01  e=6.209E-15  Rhodopseudomonas palustris
  8kdq-assembly1_A  TM=3.052E-01  e=4.388E-02  synthetic construct
  2yv1-assembly1_A  TM=3.573E-01  e=1.750E-01  Methanocaldococcus jannaschii DSM 2661

CATH classification: 3.40.50.450

Organism: Helicobacter pylori (strain ATCC 700392 / 26695) (NCBI:txid85962)

Secondary structure (DSSP, 8-state):
-B-----EE-SS--GGGGGSSS--S--EEEE-GGGGG-S-EEEE---SS--HHHHHHHHHHHHHHHHTT-EEEE---TTHHHHHHHHHTTSEEEE-SS-TTB-SSGGGHHHHHHHHHHSEEEES--SS----HHHHHHHHHHHHHH-SEEEESS--TTSHHHHHHHHHHHTT--EEE----TTSSHHHHHHHHTTSSEE-S-HHHHHHHHHT-/-B-----EE-SS--GGGGGSSS--S--EEEE-GGGGG-S-EEEE---SS--HHHHHHHHHHHHHHHHTT-EEEE---TTHHHHHHHHHTTSEEEEESS-TTB-SSGGGHHHHHHHHHHSEEEES--SS----HHHHHHHHHHHHHH-SEEEE-S--SSSHHHHHHHHHHHTTPPEEE----TTT-HHHHHHHHTTSSEE-S-HHHHHHHHHH-

Solvent-accessible surface area: 19788 Å² total; per-residue (Å²): 105,139,10,152,27,173,63,72,54,19,166,109,47,20,165,36,0,95,79,13,182,96,48,6,190,115,0,18,10,20,36,59,53,148,6,26,109,14,127,31,25,0,0,0,15,10,18,137,182,29,41,116,20,0,99,107,12,0,44,28,0,0,115,33,0,20,162,61,36,0,0,0,0,0,3,0,18,70,12,0,8,18,20,0,0,74,43,0,46,73,74,0,0,3,0,6,1,0,0,2,35,47,13,90,12,69,127,14,80,117,12,3,77,51,0,8,128,74,0,0,2,0,1,48,34,88,122,108,71,127,37,105,170,45,3,58,109,26,16,29,45,2,4,0,0,4,0,61,8,0,0,0,0,19,1,89,72,193,33,35,12,11,40,5,0,143,46,0,59,144,48,163,33,67,11,22,0,0,5,2,46,14,126,41,7,57,0,0,9,48,1,39,100,124,66,66,11,119,17,2,36,62,10,102,90,18,4,98,67,21,74,154,140,108,147,17,152,36,171,66,72,54,17,171,106,41,24,181,35,0,92,81,9,181,79,48,4,174,102,0,21,9,20,37,63,56,150,12,26,105,15,125,32,22,0,0,0,13,9,20,136,173,30,35,110,18,0,100,104,18,0,51,52,0,0,129,55,0,22,158,50,37,0,0,0,0,0,3,0,16,40,8,0,8,16,21,0,0,89,32,0,48,74,78,0,0,4,0,6,0,1,0,3,36,33,9,69,15,58,121,11,58,140,19,3,71,73,0,8,125,85,0,0,2,0,0,46,41,89,133,116,67,111,24,109,158,45,2,56,78,27,18,15,35,2,2,0,0,6,0,62,9,0,0,1,0,12,1,84,66,191,36,38,14,31,35,4,1,183,29,0,78,121,31,165,35,68,9,25,0,0,5,2,46,15,111,58,0,65,0,1,8,48,2,39,90,124,66,68,14,112,8,3,38,69,20,120,86,19,4,55,78,26,78,152,155

B-factor: mean 32.26, std 14.76, range [8.81, 133.55]

Radius of gyration: 27.36 Å; Cα contacts (8 Å, |Δi|>4): 954; chains: 2; bounding box: 42×45×84 Å

InterPro domains:
  IPR003488 DNA recombination-mediator protein A [PTHR43022] (3-216)
  IPR057666 Smf/DprA, SLOG domain [PF02481] (15-213)
  IPR057666 Smf/DprA, SLOG domain [TIGR00732] (1-214)